Protein AF-E4X8C2-F1 (afdb_monomer_lite)

Secondary structure (DSSP, 8-state):
-----------PPEE---TTS---SEE-SSEEEEEEEEEEEETEEEEEEEEETTEEEEEEEE-EEETTTTEEE----TTSTTTT--GGG-B-TTS-B--GGG-GGGEEESSS----EEEEETTBSSPPPEEEETT-EEEEEEEE--SS--B-EEEET---TT-GGGS--BTTTB--B-TT-EEEEEEE--S-EEEEEEE-STTGGGGT-EEEEEEE-HHHHHTT--EEEEEEEEE-SS-HHHHHHTHHHHHHHT------TTTTT-S----STT-----S---EEEETTEEEEE-SS-TT-EEEPPPPEEEPPTT-SEEEEEEEE--SS--EEEEETT-PPEEEEEETTEEEEEEEESEEEE-TT-EEEEEEE--TT-SEEEEEEE---SSTT--SSSS-EEEEEE-

Foldseek 3Di:
DDDDDDPPPPQPADEAEDQPDQNPDEGPGLEYEYEWEKDKDWLAWFWDQDDDPNDGDIDIFGWAQDPVVRAIFGDPPPDDPCPPPTQQCPQDPVRDRDHNLRCCQRGNNFARDTDAIATEISNGFLHREAHYEANHKYKYKYAAQDDADFWWKAWFLAPCVVNQLLRGQDPPSDHGQGHRGIDIRIGHNHFFAKTKMATNGQQNLLSNGIYIYGHDYPVCVVVVAAEDEKEKAFHFRDDRVVQVVCPPVCVVVVDAPGQAQFQVLDPQCQFDPGHNQDPGGTAWMGMRSWTKGAGNVDRVDIRGDNADEAEDPLPDQKHKYKYFYSYDRFKKKKAWPVQFWWFWQDKSRGGDDTDTHRMDIDGHGIIIITIGGDDSVDQKTKMWMATRRDPPPDGSDPDTDMHMYGD

Organism: Oikopleura dioica (NCBI:txid34765)

Radius of gyration: 22.07 Å; chains: 1; bounding box: 57×58×84 Å

Structure (mmCIF, N/CA/C/O backbone):
data_AF-E4X8C2-F1
#
_entry.id   AF-E4X8C2-F1
#
loop_
_atom_site.group_PDB
_atom_site.id
_atom_site.type_symbol
_atom_site.label_atom_id
_atom_site.label_alt_id
_atom_site.label_comp_id
_atom_site.label_asym_id
_atom_site.label_entity_id
_atom_site.label_seq_id
_atom_site.pdbx_PDB_ins_code
_atom_site.Cartn_x
_atom_site.Cartn_y
_atom_site.Cartn_z
_atom_site.occupancy
_atom_site.B_iso_or_equiv
_atom_site.auth_seq_id
_atom_site.auth_comp_id
_atom_site.auth_asym_id
_atom_site.auth_atom_id
_atom_site.pdbx_PDB_model_num
ATOM 1 N N . MET A 1 1 ? -17.569 -6.809 -55.780 1.00 34.16 1 MET A N 1
ATOM 2 C CA . MET A 1 1 ? -16.214 -6.706 -55.203 1.00 34.16 1 MET A CA 1
ATOM 3 C C . MET A 1 1 ? -16.349 -5.832 -53.963 1.00 34.16 1 MET A C 1
ATOM 5 O O . MET A 1 1 ? -16.381 -4.618 -54.086 1.00 34.16 1 MET A O 1
ATOM 9 N N . ASN A 1 2 ? -16.631 -6.457 -52.814 1.00 29.17 2 ASN A N 1
ATOM 10 C CA . ASN A 1 2 ? -16.900 -5.766 -51.549 1.00 29.17 2 ASN A CA 1
ATOM 11 C C . ASN A 1 2 ? -15.572 -5.389 -50.893 1.00 29.17 2 ASN A C 1
ATOM 13 O O . ASN A 1 2 ? -14.794 -6.275 -50.551 1.00 29.17 2 ASN A O 1
ATOM 17 N N . PHE A 1 3 ? -15.331 -4.094 -50.710 1.00 31.81 3 PHE A N 1
ATOM 18 C CA . PHE A 1 3 ? -14.285 -3.602 -49.822 1.00 31.81 3 PHE A CA 1
ATOM 19 C C . PHE A 1 3 ? -14.860 -3.526 -48.404 1.00 31.81 3 PHE A C 1
ATOM 21 O O . PHE A 1 3 ? -15.704 -2.679 -48.117 1.00 31.81 3 PHE A O 1
ATOM 28 N N . LEU A 1 4 ? -14.426 -4.441 -47.533 1.00 33.88 4 LEU A N 1
ATOM 29 C CA . LEU A 1 4 ? -14.584 -4.303 -46.088 1.00 33.88 4 LEU A CA 1
ATOM 30 C C . LEU A 1 4 ? -13.685 -3.149 -45.624 1.00 33.88 4 LEU A C 1
ATOM 32 O O . LEU A 1 4 ? -12.461 -3.252 -45.685 1.00 33.88 4 LEU A O 1
ATOM 36 N N . PHE A 1 5 ? -14.292 -2.071 -45.138 1.00 31.52 5 PHE A N 1
ATOM 37 C CA . PHE A 1 5 ? -13.621 -1.113 -44.268 1.00 31.52 5 PHE A CA 1
ATOM 38 C C . PHE A 1 5 ? -13.460 -1.768 -42.891 1.00 31.52 5 PHE A C 1
ATOM 40 O O . PHE A 1 5 ? -14.427 -1.903 -42.144 1.00 31.52 5 PHE A O 1
ATOM 47 N N . PHE A 1 6 ? -12.244 -2.204 -42.562 1.00 31.62 6 PHE A N 1
ATOM 48 C CA . PHE A 1 6 ? -11.869 -2.484 -41.179 1.00 31.62 6 PHE A CA 1
ATOM 49 C C . PHE A 1 6 ? -11.722 -1.140 -40.459 1.00 31.62 6 PHE A C 1
ATOM 51 O O . PHE A 1 6 ? -10.747 -0.418 -40.659 1.00 31.62 6 PHE A O 1
ATOM 58 N N . ILE A 1 7 ? -12.715 -0.791 -39.644 1.00 32.97 7 ILE A N 1
ATOM 59 C CA . ILE A 1 7 ? -12.574 0.239 -38.617 1.00 32.97 7 ILE A CA 1
ATOM 60 C C . ILE A 1 7 ? -11.629 -0.350 -37.566 1.00 32.97 7 ILE A C 1
ATOM 62 O O . ILE A 1 7 ? -12.015 -1.232 -36.801 1.00 32.97 7 ILE A O 1
ATOM 66 N N . LEU A 1 8 ? -10.376 0.105 -37.558 1.00 32.22 8 LEU A N 1
ATOM 67 C CA . LEU A 1 8 ? -9.528 0.020 -36.375 1.00 32.22 8 LEU A CA 1
ATOM 68 C C . LEU A 1 8 ? -10.191 0.892 -35.303 1.00 32.22 8 LEU A C 1
ATOM 70 O O . LEU A 1 8 ? -10.046 2.112 -35.317 1.00 32.22 8 LEU A O 1
ATOM 74 N N . LEU A 1 9 ? -10.957 0.270 -34.405 1.00 35.81 9 LEU A N 1
ATOM 75 C CA . LEU A 1 9 ? -11.234 0.855 -33.099 1.00 35.81 9 LEU A CA 1
ATOM 76 C C . LEU A 1 9 ? -9.881 0.997 -32.397 1.00 35.81 9 LEU A C 1
ATOM 78 O O . LEU A 1 9 ? -9.315 0.021 -31.908 1.00 35.81 9 LEU A O 1
ATOM 82 N N . LEU A 1 10 ? -9.342 2.213 -32.401 1.00 42.56 10 LEU A N 1
ATOM 83 C CA . LEU A 1 10 ? -8.430 2.657 -31.358 1.00 42.56 10 LEU A CA 1
ATOM 84 C C . LEU A 1 10 ? -9.204 2.482 -30.045 1.00 42.56 10 LEU A C 1
ATOM 86 O O . LEU A 1 10 ? -10.199 3.168 -29.829 1.00 42.56 10 LEU A O 1
ATOM 90 N N . CYS A 1 11 ? -8.838 1.498 -29.223 1.00 51.19 11 CYS A N 1
ATOM 91 C CA . CYS A 1 11 ? -9.316 1.468 -27.844 1.00 51.19 11 CYS A CA 1
ATOM 92 C C . CYS A 1 11 ? -8.684 2.669 -27.137 1.00 51.19 11 CYS A C 1
ATOM 94 O O . CYS A 1 11 ? -7.539 2.579 -26.697 1.00 51.19 11 CYS A O 1
ATOM 96 N N . ASP A 1 12 ? -9.404 3.786 -27.070 1.00 69.00 12 ASP A N 1
ATOM 97 C CA . ASP A 1 12 ? -9.099 4.841 -26.110 1.00 69.00 12 ASP A CA 1
ATOM 98 C C . ASP A 1 12 ? -9.220 4.223 -24.709 1.00 69.00 12 ASP A C 1
ATOM 100 O O . ASP A 1 12 ? -10.258 3.658 -24.351 1.00 69.00 12 ASP A O 1
ATOM 104 N N . GLY A 1 13 ? -8.114 4.225 -23.962 1.00 73.25 13 GLY A N 1
ATOM 105 C CA . GLY A 1 13 ? -8.091 3.793 -22.569 1.00 73.25 13 GLY A CA 1
ATOM 106 C C . GLY A 1 13 ? -8.718 4.856 -21.671 1.00 73.25 13 GLY A C 1
ATOM 107 O O . GLY A 1 13 ? -8.688 6.048 -21.978 1.00 73.25 13 GLY A O 1
ATOM 108 N N . GLU A 1 14 ? -9.310 4.428 -20.562 1.00 85.19 14 GLU A N 1
ATOM 109 C CA . GLU A 1 14 ? -9.811 5.352 -19.549 1.00 85.19 14 GLU A CA 1
ATOM 110 C C . GLU A 1 14 ? -8.663 5.741 -18.620 1.00 85.19 14 GLU A C 1
ATOM 112 O O . GLU A 1 14 ? -8.097 4.872 -17.960 1.00 85.19 14 GLU A O 1
ATOM 117 N N . LEU A 1 15 ? -8.326 7.032 -18.549 1.00 81.88 15 LEU A N 1
ATOM 118 C CA . LEU A 1 15 ? -7.397 7.534 -17.539 1.00 81.88 15 LEU A CA 1
ATOM 119 C C . LEU A 1 15 ? -8.051 7.423 -16.159 1.00 81.88 15 LEU A C 1
ATOM 121 O O . LEU A 1 15 ? -9.105 8.007 -15.906 1.00 81.88 15 LEU A O 1
ATOM 125 N N . ILE A 1 16 ? -7.413 6.658 -15.286 1.00 80.56 16 ILE A N 1
ATOM 126 C CA . ILE A 1 16 ? -7.749 6.416 -13.894 1.00 80.56 16 ILE A CA 1
ATOM 127 C C . ILE A 1 16 ? -6.534 6.833 -13.076 1.00 80.56 16 ILE A C 1
ATOM 129 O O . ILE A 1 16 ? -5.458 6.268 -13.245 1.00 80.56 16 ILE A O 1
ATOM 133 N N . CYS A 1 17 ? -6.725 7.753 -12.132 1.00 77.00 17 CYS A N 1
ATOM 134 C CA . CYS A 1 17 ? -5.708 8.111 -11.149 1.00 77.00 17 CYS A CA 1
ATOM 135 C C . CYS A 1 17 ? -4.467 8.772 -11.774 1.00 77.00 17 CYS A C 1
ATOM 137 O O . CYS A 1 17 ? -3.411 8.157 -11.965 1.00 77.00 17 CYS A O 1
ATOM 139 N N . ASN A 1 18 ? -4.604 10.063 -12.062 1.00 80.69 18 ASN A N 1
ATOM 140 C CA . ASN A 1 18 ? -3.484 10.988 -12.188 1.00 80.69 18 ASN A CA 1
ATOM 141 C C . ASN A 1 18 ? -3.279 11.783 -10.881 1.00 80.69 18 ASN A C 1
ATOM 143 O O . ASN A 1 18 ? -4.069 11.695 -9.945 1.00 80.69 18 ASN A O 1
ATOM 147 N N . TYR A 1 19 ? -2.205 12.564 -10.814 1.00 76.06 19 TYR A N 1
ATOM 148 C CA . TYR A 1 19 ? -1.895 13.439 -9.690 1.00 76.06 19 TYR A CA 1
ATOM 149 C C . TYR A 1 19 ? -3.080 14.355 -9.338 1.00 76.06 19 TYR A C 1
ATOM 151 O O . TYR A 1 19 ? -3.533 15.133 -10.177 1.00 76.06 19 TYR A O 1
ATOM 159 N N . GLY A 1 20 ? -3.559 14.276 -8.091 1.00 65.81 20 GLY A N 1
ATOM 160 C CA . GLY A 1 20 ? -4.702 15.053 -7.598 1.00 65.81 20 GLY A CA 1
ATOM 161 C C . GLY A 1 20 ? -6.081 14.523 -8.015 1.00 65.81 20 GLY A C 1
ATOM 162 O O . GLY A 1 20 ? -7.085 15.147 -7.685 1.00 65.81 20 GLY A O 1
ATOM 163 N N . GLU A 1 21 ? -6.160 13.393 -8.725 1.00 74.69 21 GLU A N 1
ATOM 164 C CA . GLU A 1 21 ? -7.427 12.725 -9.027 1.00 74.69 21 GLU A CA 1
ATOM 165 C C . GLU A 1 21 ? -7.783 11.688 -7.961 1.00 74.69 21 GLU A C 1
ATOM 167 O O . GLU A 1 21 ? -6.915 11.044 -7.382 1.00 74.69 21 GLU A O 1
ATOM 172 N N . ASN A 1 22 ? -9.080 11.443 -7.762 1.00 73.50 22 ASN A N 1
ATOM 173 C CA . ASN A 1 22 ? -9.522 10.349 -6.904 1.00 73.50 22 ASN A CA 1
ATOM 174 C C . ASN A 1 22 ? -9.190 8.989 -7.544 1.00 73.50 22 ASN A C 1
ATOM 176 O O . ASN A 1 22 ? -9.832 8.554 -8.510 1.00 73.50 22 ASN A O 1
ATOM 180 N N . CYS A 1 23 ? -8.203 8.315 -6.962 1.00 76.12 23 CYS A N 1
ATOM 181 C CA . CYS A 1 23 ? -7.736 7.005 -7.384 1.00 76.12 23 CYS A CA 1
ATOM 182 C C . CYS A 1 23 ? -8.631 5.845 -6.915 1.00 76.12 23 CYS A C 1
ATOM 184 O O . CYS A 1 23 ? -8.564 4.755 -7.478 1.00 76.12 23 CYS A O 1
ATOM 186 N N . ASP A 1 24 ? -9.520 6.061 -5.939 1.00 80.00 24 ASP A N 1
ATOM 187 C CA . ASP A 1 24 ? -10.3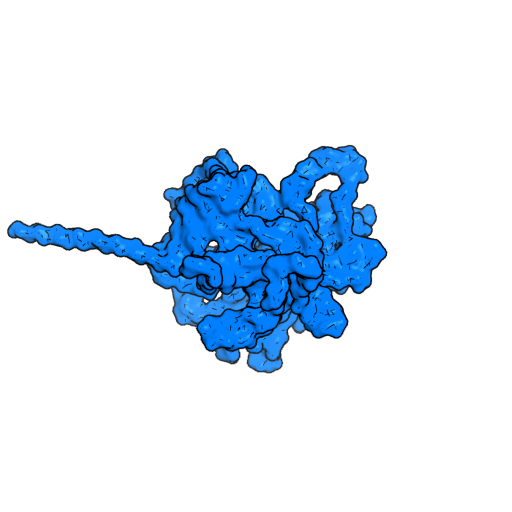74 5.022 -5.355 1.00 80.00 24 ASP A CA 1
ATOM 188 C C . ASP A 1 24 ? -11.680 4.798 -6.145 1.00 80.00 24 ASP A C 1
ATOM 190 O O . ASP A 1 24 ? -12.786 4.785 -5.594 1.00 80.00 24 ASP A O 1
ATOM 194 N N . ARG A 1 25 ? -11.561 4.602 -7.465 1.00 85.12 25 ARG A N 1
ATOM 195 C CA . ARG A 1 25 ? -12.686 4.274 -8.356 1.00 85.12 25 ARG A CA 1
ATOM 196 C C . ARG A 1 25 ? -12.426 3.027 -9.191 1.00 85.12 25 ARG A C 1
ATOM 198 O O . ARG A 1 25 ? -11.290 2.696 -9.518 1.00 85.12 25 ARG A O 1
ATOM 205 N N . LEU A 1 26 ? -13.506 2.321 -9.523 1.00 87.56 26 LEU A N 1
ATOM 206 C CA . LEU A 1 26 ? -13.452 1.152 -10.394 1.00 87.56 26 LEU A CA 1
ATOM 207 C C . LEU A 1 26 ? -13.222 1.595 -11.839 1.00 87.56 26 LEU A C 1
ATOM 209 O O . LEU A 1 26 ? -13.989 2.401 -12.358 1.00 87.56 26 LEU A O 1
ATOM 213 N N . CYS A 1 27 ? -12.219 1.018 -12.495 1.00 86.69 27 CYS A N 1
ATOM 214 C CA . CYS A 1 27 ? -12.117 1.099 -13.945 1.00 86.69 27 CYS A CA 1
ATOM 215 C C . CYS A 1 27 ? -13.082 0.106 -14.609 1.00 86.69 27 CYS A C 1
ATOM 217 O O . CYS A 1 27 ? -12.968 -1.109 -14.402 1.00 86.69 27 CYS A O 1
ATOM 219 N N . GLU A 1 28 ? -14.010 0.608 -15.422 1.00 83.06 28 GLU A N 1
ATOM 220 C CA . GLU A 1 28 ? -14.974 -0.224 -16.163 1.00 83.06 28 GLU A CA 1
ATOM 221 C C . GLU A 1 28 ? -14.516 -0.536 -17.596 1.00 83.06 28 GLU A C 1
ATOM 223 O O . GLU A 1 28 ? -15.085 -1.402 -18.270 1.00 83.06 28 GLU A O 1
ATOM 228 N N . SER A 1 29 ? -13.460 0.138 -18.046 1.00 87.31 29 SER A N 1
ATOM 229 C CA . SER A 1 29 ? -12.915 0.037 -19.394 1.00 87.31 29 SER A CA 1
ATOM 230 C C . SER A 1 29 ? -12.067 -1.223 -19.611 1.00 87.31 29 SER A C 1
ATOM 232 O O . SER A 1 29 ? -11.556 -1.854 -18.681 1.00 87.31 29 SER A O 1
ATOM 234 N N . ALA A 1 30 ? -11.908 -1.614 -20.881 1.00 90.12 30 ALA A N 1
ATOM 235 C CA . ALA A 1 30 ? -11.049 -2.740 -21.262 1.00 90.12 30 ALA A CA 1
ATOM 236 C C . ALA A 1 30 ? -9.557 -2.428 -21.044 1.00 90.12 30 ALA A C 1
ATOM 238 O O . ALA A 1 30 ? -8.773 -3.325 -20.728 1.00 90.12 30 ALA A O 1
ATOM 239 N N . VAL A 1 31 ? -9.183 -1.155 -21.201 1.00 94.12 31 VAL A N 1
ATOM 240 C CA . VAL A 1 31 ? -7.848 -0.621 -20.925 1.00 94.12 31 VAL A CA 1
ATOM 241 C C . VAL A 1 31 ? -7.990 0.543 -19.947 1.00 94.12 31 VAL A C 1
ATOM 243 O O . VAL A 1 31 ? -8.783 1.453 -20.185 1.00 94.12 31 VAL A O 1
ATOM 246 N N . CYS A 1 32 ? -7.230 0.479 -18.860 1.00 93.88 32 CYS A N 1
ATOM 247 C CA . CYS A 1 32 ? -7.225 1.436 -17.760 1.00 93.88 32 CYS A CA 1
ATOM 248 C C . CYS A 1 32 ? -5.838 2.066 -17.680 1.00 93.88 32 CYS A C 1
ATOM 250 O O . CYS A 1 32 ? -4.857 1.365 -17.417 1.00 93.88 32 CYS A O 1
ATOM 252 N N . ASP A 1 33 ? -5.752 3.363 -17.929 1.00 93.88 33 ASP A N 1
ATOM 253 C CA . ASP A 1 33 ? -4.501 4.105 -17.960 1.00 93.88 33 ASP A CA 1
ATOM 254 C C . ASP A 1 33 ? -4.245 4.758 -16.613 1.00 93.88 33 ASP A C 1
ATOM 256 O O . ASP A 1 33 ? -5.128 5.405 -16.076 1.00 93.88 33 ASP A O 1
ATOM 260 N N . TYR A 1 34 ? -3.034 4.635 -16.087 1.00 94.06 34 TYR A N 1
ATOM 261 C CA . TYR A 1 34 ? -2.624 5.258 -14.833 1.00 94.06 34 TYR A CA 1
ATOM 262 C C . TYR A 1 34 ? -1.359 6.075 -15.073 1.00 94.06 34 TYR A C 1
ATOM 264 O O . TYR A 1 34 ? -0.453 5.622 -15.784 1.00 94.06 34 TYR A O 1
ATOM 272 N N . PHE A 1 35 ? -1.274 7.260 -14.466 1.00 93.81 35 PHE A N 1
ATOM 273 C CA . PHE A 1 35 ? -0.071 8.090 -14.515 1.00 93.81 35 PHE A CA 1
ATOM 274 C C . PHE A 1 35 ? 0.444 8.353 -13.104 1.00 93.81 35 PHE A C 1
ATOM 276 O O . PHE A 1 35 ? -0.204 9.020 -12.297 1.00 93.81 35 PHE A O 1
ATOM 283 N N . TRP A 1 36 ? 1.606 7.787 -12.798 1.00 95.06 36 TRP A N 1
ATOM 284 C CA . TRP A 1 36 ? 2.151 7.701 -11.450 1.00 95.06 36 TRP A CA 1
ATOM 285 C C . TRP A 1 36 ? 3.470 8.453 -11.353 1.00 95.06 36 TRP A C 1
ATOM 287 O O . TRP A 1 36 ? 4.482 8.043 -11.919 1.00 95.06 36 TRP A O 1
ATOM 297 N N . ASN A 1 37 ? 3.463 9.537 -10.586 1.00 93.44 37 ASN A N 1
ATOM 298 C CA . ASN A 1 37 ? 4.651 10.294 -10.226 1.00 93.44 37 ASN A CA 1
ATOM 299 C C . ASN A 1 37 ? 5.207 9.748 -8.915 1.00 93.44 37 ASN A C 1
ATOM 301 O O . ASN A 1 37 ? 4.572 9.887 -7.872 1.00 93.44 37 ASN A O 1
ATOM 305 N N . VAL A 1 38 ? 6.386 9.134 -8.969 1.00 94.94 38 VAL A N 1
ATOM 306 C CA . VAL A 1 38 ? 7.071 8.624 -7.777 1.00 94.94 38 VAL A CA 1
ATOM 307 C C . VAL A 1 38 ? 7.996 9.697 -7.230 1.00 94.94 38 VAL A C 1
ATOM 309 O O . VAL A 1 38 ? 8.900 10.146 -7.933 1.00 94.94 38 VAL A O 1
ATOM 312 N N . GLU A 1 39 ? 7.785 10.104 -5.983 1.00 91.94 39 GLU A N 1
ATOM 313 C CA . GLU A 1 39 ? 8.489 11.236 -5.379 1.00 91.94 39 GLU A CA 1
ATOM 314 C C . GLU A 1 39 ? 8.672 11.088 -3.865 1.00 91.94 39 GLU A C 1
ATOM 316 O O . GLU A 1 39 ? 7.966 10.327 -3.198 1.00 91.94 39 GLU A O 1
ATOM 321 N N . TYR A 1 40 ? 9.620 11.848 -3.314 1.00 89.62 40 TYR A N 1
ATOM 322 C CA . TYR A 1 40 ? 9.826 11.928 -1.872 1.00 89.62 40 TYR A CA 1
ATOM 323 C C . TYR A 1 40 ? 8.866 12.918 -1.212 1.00 89.62 40 TYR A C 1
ATOM 325 O O . TYR A 1 40 ? 8.750 14.069 -1.631 1.00 89.62 40 TYR A O 1
ATOM 333 N N . ARG A 1 41 ? 8.276 12.491 -0.096 1.00 86.56 41 ARG A N 1
ATOM 334 C CA . ARG A 1 41 ? 7.544 13.325 0.864 1.00 86.56 41 ARG A CA 1
ATOM 335 C C . ARG A 1 41 ? 8.077 13.093 2.275 1.00 86.56 41 ARG A C 1
ATOM 337 O O . ARG A 1 41 ? 8.870 12.182 2.502 1.00 86.56 41 ARG A O 1
ATOM 344 N N . TYR A 1 42 ? 7.677 13.932 3.225 1.00 86.12 42 TYR A N 1
ATOM 345 C CA . TYR A 1 42 ? 8.019 13.748 4.638 1.00 86.12 42 TYR A CA 1
ATOM 346 C C . TYR A 1 42 ? 6.830 13.169 5.402 1.00 86.12 42 TYR A C 1
ATOM 348 O O . TYR A 1 42 ? 5.695 13.572 5.158 1.00 86.12 42 TYR A O 1
ATOM 356 N N . SER A 1 43 ? 7.092 12.268 6.352 1.00 84.44 43 SER A N 1
ATOM 357 C CA . SER A 1 43 ? 6.085 11.527 7.137 1.00 84.44 43 SER A CA 1
ATOM 358 C C . SER A 1 43 ? 5.102 12.388 7.948 1.00 84.44 43 SER A C 1
ATOM 360 O O . SER A 1 43 ? 4.154 11.846 8.519 1.00 84.44 43 SER A O 1
ATOM 362 N N . ASN A 1 44 ? 5.344 13.699 8.015 1.00 81.12 44 ASN A N 1
ATOM 363 C CA . ASN A 1 44 ? 4.533 14.725 8.660 1.00 81.12 44 ASN A CA 1
ATOM 364 C C . ASN A 1 44 ? 4.392 15.967 7.755 1.00 81.12 44 ASN A C 1
ATOM 366 O O . ASN A 1 44 ? 4.743 17.085 8.137 1.00 81.12 44 ASN A O 1
ATOM 370 N N . SER A 1 45 ? 3.929 15.775 6.525 1.00 78.50 45 SER A N 1
ATOM 371 C CA . SER A 1 45 ? 3.757 16.870 5.574 1.00 78.50 45 SER A CA 1
ATOM 372 C C . SER A 1 45 ? 2.331 16.982 5.059 1.00 78.50 45 SER A C 1
ATOM 374 O O . SER A 1 45 ? 1.645 15.988 4.852 1.00 78.50 45 SER A O 1
ATOM 376 N N . TRP A 1 46 ? 1.893 18.215 4.846 1.00 75.44 46 TRP A N 1
ATOM 377 C CA . TRP A 1 46 ? 0.666 18.533 4.131 1.00 75.44 46 TRP A CA 1
ATOM 378 C C . TRP A 1 46 ? 1.019 19.043 2.742 1.00 75.44 46 TRP A C 1
ATOM 380 O O . TRP A 1 46 ? 1.961 19.829 2.593 1.00 75.44 46 TRP A O 1
ATOM 390 N N . MET A 1 47 ? 0.292 18.573 1.733 1.00 71.88 47 MET A N 1
ATOM 391 C CA . MET A 1 47 ? 0.439 19.036 0.366 1.00 71.88 47 MET A CA 1
ATOM 392 C C . MET A 1 47 ? -0.723 19.941 -0.023 1.00 71.88 47 MET A C 1
ATOM 394 O O . MET A 1 47 ? -1.874 19.526 0.022 1.00 71.88 47 MET A O 1
ATOM 398 N N . THR A 1 48 ? -0.416 21.159 -0.455 1.00 64.94 48 THR A N 1
ATOM 399 C CA . THR A 1 48 ? -1.417 22.096 -0.972 1.00 64.94 48 THR A CA 1
ATOM 400 C C . THR A 1 48 ? -1.417 22.100 -2.489 1.00 64.94 48 THR A C 1
ATOM 402 O O . THR A 1 48 ? -0.357 22.087 -3.118 1.00 64.94 48 THR A O 1
ATOM 405 N N . ASN A 1 49 ? -2.607 22.178 -3.082 1.00 60.03 49 ASN A N 1
ATOM 406 C CA . ASN A 1 49 ? -2.766 22.494 -4.496 1.00 60.03 49 ASN A CA 1
ATOM 407 C C . ASN A 1 49 ? -2.771 24.020 -4.669 1.00 60.03 49 ASN A C 1
ATOM 409 O O . ASN A 1 49 ? -3.822 24.663 -4.637 1.00 60.03 49 ASN A O 1
ATOM 413 N N . ASP A 1 50 ? -1.586 24.620 -4.781 1.00 55.66 50 ASP A N 1
ATOM 414 C CA . ASP A 1 50 ? -1.471 26.048 -5.049 1.00 55.66 50 ASP A CA 1
ATOM 415 C C . ASP A 1 50 ? -1.411 26.297 -6.553 1.00 55.66 50 ASP A C 1
ATOM 417 O O . ASP A 1 50 ? -0.564 25.768 -7.264 1.00 55.66 50 ASP A O 1
ATOM 421 N N . PHE A 1 51 ? -2.268 27.177 -7.055 1.00 44.34 51 PHE A N 1
ATOM 422 C CA . PHE A 1 51 ? -2.173 27.634 -8.437 1.00 44.34 51 PHE A CA 1
ATOM 423 C C . PHE A 1 51 ? -1.265 28.862 -8.495 1.00 44.34 51 PHE A C 1
ATOM 425 O O . PHE A 1 51 ? -1.671 29.966 -8.128 1.00 44.34 51 PHE A O 1
ATOM 432 N N . GLN A 1 52 ? -0.034 28.692 -8.976 1.00 39.53 52 GLN A N 1
ATOM 433 C CA . GLN A 1 52 ? 0.805 29.816 -9.391 1.00 39.53 52 GLN A CA 1
ATOM 434 C C . GLN A 1 52 ? 1.070 29.728 -10.893 1.00 39.53 52 GLN A C 1
ATOM 436 O O . GLN A 1 52 ? 1.455 28.690 -11.412 1.00 39.53 52 GLN A O 1
ATOM 441 N N . PHE A 1 53 ? 0.869 30.845 -11.595 1.00 40.72 53 PHE A N 1
ATOM 442 C CA . PHE A 1 53 ? 1.159 30.999 -13.030 1.00 40.72 53 PHE A CA 1
ATOM 443 C C . PHE A 1 53 ? 0.339 30.131 -14.005 1.00 40.72 53 PHE A C 1
ATOM 445 O O . PHE A 1 53 ? 0.675 30.084 -15.183 1.00 40.72 53 PHE A O 1
ATOM 452 N N . GLY A 1 54 ? -0.776 29.543 -13.562 1.00 38.41 54 GLY A N 1
ATOM 453 C CA . GLY A 1 54 ? -1.722 28.830 -14.433 1.00 38.41 54 GLY A CA 1
ATOM 454 C C . GLY A 1 54 ? -1.551 27.311 -14.475 1.00 38.41 54 GLY A C 1
ATOM 455 O O . GLY A 1 54 ? -2.429 26.649 -15.019 1.00 38.41 54 GLY A O 1
ATOM 456 N N . ASP A 1 55 ? -0.508 26.776 -13.834 1.00 38.53 55 ASP A N 1
ATOM 457 C CA . ASP A 1 55 ? -0.298 25.340 -13.633 1.00 38.53 55 ASP A CA 1
ATOM 458 C C . ASP A 1 55 ? -0.459 24.979 -12.139 1.00 38.53 55 ASP A C 1
ATOM 460 O O . ASP A 1 55 ? -0.134 25.802 -11.272 1.00 38.53 55 ASP A O 1
ATOM 464 N N . PRO A 1 56 ? -0.967 23.776 -11.804 1.00 50.59 56 PRO A N 1
ATOM 465 C CA . PRO A 1 56 ? -1.004 23.304 -10.423 1.00 50.59 56 PRO A CA 1
ATOM 466 C C . PRO A 1 56 ? 0.428 23.129 -9.894 1.00 50.59 56 PRO A C 1
ATOM 468 O O . PRO A 1 56 ? 1.233 22.385 -10.455 1.00 50.59 56 PRO A O 1
ATOM 471 N N . PHE A 1 57 ? 0.753 23.834 -8.811 1.00 53.47 57 PHE A N 1
ATOM 472 C CA . PHE A 1 57 ? 2.038 23.777 -8.125 1.00 53.47 57 PHE A CA 1
ATOM 473 C C . PHE A 1 57 ? 1.838 23.253 -6.703 1.00 53.47 57 PHE A C 1
ATOM 475 O O . PHE A 1 57 ? 1.181 23.875 -5.870 1.00 53.47 57 PHE A O 1
ATOM 482 N N . PHE A 1 58 ? 2.445 22.108 -6.399 1.00 61.59 58 PHE A N 1
ATOM 483 C CA . PHE A 1 58 ? 2.288 21.478 -5.094 1.00 61.59 58 PHE A CA 1
ATOM 484 C C . PHE A 1 58 ? 3.357 21.959 -4.115 1.00 61.59 58 PHE A C 1
ATOM 486 O O . PHE A 1 58 ? 4.545 21.669 -4.287 1.00 61.59 58 PHE A O 1
ATOM 493 N N . ARG A 1 59 ? 2.946 22.660 -3.053 1.00 64.50 59 ARG A N 1
ATOM 494 C CA . ARG A 1 59 ? 3.826 22.971 -1.916 1.00 64.50 59 ARG A CA 1
ATOM 495 C C . ARG A 1 59 ? 3.648 21.929 -0.825 1.00 64.50 59 ARG A C 1
ATOM 497 O O . ARG A 1 59 ? 2.571 21.377 -0.647 1.00 64.50 59 ARG A O 1
ATOM 504 N N . SER A 1 60 ? 4.733 21.644 -0.110 1.00 69.50 60 SER A N 1
ATOM 505 C CA . SER A 1 60 ? 4.725 20.738 1.035 1.00 69.50 60 SER A CA 1
ATOM 506 C C . SER A 1 60 ? 5.077 21.514 2.294 1.00 69.50 60 SER A C 1
ATOM 508 O O . SER A 1 60 ? 6.133 22.149 2.344 1.00 69.50 60 SER A O 1
ATOM 510 N N . PHE A 1 61 ? 4.208 21.463 3.297 1.00 72.12 61 PHE A N 1
ATOM 511 C CA . PHE A 1 61 ? 4.406 22.127 4.581 1.00 72.12 61 PHE A CA 1
ATOM 512 C C . PHE A 1 61 ? 4.598 21.091 5.684 1.00 72.12 61 PHE A C 1
ATOM 514 O O . PHE A 1 61 ? 3.860 20.106 5.709 1.00 72.12 61 PHE A O 1
ATOM 521 N N . PRO A 1 62 ? 5.560 21.280 6.605 1.00 73.75 62 PRO A N 1
ATOM 522 C CA . PRO A 1 62 ? 5.634 20.443 7.790 1.00 73.75 62 PRO A CA 1
ATOM 523 C C . PRO A 1 62 ? 4.399 20.684 8.659 1.00 73.75 62 PRO A C 1
ATOM 525 O O . PRO A 1 62 ? 3.961 21.823 8.819 1.00 73.75 62 PRO A O 1
ATOM 528 N N . ILE A 1 63 ? 3.880 19.617 9.250 1.00 77.12 63 ILE A N 1
ATOM 529 C CA . ILE A 1 63 ? 2.747 19.665 10.174 1.00 77.12 63 ILE A CA 1
ATOM 530 C C . ILE A 1 63 ? 3.078 18.947 11.480 1.00 77.12 63 ILE A C 1
ATOM 532 O O . ILE A 1 63 ? 3.952 18.073 11.531 1.00 77.12 63 ILE A O 1
ATOM 536 N N . PHE A 1 64 ? 2.373 19.318 12.543 1.00 74.38 64 PHE A N 1
ATOM 537 C CA . PHE A 1 64 ? 2.457 18.659 13.841 1.00 74.38 64 PHE A CA 1
ATOM 538 C C . PHE A 1 64 ? 1.096 18.649 14.537 1.00 74.38 64 PHE A C 1
ATOM 540 O O . PHE A 1 64 ? 0.211 19.440 14.220 1.00 74.38 64 PHE A O 1
ATOM 547 N N . TRP A 1 65 ? 0.935 17.743 15.498 1.00 74.19 65 TRP A N 1
ATOM 548 C CA . TRP A 1 65 ? -0.239 17.702 16.362 1.00 74.19 65 TRP A CA 1
ATOM 549 C C . TRP A 1 65 ? -0.036 18.628 17.566 1.00 74.19 65 TRP A C 1
ATOM 551 O O . TRP A 1 65 ? 0.916 18.451 18.331 1.00 74.19 65 TRP A O 1
ATOM 561 N N . ASN A 1 66 ? -0.917 19.612 17.742 1.00 74.56 66 ASN A N 1
ATOM 562 C CA . ASN A 1 66 ? -0.931 20.471 18.919 1.00 74.56 66 ASN A CA 1
ATOM 563 C C . ASN A 1 66 ? -1.904 19.904 19.960 1.00 74.56 66 ASN A C 1
ATOM 565 O O . ASN A 1 66 ? -3.122 19.951 19.799 1.00 74.56 66 ASN A O 1
ATOM 569 N N . GLU A 1 67 ? -1.360 19.411 21.072 1.00 70.44 67 GLU A N 1
ATOM 570 C CA . GLU A 1 67 ? -2.146 18.820 22.164 1.00 70.44 67 GLU A CA 1
ATOM 571 C C . GLU A 1 67 ? -3.094 19.819 22.845 1.00 70.44 67 GLU A C 1
ATOM 573 O O . GLU A 1 67 ? -4.166 19.445 23.317 1.00 70.44 67 GLU A O 1
ATOM 578 N N . THR A 1 68 ? -2.725 21.103 22.893 1.00 76.88 68 THR A N 1
ATOM 579 C CA . THR A 1 68 ? -3.517 22.133 23.586 1.00 76.88 68 THR A CA 1
ATOM 580 C C . THR A 1 68 ? -4.769 22.489 22.795 1.00 76.88 68 THR A C 1
ATOM 582 O O . THR A 1 68 ? -5.842 22.653 23.374 1.00 76.88 68 THR A O 1
ATOM 585 N N . SER A 1 69 ? -4.638 22.610 21.472 1.00 71.38 69 SER A N 1
ATOM 586 C CA . SER A 1 69 ? -5.760 22.878 20.570 1.00 71.38 69 SER A CA 1
ATOM 587 C C . SER A 1 69 ? -6.455 21.597 20.093 1.00 71.38 69 SER A C 1
ATOM 589 O O . SER A 1 69 ? -7.580 21.678 19.600 1.00 71.38 69 SER A O 1
ATOM 591 N N . SER A 1 70 ? -5.829 20.427 20.290 1.00 71.44 70 SER A N 1
ATOM 592 C CA . SER A 1 70 ? -6.267 19.124 19.771 1.00 71.44 70 SER A CA 1
ATOM 593 C C . SER A 1 70 ? -6.500 19.155 18.255 1.00 71.44 70 SER A C 1
ATOM 595 O O . SER A 1 70 ? -7.532 18.684 17.771 1.00 71.44 70 SER A O 1
ATOM 597 N N . ARG A 1 71 ? -5.567 19.777 17.522 1.00 72.75 71 ARG A N 1
ATOM 598 C CA . ARG A 1 71 ? -5.626 19.981 16.067 1.00 72.75 71 ARG A CA 1
ATOM 599 C C . ARG A 1 71 ? -4.257 19.826 15.420 1.00 72.75 71 ARG A C 1
ATOM 601 O O . ARG A 1 71 ? -3.226 19.973 16.079 1.00 72.75 71 ARG A O 1
ATOM 608 N N . ILE A 1 72 ? -4.258 19.556 14.115 1.00 74.50 72 ILE A N 1
ATOM 609 C CA . ILE A 1 72 ? -3.047 19.669 13.297 1.00 74.50 72 ILE A CA 1
ATOM 610 C C . ILE A 1 72 ? -2.751 21.156 13.066 1.00 74.50 72 ILE A C 1
ATOM 612 O O . ILE A 1 72 ? -3.655 21.933 12.778 1.00 74.50 72 ILE A O 1
ATOM 616 N N . GLU A 1 73 ? -1.485 21.549 13.181 1.00 74.69 73 GLU A N 1
ATOM 617 C CA . GLU A 1 73 ? -1.024 22.916 12.937 1.00 74.69 73 GLU A CA 1
ATOM 618 C C . GLU A 1 73 ? 0.234 22.930 12.054 1.00 74.69 73 GLU A C 1
ATOM 620 O O . GLU A 1 73 ? 1.010 21.968 12.007 1.00 74.69 73 GLU A O 1
ATOM 625 N N . ILE A 1 74 ? 0.435 24.046 11.349 1.00 74.12 74 ILE A N 1
ATOM 626 C CA . ILE A 1 74 ? 1.656 24.343 10.593 1.00 74.12 74 ILE A CA 1
ATOM 627 C C . ILE A 1 74 ? 2.542 25.200 11.502 1.00 74.12 74 ILE A C 1
ATOM 629 O O . ILE A 1 74 ? 2.050 26.186 12.055 1.00 74.12 74 ILE A O 1
ATOM 633 N N . PRO A 1 75 ? 3.833 24.873 11.689 1.00 69.44 75 PRO A N 1
ATOM 634 C CA . PRO A 1 75 ? 4.714 25.700 12.502 1.00 69.44 75 PRO A CA 1
ATOM 635 C C . PRO A 1 75 ? 4.774 27.120 11.932 1.00 69.44 75 PRO A C 1
ATOM 637 O O . PRO A 1 75 ? 5.053 27.290 10.742 1.00 69.44 75 PRO A O 1
ATOM 640 N N . GLU A 1 76 ? 4.579 28.142 12.773 1.00 60.75 76 GLU A N 1
ATOM 641 C CA . GLU A 1 76 ? 4.891 29.526 12.402 1.00 60.75 76 GLU A CA 1
ATOM 642 C C . GLU A 1 76 ? 6.401 29.639 12.146 1.00 60.75 76 GLU A C 1
ATOM 644 O O . GLU A 1 76 ? 7.212 29.880 13.043 1.00 60.75 76 GLU A O 1
ATOM 649 N N . LEU A 1 77 ? 6.810 29.437 10.896 1.00 56.25 77 LEU A N 1
ATOM 650 C CA . LEU A 1 77 ? 8.169 29.716 10.464 1.00 56.25 77 LEU A CA 1
ATOM 651 C C . LEU A 1 77 ? 8.313 31.238 10.411 1.00 56.25 77 LEU A C 1
ATOM 653 O O . LEU A 1 77 ? 7.866 31.880 9.459 1.00 56.25 77 LEU A O 1
ATOM 657 N N . ALA A 1 78 ? 8.900 31.812 11.465 1.00 41.78 78 ALA A N 1
ATOM 658 C CA . ALA A 1 78 ? 9.144 33.244 11.599 1.00 41.78 78 ALA A CA 1
ATOM 659 C C . ALA A 1 78 ? 9.792 33.818 10.319 1.00 41.78 78 ALA A C 1
ATOM 661 O O . ALA A 1 78 ? 10.987 33.656 10.082 1.00 41.78 78 ALA A O 1
ATOM 662 N N . GLY A 1 79 ? 8.983 34.483 9.486 1.00 49.34 79 GLY A N 1
ATOM 663 C CA . GLY A 1 79 ? 9.424 35.196 8.283 1.00 49.34 79 GLY A CA 1
ATOM 664 C C . GLY A 1 79 ? 9.770 34.334 7.058 1.00 49.34 79 GLY A C 1
ATOM 665 O O . GLY A 1 79 ? 10.838 34.528 6.482 1.00 49.34 79 GLY A O 1
ATOM 666 N N . GLY A 1 80 ? 8.882 33.436 6.607 1.00 58.25 80 GLY A N 1
ATOM 667 C CA . GLY A 1 80 ? 9.117 32.618 5.403 1.00 58.25 80 GLY A CA 1
ATOM 668 C C . GLY A 1 80 ? 7.880 32.275 4.558 1.00 58.25 80 GLY A C 1
ATOM 669 O O . GLY A 1 80 ? 6.779 32.742 4.828 1.00 58.25 80 GLY A O 1
ATOM 670 N N . TYR A 1 81 ? 8.088 31.428 3.537 1.00 54.41 81 TYR A N 1
ATOM 671 C CA . TYR A 1 81 ? 7.134 30.939 2.512 1.00 54.41 81 TYR A CA 1
ATOM 672 C C . TYR A 1 81 ? 5.788 30.365 3.021 1.00 54.41 81 TYR A C 1
ATOM 674 O O . TYR A 1 81 ? 4.901 30.116 2.205 1.00 54.41 81 TYR A O 1
ATOM 682 N N . ALA A 1 82 ? 5.643 30.142 4.331 1.00 54.84 82 ALA A N 1
ATOM 683 C CA . ALA A 1 82 ? 4.429 29.656 4.999 1.00 54.84 82 ALA A CA 1
ATOM 684 C C . ALA A 1 82 ? 3.593 30.779 5.648 1.00 54.84 82 ALA A C 1
ATOM 686 O O . ALA A 1 82 ? 2.603 30.509 6.320 1.00 54.84 82 ALA A O 1
ATOM 687 N N . LYS A 1 83 ? 3.995 32.046 5.483 1.00 57.38 83 LYS A N 1
ATOM 688 C CA . LYS A 1 83 ? 3.229 33.194 5.972 1.00 57.38 83 LYS A CA 1
ATOM 689 C C . LYS A 1 83 ? 1.847 33.212 5.306 1.00 57.38 83 LYS A C 1
ATOM 691 O O . LYS A 1 83 ? 1.768 33.126 4.084 1.00 57.38 83 LYS A O 1
ATOM 696 N N . ASP A 1 84 ? 0.801 33.337 6.120 1.00 57.75 84 ASP A N 1
ATOM 697 C CA . ASP A 1 84 ? -0.612 33.357 5.711 1.00 57.75 84 ASP A CA 1
ATOM 698 C C . ASP A 1 84 ? -1.146 32.025 5.132 1.00 57.75 84 ASP A C 1
ATOM 700 O O . ASP A 1 84 ? -2.147 32.028 4.424 1.00 57.75 84 ASP A O 1
ATOM 704 N N . VAL A 1 85 ? -0.495 30.889 5.426 1.00 59.72 85 VAL A N 1
ATOM 705 C CA . VAL A 1 85 ? -0.988 29.542 5.084 1.00 59.72 85 VAL A CA 1
ATOM 706 C C . VAL A 1 85 ? -1.532 28.870 6.348 1.00 59.72 85 VAL A C 1
ATOM 708 O O . VAL A 1 85 ? -0.759 28.578 7.260 1.00 59.72 85 VAL A O 1
ATOM 711 N N . SER A 1 86 ? -2.843 28.616 6.408 1.00 63.81 86 SER A N 1
ATOM 712 C CA . SER A 1 86 ? -3.484 27.834 7.474 1.00 63.81 86 SER A CA 1
ATOM 713 C C . SER A 1 86 ? -3.891 26.449 6.973 1.00 63.81 86 SER A C 1
ATOM 715 O O . SER A 1 86 ? -4.282 26.289 5.821 1.00 63.81 86 SER A O 1
ATOM 717 N N . ILE A 1 87 ? -3.873 25.440 7.850 1.00 61.59 87 ILE A N 1
ATOM 718 C CA . ILE A 1 87 ? -4.421 24.116 7.510 1.00 61.59 87 ILE A CA 1
ATOM 719 C C . ILE A 1 87 ? -5.955 24.131 7.386 1.00 61.59 87 ILE A C 1
ATOM 721 O O . ILE A 1 87 ? -6.543 23.247 6.773 1.00 61.59 87 ILE A O 1
ATOM 725 N N . ASP A 1 88 ? -6.599 25.167 7.929 1.00 59.03 88 ASP A N 1
ATOM 726 C CA . ASP A 1 88 ? -8.021 25.447 7.721 1.00 59.03 88 ASP A CA 1
ATOM 727 C C . ASP A 1 88 ? -8.289 26.104 6.346 1.00 59.03 88 ASP A C 1
ATOM 729 O O . ASP A 1 88 ? -9.437 26.386 6.023 1.00 59.03 88 ASP A O 1
ATOM 733 N N . ASP A 1 89 ? -7.272 26.357 5.511 1.00 56.62 89 ASP A N 1
ATOM 734 C CA . ASP A 1 89 ? -7.454 26.902 4.154 1.00 56.62 89 ASP A CA 1
ATOM 735 C C . ASP A 1 89 ? -7.652 25.812 3.081 1.00 56.62 89 ASP A C 1
ATOM 737 O O . ASP A 1 89 ? -7.577 26.110 1.884 1.00 56.62 89 ASP A O 1
ATOM 741 N N . ILE A 1 90 ? -7.931 24.555 3.464 1.00 58.06 90 ILE A N 1
ATOM 742 C CA . ILE A 1 90 ? -8.294 23.494 2.510 1.00 58.06 90 ILE A CA 1
ATOM 743 C C . ILE A 1 90 ? -9.630 23.867 1.869 1.00 58.06 90 ILE A C 1
ATOM 745 O O . ILE A 1 90 ? -10.706 23.706 2.451 1.00 58.06 90 ILE A O 1
ATOM 749 N N . LYS A 1 91 ? -9.566 24.393 0.647 1.00 53.66 91 LYS A N 1
ATOM 750 C CA . LYS A 1 91 ? -10.749 24.707 -0.148 1.00 53.66 91 LYS A CA 1
ATOM 751 C C . LYS A 1 91 ? -11.202 23.452 -0.876 1.00 53.66 91 LYS A C 1
ATOM 753 O O . LYS A 1 91 ? -10.465 22.906 -1.689 1.00 53.66 91 LYS A O 1
ATOM 758 N N . GLY A 1 92 ? -12.432 23.020 -0.617 1.00 51.22 92 GLY A N 1
ATOM 759 C CA . GLY A 1 92 ? -13.120 22.073 -1.483 1.00 51.22 92 GLY A CA 1
ATOM 760 C C . GLY A 1 92 ? -13.272 22.634 -2.899 1.00 51.22 92 GLY A C 1
ATOM 761 O O . GLY A 1 92 ? -13.194 23.844 -3.115 1.00 51.22 92 GLY A O 1
ATOM 762 N N . GLU A 1 93 ? -13.537 21.759 -3.871 1.00 50.97 93 GLU A N 1
ATOM 763 C CA . GLU A 1 93 ? -13.802 22.151 -5.267 1.00 50.97 93 GLU A CA 1
ATOM 764 C C . GLU A 1 93 ? -14.955 23.167 -5.403 1.00 50.97 93 GLU A C 1
ATOM 766 O O . GLU A 1 93 ? -15.008 23.936 -6.359 1.00 50.97 93 GLU A O 1
ATOM 771 N N . ASP A 1 94 ? -15.860 23.206 -4.422 1.00 52.47 94 ASP A N 1
ATOM 772 C CA . ASP A 1 94 ? -16.986 24.137 -4.313 1.00 52.47 94 ASP A CA 1
ATOM 773 C C . ASP A 1 94 ? -16.641 25.462 -3.599 1.00 52.47 94 ASP A C 1
ATOM 775 O O . ASP A 1 94 ? -17.510 26.315 -3.407 1.00 52.47 94 ASP A O 1
ATOM 779 N N . GLY A 1 95 ? -15.381 25.650 -3.195 1.00 55.28 95 GLY A N 1
ATOM 780 C CA . GLY A 1 95 ? -14.910 26.806 -2.435 1.00 55.28 95 GLY A CA 1
ATOM 781 C C . GLY A 1 95 ? -15.259 26.772 -0.943 1.00 55.28 95 GLY A C 1
ATOM 782 O O . GLY A 1 95 ? -15.005 27.762 -0.252 1.00 55.28 95 GLY A O 1
ATOM 783 N N . SER A 1 96 ? -15.827 25.672 -0.433 1.00 55.12 96 SER A N 1
ATOM 784 C CA . SER A 1 96 ? -16.053 25.485 1.003 1.00 55.12 96 SER A CA 1
ATOM 785 C C . SER A 1 96 ? -14.736 25.232 1.741 1.00 55.12 96 SER A C 1
ATOM 787 O O . SER A 1 96 ? -13.826 24.604 1.210 1.00 55.12 96 SER A O 1
ATOM 789 N N . ILE A 1 97 ? -14.623 25.723 2.975 1.00 56.66 97 ILE A N 1
ATOM 790 C CA . ILE A 1 97 ? -13.506 25.373 3.857 1.00 56.66 97 ILE A CA 1
ATOM 791 C C . ILE A 1 97 ? -13.778 23.978 4.429 1.00 56.66 97 ILE A C 1
ATOM 793 O O . ILE A 1 97 ? -14.750 23.791 5.168 1.00 56.66 97 ILE A O 1
ATOM 797 N N . LYS A 1 98 ? -12.929 23.008 4.085 1.00 58.19 98 LYS A N 1
ATOM 798 C CA . LYS A 1 98 ? -12.892 21.681 4.706 1.00 58.19 98 LYS A CA 1
ATOM 799 C C . LYS A 1 98 ? -11.900 21.697 5.860 1.00 58.19 98 LYS A C 1
ATOM 801 O O . LYS A 1 98 ? -10.893 22.397 5.808 1.00 58.19 98 LYS A O 1
ATOM 806 N N . ARG A 1 99 ? -12.166 20.914 6.907 1.00 60.12 99 ARG A N 1
ATOM 807 C CA . ARG A 1 99 ? -11.166 20.720 7.958 1.00 60.12 99 ARG A CA 1
ATOM 808 C C . ARG A 1 99 ? -10.080 19.769 7.464 1.00 60.12 99 ARG A C 1
ATOM 810 O O . ARG A 1 99 ? -10.362 18.845 6.701 1.00 60.12 99 ARG A O 1
ATOM 817 N N . ALA A 1 100 ? -8.865 19.959 7.961 1.00 60.16 100 ALA A N 1
ATOM 818 C CA . ALA A 1 100 ? -7.728 19.065 7.749 1.00 60.16 100 ALA A CA 1
ATOM 819 C C . ALA A 1 100 ? -8.065 17.601 8.055 1.00 60.16 100 ALA A C 1
ATOM 821 O O . ALA A 1 100 ? -7.734 16.691 7.299 1.00 60.16 100 ALA A O 1
ATOM 822 N N . GLU A 1 101 ? -8.801 17.378 9.140 1.00 62.25 101 GLU A N 1
ATOM 823 C CA . GLU A 1 101 ? -9.199 16.050 9.594 1.00 62.25 101 GLU A CA 1
ATOM 824 C C . GLU A 1 101 ? -10.241 15.384 8.680 1.00 62.25 101 GLU A C 1
ATOM 826 O O . GLU A 1 101 ? -10.429 14.170 8.761 1.00 62.25 101 GLU A O 1
ATOM 831 N N . ASP A 1 102 ? -10.890 16.160 7.806 1.00 60.78 102 ASP A N 1
ATOM 832 C CA . ASP A 1 102 ? -11.859 15.679 6.819 1.00 60.78 102 ASP A CA 1
ATOM 833 C C . ASP A 1 102 ? -11.202 15.372 5.455 1.00 60.78 102 ASP A C 1
ATOM 835 O O . ASP A 1 102 ? -11.850 14.785 4.590 1.00 60.78 102 ASP A O 1
ATOM 839 N N . SER A 1 103 ? -9.930 15.752 5.252 1.00 62.03 103 SER A N 1
ATOM 840 C CA . SER A 1 103 ? -9.172 15.572 3.995 1.00 62.03 103 SER A CA 1
ATOM 841 C C . SER A 1 103 ? -7.816 14.902 4.255 1.00 62.03 103 SER A C 1
ATOM 843 O O . SER A 1 103 ? -6.758 15.394 3.867 1.00 62.03 103 SER A O 1
ATOM 845 N N . LEU A 1 104 ? -7.849 13.757 4.946 1.00 62.44 104 LEU A N 1
ATOM 846 C CA . LEU A 1 104 ? -6.654 13.012 5.364 1.00 62.44 104 LEU A CA 1
ATOM 847 C C . LEU A 1 104 ? -5.772 12.537 4.200 1.00 62.44 104 LEU A C 1
ATOM 849 O O . LEU A 1 104 ? -4.591 12.270 4.422 1.00 62.44 104 LEU A O 1
ATOM 853 N N . ASP A 1 105 ? -6.313 12.442 2.988 1.00 61.50 105 ASP A N 1
ATOM 854 C CA . ASP A 1 105 ? -5.571 12.014 1.796 1.00 61.50 105 ASP A CA 1
ATOM 855 C C . ASP A 1 105 ? -4.530 13.060 1.351 1.00 61.50 105 ASP A C 1
ATOM 857 O O . ASP A 1 105 ? -3.492 12.707 0.800 1.00 61.50 105 ASP A O 1
ATOM 861 N N . GLU A 1 106 ? -4.744 14.341 1.671 1.00 65.44 106 GLU A N 1
ATOM 862 C CA . GLU A 1 106 ? -3.794 15.433 1.392 1.00 65.44 106 GLU A CA 1
ATOM 863 C C . GLU A 1 106 ? -2.712 15.565 2.482 1.00 65.44 106 GLU A C 1
ATOM 865 O O . GLU A 1 106 ? -1.731 16.306 2.336 1.00 65.44 106 GLU A O 1
ATOM 870 N N . ILE A 1 107 ? -2.895 14.854 3.601 1.00 74.56 107 ILE A N 1
ATOM 871 C CA . ILE A 1 107 ? -2.068 14.943 4.800 1.00 74.56 107 ILE A CA 1
ATOM 872 C C . ILE A 1 107 ? -1.303 13.639 5.029 1.00 74.56 107 ILE A C 1
ATOM 874 O O . ILE A 1 107 ? -1.830 12.621 5.502 1.00 74.56 107 ILE A O 1
ATOM 878 N N . LEU A 1 108 ? 0.009 13.711 4.820 1.00 81.06 108 LEU A N 1
ATOM 879 C CA . LEU A 1 108 ? 0.927 12.659 5.209 1.00 81.06 108 LEU A CA 1
ATOM 880 C C . LEU A 1 108 ? 1.304 12.835 6.679 1.00 81.06 108 LEU A C 1
ATOM 882 O O . LEU A 1 108 ? 2.232 13.562 7.014 1.00 81.06 108 LEU A O 1
ATOM 886 N N . PHE A 1 109 ? 0.563 12.166 7.558 1.00 79.81 109 PHE A N 1
ATOM 887 C CA . PHE A 1 109 ? 0.839 12.096 8.991 1.00 79.81 109 PHE A CA 1
ATOM 888 C C . PHE A 1 109 ? 0.764 10.631 9.417 1.00 79.81 109 PHE A C 1
ATOM 890 O O . PHE A 1 109 ? -0.326 10.118 9.677 1.00 79.81 109 PHE A O 1
ATOM 897 N N . ILE A 1 110 ? 1.911 9.940 9.370 1.00 84.25 110 ILE A N 1
ATOM 898 C CA . ILE A 1 110 ? 1.953 8.468 9.414 1.00 84.25 110 ILE A CA 1
ATOM 899 C C . ILE A 1 110 ? 1.807 7.930 10.832 1.00 84.25 110 ILE A C 1
ATOM 901 O O . ILE A 1 110 ? 0.854 7.226 11.126 1.00 84.25 110 ILE A O 1
ATOM 905 N N . ASP A 1 111 ? 2.737 8.242 11.729 1.00 78.12 111 ASP A N 1
ATOM 906 C CA . ASP A 1 111 ? 2.729 7.755 13.116 1.00 78.12 111 ASP A CA 1
ATOM 907 C C . ASP A 1 111 ? 2.874 8.878 14.149 1.00 78.12 111 ASP A C 1
ATOM 909 O O . ASP A 1 111 ? 3.025 8.633 15.344 1.00 78.12 111 ASP A O 1
ATOM 913 N N . GLY A 1 112 ? 2.803 10.123 13.680 1.00 73.06 112 GLY A N 1
ATOM 914 C CA . GLY A 1 112 ? 2.956 11.327 14.485 1.00 73.06 112 GLY A CA 1
ATOM 915 C C . GLY A 1 112 ? 4.407 11.757 14.708 1.00 73.06 112 GLY A C 1
ATOM 916 O O . GLY A 1 112 ? 4.625 12.892 15.132 1.00 73.06 112 GLY A O 1
ATOM 917 N N . PHE A 1 113 ? 5.404 10.918 14.394 1.00 72.56 113 PHE A N 1
ATOM 918 C CA . PHE A 1 113 ? 6.809 11.302 14.503 1.00 72.56 113 PHE A CA 1
ATOM 919 C C . PHE A 1 113 ? 7.302 11.985 13.220 1.00 72.56 113 PHE A C 1
ATOM 921 O O . PHE A 1 113 ? 7.178 11.489 12.096 1.00 72.56 113 PHE A O 1
ATOM 928 N N . ALA A 1 114 ? 7.873 13.169 13.409 1.00 65.50 114 ALA A N 1
ATOM 929 C CA . ALA A 1 114 ? 8.293 14.073 12.354 1.00 65.50 114 ALA A CA 1
ATOM 930 C C . ALA A 1 114 ? 9.790 13.920 12.065 1.00 65.50 114 ALA A C 1
ATOM 932 O O . ALA A 1 114 ? 10.579 14.569 12.750 1.00 65.50 114 ALA A O 1
ATOM 933 N N . ASN A 1 115 ? 10.198 13.082 11.094 1.00 69.88 115 ASN A N 1
ATOM 934 C CA . ASN A 1 115 ? 11.539 13.214 10.482 1.00 69.88 115 ASN A CA 1
ATOM 935 C C . ASN A 1 115 ? 11.904 12.280 9.311 1.00 69.88 115 ASN A C 1
ATOM 937 O O . ASN A 1 115 ? 13.066 12.280 8.896 1.00 69.88 115 ASN A O 1
ATOM 941 N N . ARG A 1 116 ? 10.996 11.455 8.775 1.00 81.88 116 ARG A N 1
ATOM 942 C CA . ARG A 1 116 ? 11.382 10.438 7.781 1.00 81.88 116 ARG A CA 1
ATOM 943 C C . ARG A 1 116 ? 10.936 10.807 6.367 1.00 81.88 116 ARG A C 1
ATOM 945 O O . ARG A 1 116 ? 9.811 11.258 6.164 1.00 81.88 116 ARG A O 1
ATOM 952 N N . ARG A 1 117 ? 11.814 10.567 5.383 1.00 88.12 117 ARG A N 1
ATOM 953 C CA . ARG A 1 117 ? 11.457 10.579 3.956 1.00 88.12 117 ARG A CA 1
ATOM 954 C C . ARG A 1 117 ? 10.654 9.327 3.606 1.00 88.12 117 ARG A C 1
ATOM 956 O O . ARG A 1 117 ? 11.062 8.219 3.942 1.00 88.12 117 ARG A O 1
ATOM 963 N N . VAL A 1 118 ? 9.556 9.530 2.897 1.00 91.06 118 VAL A N 1
ATOM 964 C CA . VAL A 1 118 ? 8.625 8.510 2.419 1.00 91.06 118 VAL A CA 1
ATOM 965 C C . VAL A 1 118 ? 8.588 8.606 0.901 1.00 91.06 118 VAL A C 1
ATOM 967 O O . VAL A 1 118 ? 8.506 9.708 0.359 1.00 91.06 118 VAL A O 1
ATOM 970 N N . ILE A 1 119 ? 8.682 7.478 0.210 1.00 93.56 119 ILE A N 1
ATOM 971 C CA . ILE A 1 119 ? 8.452 7.411 -1.229 1.00 93.56 119 ILE A CA 1
ATOM 972 C C . ILE A 1 119 ? 6.949 7.258 -1.436 1.00 93.56 119 ILE A C 1
ATOM 974 O O . ILE A 1 119 ? 6.349 6.285 -0.988 1.00 93.56 119 ILE A O 1
ATOM 978 N N . THR A 1 120 ? 6.359 8.230 -2.119 1.00 92.81 120 THR A N 1
ATOM 979 C CA . THR A 1 120 ? 4.923 8.302 -2.405 1.00 92.81 120 THR A CA 1
ATOM 980 C C . THR A 1 120 ? 4.677 8.193 -3.899 1.00 92.81 120 THR A C 1
ATOM 982 O O . THR A 1 120 ? 5.582 8.426 -4.708 1.00 92.81 120 THR A O 1
ATOM 985 N N . VAL A 1 121 ? 3.446 7.849 -4.265 1.00 92.88 121 VAL A N 1
ATOM 986 C CA . VAL A 1 121 ? 2.984 7.872 -5.652 1.00 92.88 121 VAL A CA 1
ATOM 987 C C . VAL A 1 121 ? 1.851 8.875 -5.746 1.00 92.88 121 VAL A C 1
ATOM 989 O O . VAL A 1 121 ? 0.863 8.740 -5.035 1.00 92.88 121 VAL A O 1
ATOM 992 N N . ASN A 1 122 ? 2.010 9.892 -6.594 1.00 88.62 122 ASN A N 1
ATOM 993 C CA . ASN A 1 122 ? 1.073 11.014 -6.713 1.00 88.62 122 ASN A CA 1
ATOM 994 C C . ASN A 1 122 ? 0.799 11.735 -5.375 1.00 88.62 122 ASN A C 1
ATOM 996 O O . ASN A 1 122 ? -0.272 12.296 -5.180 1.00 88.62 122 ASN A O 1
ATOM 1000 N N . GLY A 1 123 ? 1.764 11.710 -4.449 1.00 84.31 123 GLY A N 1
ATOM 1001 C CA . GLY A 1 123 ? 1.617 12.283 -3.110 1.00 84.31 123 GLY A CA 1
ATOM 1002 C C . GLY A 1 123 ? 0.892 11.397 -2.093 1.00 84.31 123 GLY A C 1
ATOM 1003 O O . GLY A 1 123 ? 0.869 11.748 -0.916 1.00 84.31 123 GLY A O 1
ATOM 1004 N N . GLU A 1 124 ? 0.358 10.245 -2.508 1.00 86.50 124 GLU A N 1
ATOM 1005 C CA . GLU A 1 124 ? -0.417 9.346 -1.650 1.00 86.50 124 GLU A CA 1
ATOM 1006 C C . GLU A 1 124 ? 0.471 8.326 -0.917 1.00 86.50 124 GLU A C 1
ATOM 1008 O O . GLU A 1 124 ? 1.449 7.796 -1.464 1.00 86.50 124 GLU A O 1
ATOM 1013 N N . PHE A 1 125 ? 0.097 8.024 0.331 1.00 88.81 125 PHE A N 1
ATOM 1014 C CA . PHE A 1 125 ? 0.627 6.907 1.112 1.00 88.81 125 PHE A CA 1
ATOM 1015 C C . PHE A 1 125 ? -0.458 6.316 2.040 1.00 88.81 125 PHE A C 1
ATOM 1017 O O . PHE A 1 125 ? -1.015 7.055 2.856 1.00 88.81 125 PHE A O 1
ATOM 1024 N N . PRO A 1 126 ? -0.715 4.993 2.003 1.00 91.88 126 PRO A N 1
ATOM 1025 C CA . PRO A 1 126 ? -0.225 4.031 1.013 1.00 91.88 126 PRO A CA 1
ATOM 1026 C C . PRO A 1 126 ? -0.529 4.502 -0.411 1.00 91.88 126 PRO A C 1
ATOM 1028 O O . PRO A 1 126 ? -1.430 5.310 -0.606 1.00 91.88 126 PRO A O 1
ATOM 1031 N N . GLY A 1 127 ? 0.252 4.050 -1.388 1.00 93.19 127 GLY A N 1
ATOM 1032 C CA . GLY A 1 127 ? 0.089 4.516 -2.760 1.00 93.19 127 GLY A CA 1
ATOM 1033 C C . GLY A 1 127 ? -1.287 4.165 -3.349 1.00 93.19 127 GLY A C 1
ATOM 1034 O O . GLY A 1 127 ? -2.028 3.362 -2.764 1.00 93.19 127 GLY A O 1
ATOM 1035 N N . PRO A 1 128 ? -1.604 4.702 -4.540 1.00 92.94 128 PRO A N 1
ATOM 1036 C CA . PRO A 1 128 ? -2.917 4.597 -5.147 1.00 92.94 128 PRO A CA 1
ATOM 1037 C C . PRO A 1 128 ? -3.501 3.191 -5.159 1.00 92.94 128 PRO A C 1
ATOM 1039 O O . PRO A 1 128 ? -2.869 2.209 -5.573 1.00 92.94 128 PRO A O 1
ATOM 1042 N N . LYS A 1 129 ? -4.759 3.116 -4.726 1.00 92.44 129 LYS A N 1
ATOM 1043 C CA . LYS A 1 129 ? -5.547 1.887 -4.719 1.00 92.44 129 LYS A CA 1
ATOM 1044 C C . LYS A 1 129 ? -5.960 1.568 -6.152 1.00 92.44 129 LYS A C 1
ATOM 1046 O O . LYS A 1 129 ? -6.680 2.341 -6.771 1.00 92.44 129 LYS A O 1
ATOM 1051 N N . ILE A 1 130 ? -5.564 0.411 -6.675 1.00 94.69 130 ILE A N 1
ATOM 1052 C CA . ILE A 1 130 ? -6.087 -0.056 -7.962 1.00 94.69 130 ILE A CA 1
ATOM 1053 C C . ILE A 1 130 ? -7.323 -0.918 -7.712 1.00 94.69 130 ILE A C 1
ATOM 1055 O O . ILE A 1 130 ? -7.237 -1.946 -7.045 1.00 94.69 130 ILE A O 1
ATOM 1059 N N . LYS A 1 131 ? -8.465 -0.532 -8.287 1.00 94.19 131 LYS A N 1
ATOM 1060 C CA . LYS A 1 131 ? -9.671 -1.366 -8.388 1.00 94.19 131 LYS A CA 1
ATOM 1061 C C . LYS A 1 131 ? -9.993 -1.589 -9.858 1.00 94.19 131 LYS A C 1
ATOM 1063 O O . LYS A 1 131 ? -10.353 -0.654 -10.571 1.00 94.19 131 LYS A O 1
ATOM 1068 N N . ILE A 1 132 ? -9.870 -2.830 -10.312 1.00 94.25 132 ILE A N 1
ATOM 1069 C CA . ILE A 1 132 ? -10.035 -3.171 -11.723 1.00 94.25 132 ILE A CA 1
ATOM 1070 C C . ILE A 1 132 ? -10.887 -4.422 -11.904 1.00 94.25 132 ILE A C 1
ATOM 1072 O O . ILE A 1 132 ? -10.885 -5.325 -11.072 1.00 94.25 132 ILE A O 1
ATOM 1076 N N . LYS A 1 133 ? -11.626 -4.484 -13.009 1.00 94.75 133 LYS A N 1
ATOM 1077 C CA . LYS A 1 133 ? -12.362 -5.678 -13.418 1.00 94.75 133 LYS A CA 1
ATOM 1078 C C . LYS A 1 133 ? -11.415 -6.753 -13.961 1.00 94.75 133 LYS A C 1
ATOM 1080 O O . LYS A 1 133 ? -10.521 -6.468 -14.758 1.00 94.75 133 LYS A O 1
ATOM 1085 N N . LYS A 1 134 ? -11.654 -8.013 -13.593 1.00 95.31 134 LYS A N 1
ATOM 1086 C CA . LYS A 1 134 ? -10.951 -9.162 -14.180 1.00 95.31 134 LYS A CA 1
ATOM 1087 C C . LYS A 1 134 ? -11.064 -9.171 -15.708 1.00 95.31 134 LYS A C 1
ATOM 1089 O O . LYS A 1 134 ? -12.154 -9.019 -16.262 1.00 95.31 134 LYS A O 1
ATOM 1094 N N . GLY A 1 135 ? -9.938 -9.395 -16.378 1.00 94.06 135 GLY A N 1
ATOM 1095 C CA . GLY A 1 135 ? -9.815 -9.398 -17.836 1.00 94.06 135 GLY A CA 1
ATOM 1096 C C . GLY A 1 135 ? -9.527 -8.028 -18.458 1.00 94.06 135 GLY A C 1
ATOM 1097 O O . GLY A 1 135 ? -9.221 -7.972 -19.648 1.00 94.06 135 GLY A O 1
ATOM 1098 N N . SER A 1 136 ? -9.579 -6.939 -17.686 1.00 94.50 136 SER A N 1
ATOM 1099 C CA . SER A 1 136 ? -9.094 -5.632 -18.142 1.00 94.50 136 SER A CA 1
ATOM 1100 C C . SER A 1 136 ? -7.560 -5.562 -18.103 1.00 94.50 136 SER A C 1
ATOM 1102 O O . SER A 1 136 ? -6.884 -6.340 -17.423 1.00 94.50 136 SER A O 1
ATOM 1104 N N . THR A 1 137 ? -6.998 -4.617 -18.855 1.00 96.06 137 THR A N 1
ATOM 1105 C CA . THR A 1 137 ? -5.553 -4.352 -18.913 1.00 96.06 137 THR A CA 1
ATOM 1106 C C . THR A 1 137 ? -5.231 -3.016 -18.253 1.00 96.06 137 THR A C 1
ATOM 1108 O O . THR A 1 137 ? -5.832 -1.999 -18.584 1.00 96.06 137 THR A O 1
ATOM 1111 N N . MET A 1 138 ? -4.257 -3.011 -17.348 1.00 95.75 138 MET A N 1
ATOM 1112 C CA . MET A 1 138 ? -3.699 -1.813 -16.725 1.00 95.75 138 MET A CA 1
ATOM 1113 C C . MET A 1 138 ? -2.502 -1.337 -17.537 1.00 95.75 138 MET A C 1
ATOM 1115 O O . MET A 1 138 ? -1.565 -2.106 -17.759 1.00 95.75 138 MET A O 1
ATOM 1119 N N . ARG A 1 139 ? -2.506 -0.073 -17.951 1.00 96.62 139 ARG A N 1
ATOM 1120 C CA . ARG A 1 139 ? -1.351 0.598 -18.542 1.00 96.62 139 ARG A CA 1
ATOM 1121 C C . ARG A 1 139 ? -0.870 1.676 -17.581 1.00 96.62 139 ARG A C 1
ATOM 1123 O O . ARG A 1 139 ? -1.479 2.731 -17.472 1.00 96.62 139 ARG A O 1
ATOM 1130 N N . ILE A 1 140 ? 0.211 1.396 -16.868 1.00 97.19 140 ILE A N 1
ATOM 1131 C CA . ILE A 1 140 ? 0.670 2.217 -15.747 1.00 97.19 140 ILE A CA 1
ATOM 1132 C C . ILE A 1 140 ? 1.983 2.877 -16.142 1.00 97.19 140 ILE A C 1
ATOM 1134 O O . ILE A 1 140 ? 3.027 2.225 -16.181 1.00 97.19 140 ILE A O 1
ATOM 1138 N N . THR A 1 141 ? 1.925 4.166 -16.463 1.00 97.44 141 THR A N 1
ATOM 1139 C CA . THR A 1 141 ? 3.105 4.978 -16.763 1.00 97.44 141 THR A CA 1
ATOM 1140 C C . THR A 1 141 ? 3.672 5.527 -15.467 1.00 97.44 141 THR A C 1
ATOM 1142 O O . THR A 1 141 ? 3.065 6.371 -14.813 1.00 97.44 141 THR A O 1
ATOM 1145 N N . VAL A 1 142 ? 4.844 5.024 -15.099 1.00 97.56 142 VAL A N 1
ATOM 1146 C CA . VAL A 1 142 ? 5.560 5.385 -13.881 1.00 97.56 142 VAL A CA 1
ATOM 1147 C C . VAL A 1 142 ? 6.676 6.344 -14.243 1.00 97.56 142 VAL A C 1
ATOM 1149 O O . VAL A 1 142 ? 7.618 5.971 -14.943 1.00 97.56 142 VAL A O 1
ATOM 1152 N N . ARG A 1 143 ? 6.590 7.565 -13.727 1.00 96.56 143 ARG A N 1
ATOM 1153 C CA . ARG A 1 143 ? 7.645 8.568 -13.789 1.00 96.56 143 ARG A CA 1
ATOM 1154 C C . ARG A 1 143 ? 8.413 8.572 -12.478 1.00 96.56 143 ARG A C 1
ATOM 1156 O O . ARG A 1 143 ? 7.866 8.909 -11.429 1.00 96.56 143 ARG A O 1
ATOM 1163 N N . ASN A 1 144 ? 9.688 8.205 -12.536 1.00 96.75 144 ASN A N 1
ATOM 1164 C CA . ASN A 1 144 ? 10.552 8.240 -11.367 1.00 96.75 144 ASN A CA 1
ATOM 1165 C C . ASN A 1 144 ? 11.122 9.655 -11.187 1.00 96.75 144 ASN A C 1
ATOM 1167 O O . ASN A 1 144 ? 12.057 10.031 -11.888 1.00 96.75 144 ASN A O 1
ATOM 1171 N N . ASN A 1 145 ? 10.586 10.436 -10.247 1.00 95.19 145 ASN A N 1
ATOM 1172 C CA . ASN A 1 145 ? 11.116 11.760 -9.896 1.00 95.19 145 ASN A CA 1
ATOM 1173 C C . ASN A 1 145 ? 12.116 11.706 -8.720 1.00 95.19 145 ASN A C 1
ATOM 1175 O O . ASN A 1 145 ? 12.519 12.752 -8.206 1.00 95.19 145 ASN A O 1
ATOM 1179 N N . LEU A 1 146 ? 12.539 10.513 -8.285 1.00 91.75 146 LEU A N 1
ATOM 1180 C CA . LEU A 1 146 ? 13.616 10.357 -7.306 1.00 91.75 146 LEU A CA 1
ATOM 1181 C C . LEU A 1 146 ? 14.964 10.733 -7.938 1.00 91.75 146 LEU A C 1
ATOM 1183 O O . LEU A 1 146 ? 15.157 10.642 -9.152 1.00 91.75 146 LEU A O 1
ATOM 1187 N N . GLN A 1 147 ? 15.904 11.192 -7.112 1.00 87.00 147 GLN A N 1
ATOM 1188 C CA . GLN A 1 147 ? 17.159 11.768 -7.604 1.00 87.00 147 GLN A CA 1
ATOM 1189 C C . GLN A 1 147 ? 18.225 10.715 -7.914 1.00 87.00 147 GLN A C 1
ATOM 1191 O O . GLN A 1 147 ? 19.002 10.899 -8.850 1.00 87.00 147 GLN A O 1
ATOM 1196 N N . VAL A 1 148 ? 18.298 9.643 -7.120 1.00 85.62 148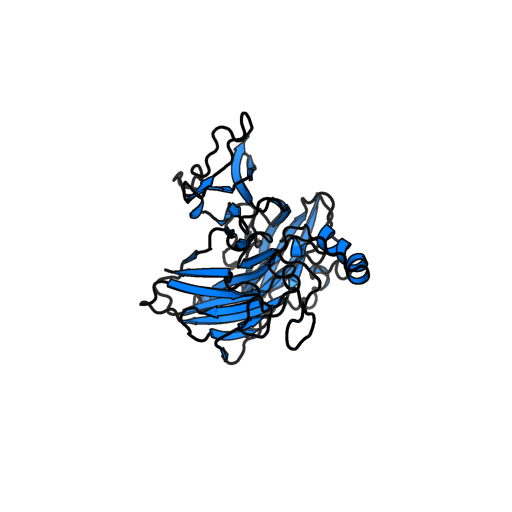 VAL A N 1
ATOM 1197 C CA . VAL A 1 148 ? 19.411 8.678 -7.175 1.00 85.62 148 VAL A CA 1
ATOM 1198 C C . VAL A 1 148 ? 18.907 7.246 -7.332 1.00 85.62 148 VAL A C 1
ATOM 1200 O O . VAL A 1 148 ? 19.547 6.415 -7.973 1.00 85.62 148 VAL A O 1
ATOM 1203 N N . GLU A 1 149 ? 17.756 6.949 -6.750 1.00 89.94 149 GLU A N 1
ATOM 1204 C CA . GLU A 1 149 ? 17.208 5.614 -6.625 1.00 89.94 149 GLU A CA 1
ATOM 1205 C C . GLU A 1 149 ? 16.590 5.156 -7.949 1.00 89.94 149 GLU A C 1
ATOM 1207 O O . GLU A 1 149 ? 15.631 5.745 -8.449 1.00 89.94 149 GLU A O 1
ATOM 1212 N N . GLY A 1 150 ? 17.120 4.069 -8.513 1.00 94.62 150 GLY A N 1
ATOM 1213 C CA . GLY A 1 150 ? 16.439 3.332 -9.572 1.00 94.62 150 GLY A CA 1
ATOM 1214 C C . GLY A 1 150 ? 15.339 2.459 -8.973 1.00 94.62 150 GLY A C 1
ATOM 1215 O O . GLY A 1 150 ? 15.617 1.680 -8.058 1.00 94.62 150 GLY A O 1
ATOM 1216 N N . ILE A 1 151 ? 14.116 2.554 -9.498 1.00 96.56 151 ILE A N 1
ATOM 1217 C CA . ILE A 1 151 ? 12.955 1.827 -8.960 1.00 96.56 151 ILE A CA 1
ATOM 1218 C C . ILE A 1 151 ? 12.358 0.835 -9.957 1.00 96.56 151 ILE A C 1
ATOM 1220 O O . ILE A 1 151 ? 12.419 1.040 -11.166 1.00 96.56 151 ILE A O 1
ATOM 1224 N N . THR A 1 152 ? 11.729 -0.224 -9.459 1.00 97.69 152 THR A N 1
ATOM 1225 C CA . THR A 1 152 ? 10.817 -1.080 -10.237 1.00 97.69 152 THR A CA 1
ATOM 1226 C C . THR A 1 152 ? 9.580 -1.385 -9.406 1.00 97.69 152 THR A C 1
ATOM 1228 O O . THR A 1 152 ? 9.679 -1.417 -8.181 1.00 97.69 152 THR A O 1
ATOM 1231 N N . LEU A 1 153 ? 8.430 -1.613 -10.043 1.00 98.12 153 LEU A N 1
ATOM 1232 C CA . LEU A 1 153 ? 7.176 -1.952 -9.366 1.00 98.12 153 LEU A CA 1
ATOM 1233 C C . LEU A 1 153 ? 6.745 -3.360 -9.755 1.00 98.12 153 LEU A C 1
ATOM 1235 O O . LEU A 1 153 ? 6.576 -3.631 -10.938 1.00 98.12 153 LEU A O 1
ATOM 1239 N N . HIS A 1 154 ? 6.552 -4.217 -8.759 1.00 98.19 154 HIS A N 1
ATOM 1240 C CA . HIS A 1 154 ? 6.052 -5.575 -8.907 1.00 98.19 154 HIS A CA 1
ATOM 1241 C C . HIS A 1 154 ? 4.583 -5.677 -8.515 1.00 98.19 154 HIS A C 1
ATOM 1243 O O . HIS A 1 154 ? 4.120 -4.975 -7.613 1.00 98.19 154 HIS A O 1
ATOM 1249 N N . TRP A 1 155 ? 3.870 -6.582 -9.180 1.00 97.88 155 TRP A N 1
ATOM 1250 C CA . TRP A 1 155 ? 2.429 -6.784 -9.052 1.00 97.88 155 TRP A CA 1
ATOM 1251 C C . TRP A 1 155 ? 2.164 -8.100 -8.324 1.00 97.88 155 TRP A C 1
ATOM 1253 O O . TRP A 1 155 ? 1.900 -9.143 -8.924 1.00 97.88 155 TRP A O 1
ATOM 1263 N N . HIS A 1 156 ? 2.291 -8.038 -7.007 1.00 97.75 156 HIS A N 1
ATOM 1264 C CA . HIS A 1 156 ? 2.274 -9.191 -6.128 1.00 97.75 156 HIS A CA 1
ATOM 1265 C C . HIS A 1 156 ? 0.975 -9.991 -6.262 1.00 97.75 156 HIS A C 1
ATOM 1267 O O . HIS A 1 156 ? -0.111 -9.466 -6.027 1.00 97.75 156 HIS A O 1
ATOM 1273 N N . GLY A 1 157 ? 1.102 -11.277 -6.596 1.00 96.81 157 GLY A N 1
ATOM 1274 C CA . GLY A 1 157 ? -0.020 -12.214 -6.720 1.00 96.81 157 GLY A CA 1
ATOM 1275 C C . GLY A 1 157 ? -0.635 -12.303 -8.122 1.00 96.81 157 GLY A C 1
ATOM 1276 O O . GLY A 1 157 ? -1.396 -13.236 -8.393 1.00 96.81 157 GLY A O 1
ATOM 1277 N N . LEU A 1 158 ? -0.277 -11.410 -9.052 1.00 96.81 158 LEU A N 1
ATOM 1278 C CA . LEU A 1 158 ? -0.681 -11.545 -10.453 1.00 96.81 158 LEU A CA 1
ATOM 1279 C C . LEU A 1 158 ? 0.193 -12.574 -11.178 1.00 96.81 158 LEU A C 1
ATOM 1281 O O . LEU A 1 158 ? 1.410 -12.598 -11.033 1.00 96.81 158 LEU A O 1
ATOM 1285 N N . HIS A 1 159 ? -0.422 -13.429 -11.999 1.00 94.88 159 HIS A N 1
ATOM 1286 C CA . HIS A 1 159 ? 0.287 -14.568 -12.601 1.00 94.88 159 HIS A CA 1
ATOM 1287 C C . HIS A 1 159 ? 1.293 -14.212 -13.708 1.00 94.88 159 HIS A C 1
ATOM 1289 O O . HIS A 1 159 ? 2.133 -15.044 -14.045 1.00 94.88 159 HIS A O 1
ATOM 1295 N N . MET A 1 160 ? 1.180 -13.031 -14.325 1.00 95.62 160 MET A N 1
ATOM 1296 C CA . MET A 1 160 ? 2.067 -12.569 -15.408 1.00 95.62 160 MET A CA 1
ATOM 1297 C C . MET A 1 160 ? 2.242 -13.551 -16.581 1.00 95.62 160 MET A C 1
ATOM 1299 O O . MET A 1 160 ? 3.288 -13.576 -17.238 1.00 95.62 160 MET A O 1
ATOM 1303 N N . LEU A 1 161 ? 1.208 -14.346 -16.880 1.00 93.94 161 LEU A N 1
ATOM 1304 C CA . LEU A 1 161 ? 1.228 -15.318 -17.976 1.00 93.94 161 LEU A CA 1
ATOM 1305 C C . LEU A 1 161 ? 1.525 -14.606 -19.298 1.00 93.94 161 LEU A C 1
ATOM 1307 O O . LEU A 1 161 ? 0.869 -13.619 -19.621 1.00 93.94 161 LEU A O 1
ATOM 1311 N N . ASP A 1 162 ? 2.527 -15.089 -20.037 1.00 94.44 162 ASP A N 1
ATOM 1312 C CA . ASP A 1 162 ? 3.018 -14.507 -21.297 1.00 94.44 162 ASP A CA 1
ATOM 1313 C C . ASP A 1 162 ? 3.321 -12.994 -21.232 1.00 94.44 162 ASP A C 1
ATOM 1315 O O . ASP A 1 162 ? 3.241 -12.297 -22.243 1.00 94.44 162 ASP A O 1
ATOM 1319 N N . ASN A 1 163 ? 3.638 -12.471 -20.041 1.00 95.75 163 ASN A N 1
ATOM 1320 C CA . ASN A 1 163 ? 3.835 -11.040 -19.803 1.00 95.75 163 ASN A CA 1
ATOM 1321 C C . ASN A 1 163 ? 4.949 -10.747 -18.779 1.00 95.75 163 ASN A C 1
ATOM 1323 O O . ASN A 1 163 ? 4.941 -9.719 -18.105 1.00 95.75 163 ASN A O 1
ATOM 1327 N N . PHE A 1 164 ? 5.916 -11.659 -18.644 1.00 94.56 164 PHE A N 1
ATOM 1328 C CA . PHE A 1 164 ? 6.923 -11.616 -17.577 1.00 94.56 164 PHE A CA 1
ATOM 1329 C C . PHE A 1 164 ? 7.810 -10.358 -17.599 1.00 94.56 164 PHE A C 1
ATOM 1331 O O . PHE A 1 164 ? 8.306 -9.951 -16.557 1.00 94.56 164 PHE A O 1
ATOM 1338 N N . TRP A 1 165 ? 8.010 -9.707 -18.751 1.00 95.25 165 TRP A N 1
ATOM 1339 C CA . TRP A 1 165 ? 8.789 -8.460 -18.846 1.00 95.25 165 TRP A CA 1
ATOM 1340 C C . TRP A 1 165 ? 8.104 -7.261 -18.166 1.00 95.25 165 TRP A C 1
ATOM 1342 O O . TRP A 1 165 ? 8.767 -6.263 -17.901 1.00 95.25 165 TRP A O 1
ATOM 1352 N N . ASN A 1 166 ? 6.806 -7.358 -17.854 1.00 97.38 166 ASN A N 1
ATOM 1353 C CA . ASN A 1 166 ? 6.056 -6.372 -17.069 1.00 97.38 166 ASN A CA 1
ATOM 1354 C C . ASN A 1 166 ? 5.963 -6.737 -15.574 1.00 97.38 166 ASN A C 1
ATOM 1356 O O . ASN A 1 166 ? 5.301 -6.027 -14.824 1.00 97.38 166 ASN A O 1
ATOM 1360 N N . ASP A 1 167 ? 6.608 -7.821 -15.129 1.00 97.69 167 ASP A N 1
ATOM 1361 C CA . ASP A 1 167 ? 6.526 -8.289 -13.739 1.00 97.69 167 ASP A CA 1
ATOM 1362 C C . ASP A 1 167 ? 7.197 -7.341 -12.734 1.00 97.69 167 ASP A C 1
ATOM 1364 O O . ASP A 1 167 ? 6.799 -7.295 -11.576 1.00 97.69 167 ASP A O 1
ATOM 1368 N N . GLY A 1 168 ? 8.196 -6.567 -13.166 1.00 96.94 168 GLY A N 1
ATOM 1369 C CA . GLY A 1 168 ? 8.840 -5.563 -12.318 1.00 96.94 168 GLY A CA 1
ATOM 1370 C C . GLY A 1 168 ? 9.891 -6.058 -11.328 1.00 96.94 168 GLY A C 1
ATOM 1371 O O . GLY A 1 168 ? 10.345 -5.271 -10.498 1.00 96.94 168 GLY A O 1
ATOM 1372 N N . ALA A 1 169 ? 10.338 -7.310 -11.409 1.00 96.12 169 ALA A N 1
ATOM 1373 C CA . ALA A 1 169 ? 11.480 -7.795 -10.641 1.00 96.12 169 ALA A CA 1
ATOM 1374 C C . ALA A 1 169 ? 12.802 -7.191 -11.166 1.00 96.12 169 ALA A C 1
ATOM 1376 O O . ALA A 1 169 ? 13.275 -7.519 -12.264 1.00 96.12 169 ALA A O 1
ATOM 1377 N N . ALA A 1 170 ? 13.423 -6.307 -10.375 1.00 95.44 170 ALA A N 1
ATOM 1378 C CA . ALA A 1 170 ? 14.664 -5.634 -10.755 1.00 95.44 170 ALA A CA 1
ATOM 1379 C C . ALA A 1 170 ? 15.790 -6.636 -11.057 1.00 95.44 170 ALA A C 1
ATOM 1381 O O . ALA A 1 170 ? 16.044 -7.559 -10.285 1.00 95.44 170 ALA A O 1
ATOM 1382 N N . PHE A 1 171 ? 16.482 -6.425 -12.179 1.00 95.38 171 PHE A N 1
ATOM 1383 C CA . PHE A 1 171 ? 17.568 -7.268 -12.697 1.00 95.38 171 PHE A CA 1
ATOM 1384 C C . PHE A 1 171 ? 17.164 -8.700 -13.086 1.00 95.38 171 PHE A C 1
ATOM 1386 O O . PHE A 1 171 ? 18.031 -9.493 -13.451 1.00 95.38 171 PHE A O 1
ATOM 1393 N N . VAL A 1 172 ? 15.865 -9.019 -13.062 1.00 96.31 172 VAL A N 1
ATOM 1394 C CA . VAL A 1 172 ? 15.310 -10.290 -13.547 1.00 96.31 172 VAL A CA 1
ATOM 1395 C C . VAL A 1 172 ? 14.440 -10.044 -14.775 1.00 96.31 172 VAL A C 1
ATOM 1397 O O . VAL A 1 172 ? 14.794 -10.480 -15.868 1.00 96.31 172 VAL A O 1
ATOM 1400 N N . SER A 1 173 ? 13.329 -9.321 -14.620 1.00 96.06 173 SER A N 1
ATOM 1401 C CA . SER A 1 173 ? 12.418 -9.007 -15.727 1.00 96.06 173 SER A CA 1
ATOM 1402 C C . SER A 1 173 ? 12.761 -7.689 -16.417 1.00 96.06 173 SER A C 1
ATOM 1404 O O . SER A 1 173 ? 12.468 -7.525 -17.599 1.00 96.06 173 SER A O 1
ATOM 1406 N N . GLN A 1 174 ? 13.379 -6.747 -15.694 1.00 95.56 174 GLN A N 1
ATOM 1407 C CA . GLN A 1 174 ? 13.741 -5.433 -16.222 1.00 95.56 174 GLN A CA 1
ATOM 1408 C C . GLN A 1 174 ? 14.908 -4.777 -15.477 1.00 95.56 174 GLN A C 1
ATOM 1410 O O . GLN A 1 174 ? 15.217 -5.107 -14.330 1.00 95.56 174 GLN A O 1
ATOM 1415 N N . CYS A 1 175 ? 15.512 -3.773 -16.112 1.00 95.81 175 CYS A N 1
ATOM 1416 C CA . CYS A 1 175 ? 16.372 -2.815 -15.423 1.00 95.81 175 CYS A CA 1
ATOM 1417 C C . CYS A 1 175 ? 15.531 -1.814 -14.601 1.00 95.81 175 CYS A C 1
ATOM 1419 O O . CYS A 1 175 ? 14.388 -1.527 -14.976 1.00 95.81 175 CYS A O 1
ATOM 1421 N N . PRO A 1 176 ? 16.086 -1.249 -13.512 1.00 97.25 176 PRO A N 1
ATOM 1422 C CA . PRO A 1 176 ? 15.435 -0.171 -12.775 1.00 97.25 176 PRO A CA 1
ATOM 1423 C C . PRO A 1 176 ? 15.131 1.059 -13.638 1.00 97.25 176 PRO A C 1
ATOM 1425 O O . PRO A 1 176 ? 15.921 1.441 -14.502 1.00 97.25 176 PRO A O 1
ATOM 1428 N N . ILE A 1 177 ? 13.993 1.694 -13.364 1.00 97.69 177 ILE A N 1
ATOM 1429 C CA . ILE A 1 177 ? 13.593 2.991 -13.909 1.00 97.69 177 ILE A CA 1
ATOM 1430 C C . ILE A 1 177 ? 14.457 4.038 -13.213 1.00 97.69 177 ILE A C 1
ATOM 1432 O O . ILE A 1 177 ? 14.321 4.251 -12.008 1.00 97.69 177 ILE A O 1
ATOM 1436 N N . ASN A 1 178 ? 15.373 4.665 -13.944 1.00 96.56 178 ASN A N 1
ATOM 1437 C CA . ASN A 1 178 ? 16.290 5.653 -13.379 1.00 96.56 178 ASN A CA 1
ATOM 1438 C C . ASN A 1 178 ? 15.567 6.964 -13.039 1.00 96.56 178 ASN A C 1
ATOM 1440 O O . ASN A 1 178 ? 14.535 7.287 -13.632 1.00 96.56 178 ASN A O 1
ATOM 1444 N N . GLY A 1 179 ? 16.145 7.739 -12.122 1.00 95.50 179 GLY A N 1
ATOM 1445 C CA . GLY A 1 179 ? 15.657 9.078 -11.797 1.00 95.50 179 GLY A CA 1
ATOM 1446 C C . GLY A 1 179 ? 15.529 9.968 -13.038 1.00 95.50 179 GLY A C 1
ATOM 1447 O O . GLY A 1 179 ? 16.408 9.986 -13.902 1.00 95.50 179 GLY A O 1
ATOM 1448 N N . GLY A 1 180 ? 14.409 10.678 -13.142 1.00 93.44 180 GLY A N 1
ATOM 1449 C CA . GLY A 1 180 ? 14.045 11.533 -14.272 1.00 93.44 180 GLY A CA 1
ATOM 1450 C C . GLY A 1 180 ? 13.539 10.793 -15.514 1.00 93.44 180 GLY A C 1
ATOM 1451 O O . GLY A 1 180 ? 13.311 11.438 -16.536 1.00 93.44 180 GLY A O 1
ATOM 1452 N N . THR A 1 181 ? 13.373 9.468 -15.458 1.00 95.81 181 THR A N 1
ATOM 1453 C CA . THR A 1 181 ? 12.888 8.659 -16.589 1.00 95.81 181 THR A CA 1
ATOM 1454 C C . THR A 1 181 ? 11.514 8.055 -16.322 1.00 95.81 181 THR A C 1
ATOM 1456 O O . THR A 1 181 ? 11.014 8.056 -15.193 1.00 95.81 181 THR A O 1
ATOM 1459 N N . GLU A 1 182 ? 10.894 7.553 -17.387 1.00 96.75 182 GLU A N 1
ATOM 1460 C CA . GLU A 1 182 ? 9.544 7.000 -17.372 1.00 96.75 182 GLU A CA 1
ATOM 1461 C C . GLU A 1 182 ? 9.546 5.578 -17.936 1.00 96.75 182 GLU A C 1
ATOM 1463 O O . GLU A 1 182 ? 10.323 5.252 -18.838 1.00 96.75 182 GLU A O 1
ATOM 1468 N N . PHE A 1 183 ? 8.660 4.734 -17.419 1.00 97.44 183 PHE A N 1
ATOM 1469 C CA . PHE A 1 183 ? 8.413 3.397 -17.945 1.00 97.44 183 PHE A CA 1
ATOM 1470 C C . PHE A 1 183 ? 6.931 3.059 -17.832 1.00 97.44 183 PHE A C 1
ATOM 1472 O O . PHE A 1 183 ? 6.307 3.318 -16.804 1.00 97.44 183 PHE A O 1
ATOM 1479 N N . THR A 1 184 ? 6.375 2.450 -18.876 1.00 97.94 184 THR A N 1
ATOM 1480 C CA . THR A 1 184 ? 4.968 2.051 -18.908 1.00 97.94 184 THR A CA 1
ATOM 1481 C C . THR A 1 184 ? 4.845 0.543 -18.765 1.00 97.94 184 THR A C 1
ATOM 1483 O O . THR A 1 184 ? 5.240 -0.202 -19.661 1.00 97.94 184 THR A O 1
ATOM 1486 N N . TYR A 1 185 ? 4.241 0.103 -17.664 1.00 98.25 185 TYR A N 1
ATOM 1487 C CA . TYR A 1 185 ? 3.842 -1.285 -17.469 1.00 98.25 185 TYR A CA 1
ATOM 1488 C C . TYR A 1 185 ? 2.522 -1.553 -18.187 1.00 98.25 185 TYR A C 1
ATOM 1490 O O . TYR A 1 185 ? 1.597 -0.750 -18.098 1.00 98.25 185 TYR A O 1
ATOM 1498 N N . VAL A 1 186 ? 2.412 -2.695 -18.862 1.00 97.19 186 VAL A N 1
ATOM 1499 C CA . VAL A 1 186 ? 1.155 -3.187 -19.444 1.00 97.19 186 VAL A CA 1
ATOM 1500 C C . VAL A 1 186 ? 0.828 -4.523 -18.793 1.00 97.19 186 VAL A C 1
ATOM 1502 O O . VAL A 1 186 ? 1.443 -5.537 -19.110 1.00 97.19 186 VAL A O 1
ATOM 1505 N N . VAL A 1 187 ? -0.113 -4.530 -17.854 1.00 97.19 187 VAL A N 1
ATOM 1506 C CA . VAL A 1 187 ? -0.402 -5.673 -16.978 1.00 97.19 187 VAL A CA 1
ATOM 1507 C C . VAL A 1 187 ? -1.838 -6.132 -17.171 1.00 97.19 187 VAL A C 1
ATOM 1509 O O . VAL A 1 187 ? -2.772 -5.343 -17.052 1.00 97.19 187 VAL A O 1
ATOM 1512 N N . ARG A 1 188 ? -2.034 -7.422 -17.446 1.00 96.19 188 ARG A N 1
ATOM 1513 C CA . ARG A 1 188 ? -3.370 -8.021 -17.539 1.00 96.19 188 ARG A CA 1
ATOM 1514 C C . ARG A 1 188 ? -3.854 -8.474 -16.165 1.00 96.19 188 ARG A C 1
ATOM 1516 O O . ARG A 1 188 ? -3.137 -9.177 -15.454 1.00 96.19 188 ARG A O 1
ATOM 1523 N N . ALA A 1 189 ? -5.076 -8.095 -15.806 1.00 95.44 189 ALA A N 1
ATOM 1524 C CA . ALA A 1 189 ? -5.729 -8.524 -14.573 1.00 95.44 189 ALA A CA 1
ATOM 1525 C C . ALA A 1 189 ? -6.386 -9.908 -14.765 1.00 95.44 189 ALA A C 1
ATOM 1527 O O . ALA A 1 189 ? -7.611 -10.025 -14.843 1.00 95.44 189 ALA A O 1
ATOM 1528 N N . ASP A 1 190 ? -5.563 -10.951 -14.904 1.00 93.38 190 ASP A N 1
ATOM 1529 C CA . ASP A 1 190 ? -6.014 -12.294 -15.310 1.00 93.38 190 ASP A CA 1
ATOM 1530 C C . ASP A 1 190 ? -6.653 -13.099 -14.162 1.00 93.38 190 ASP A C 1
ATOM 1532 O O . ASP A 1 190 ? -7.598 -13.866 -14.377 1.00 93.38 190 ASP A O 1
ATOM 1536 N N . ASN A 1 191 ? -6.167 -12.922 -12.932 1.00 95.19 191 ASN A N 1
ATOM 1537 C CA . ASN A 1 191 ? -6.698 -13.562 -11.731 1.00 95.19 191 ASN A CA 1
ATOM 1538 C C . ASN A 1 191 ? -7.341 -12.534 -10.793 1.00 95.19 191 ASN A C 1
ATOM 1540 O O . ASN A 1 191 ? -6.792 -11.463 -10.553 1.00 95.19 191 ASN A O 1
ATOM 1544 N N . SER A 1 192 ? -8.525 -12.873 -10.286 1.00 95.56 192 SER A N 1
ATOM 1545 C CA . SER A 1 192 ? -9.286 -12.053 -9.346 1.00 95.56 192 SER A CA 1
ATOM 1546 C C . SER A 1 192 ? -8.710 -12.103 -7.934 1.00 95.56 192 SER A C 1
ATOM 1548 O O . SER A 1 192 ? -7.770 -12.848 -7.650 1.00 95.56 192 SER A O 1
ATOM 1550 N N . GLY A 1 193 ? -9.268 -11.273 -7.058 1.00 95.31 193 GLY A N 1
ATOM 1551 C CA . GLY A 1 193 ? -8.990 -11.261 -5.634 1.00 95.31 193 GLY A CA 1
ATOM 1552 C C . GLY A 1 193 ? -8.167 -10.062 -5.173 1.00 95.31 193 GLY A C 1
ATOM 1553 O O . GLY A 1 193 ? -8.021 -9.058 -5.877 1.00 95.31 193 GLY A O 1
ATOM 1554 N N . THR A 1 194 ? -7.681 -10.164 -3.938 1.00 97.62 194 THR A N 1
ATOM 1555 C CA . THR A 1 194 ? -6.880 -9.128 -3.286 1.00 97.62 194 THR A CA 1
ATOM 1556 C C . THR A 1 194 ? -5.400 -9.382 -3.514 1.00 97.62 194 THR A C 1
ATOM 1558 O O . THR A 1 194 ? -4.843 -10.372 -3.046 1.00 97.62 194 THR A O 1
ATOM 1561 N N . HIS A 1 195 ? -4.782 -8.428 -4.186 1.00 97.81 195 HIS A N 1
ATOM 1562 C CA . HIS A 1 195 ? -3.375 -8.358 -4.539 1.00 97.81 195 HIS A CA 1
ATOM 1563 C C . HIS A 1 195 ? -2.816 -7.025 -4.033 1.00 97.81 195 HIS A C 1
ATOM 1565 O O . HIS A 1 195 ? -3.490 -6.237 -3.357 1.00 97.81 195 HIS A O 1
ATOM 1571 N N . TRP A 1 196 ? -1.569 -6.743 -4.367 1.00 97.94 196 TRP A N 1
ATOM 1572 C CA . TRP A 1 196 ? -0.952 -5.456 -4.084 1.00 97.94 196 TRP A CA 1
ATOM 1573 C C . TRP A 1 196 ? 0.204 -5.213 -5.040 1.00 97.94 196 TRP A C 1
ATOM 1575 O O . TRP A 1 196 ? 0.678 -6.123 -5.714 1.00 97.94 196 TRP A O 1
ATOM 1585 N N . TRP A 1 197 ? 0.634 -3.967 -5.142 1.00 97.94 197 TRP A N 1
ATOM 1586 C CA . TRP A 1 197 ? 1.822 -3.600 -5.891 1.00 97.94 197 TRP A CA 1
ATOM 1587 C C . TRP A 1 197 ? 2.849 -3.008 -4.934 1.00 97.94 197 TRP A C 1
ATOM 1589 O O . TRP A 1 197 ? 2.499 -2.388 -3.928 1.00 97.94 197 TRP A O 1
ATOM 1599 N N . HIS A 1 198 ? 4.130 -3.218 -5.215 1.00 97.94 198 HIS A N 1
ATOM 1600 C CA . HIS A 1 198 ? 5.200 -2.674 -4.386 1.00 97.94 198 HIS A CA 1
ATOM 1601 C C . HIS A 1 198 ? 6.513 -2.550 -5.142 1.00 97.94 198 HIS A C 1
ATOM 1603 O O . HIS A 1 198 ? 6.730 -3.194 -6.167 1.00 97.94 198 HIS A O 1
ATOM 1609 N N . ALA A 1 199 ? 7.431 -1.756 -4.601 1.00 96.81 199 ALA A N 1
ATOM 1610 C CA . ALA A 1 199 ? 8.781 -1.694 -5.123 1.00 96.81 199 ALA A CA 1
ATOM 1611 C C . ALA A 1 199 ? 9.469 -3.059 -5.042 1.00 96.81 199 ALA A C 1
ATOM 1613 O O . ALA A 1 199 ? 9.437 -3.708 -3.992 1.00 96.81 199 ALA A O 1
ATOM 1614 N N . HIS A 1 200 ? 10.143 -3.463 -6.115 1.00 95.69 200 HIS A N 1
ATOM 1615 C CA . HIS A 1 200 ? 10.958 -4.684 -6.147 1.00 95.69 200 HIS A CA 1
ATOM 1616 C C . HIS A 1 200 ? 12.431 -4.384 -6.469 1.00 95.69 200 HIS A C 1
ATOM 1618 O O . HIS A 1 200 ? 13.169 -5.202 -7.023 1.00 95.69 200 HIS A O 1
ATOM 1624 N N . SER A 1 201 ? 12.856 -3.184 -6.077 1.00 90.50 201 SER A N 1
ATOM 1625 C CA . SER A 1 201 ? 14.197 -2.631 -6.228 1.00 90.50 201 SER A CA 1
ATOM 1626 C C . SER A 1 201 ? 14.763 -2.250 -4.857 1.00 90.50 201 SER A C 1
ATOM 1628 O O . SER A 1 201 ? 14.267 -1.327 -4.201 1.00 90.50 201 SER A O 1
ATOM 1630 N N . GLY A 1 202 ? 15.809 -2.956 -4.422 1.00 86.19 202 GLY A N 1
ATOM 1631 C CA . GLY A 1 202 ? 16.440 -2.725 -3.121 1.00 86.19 202 GLY A CA 1
ATOM 1632 C C . GLY A 1 202 ? 15.439 -2.859 -1.973 1.00 86.19 202 GLY A C 1
ATOM 1633 O O . GLY A 1 202 ? 14.713 -3.847 -1.885 1.00 86.19 202 GLY A O 1
ATOM 1634 N N . THR A 1 203 ? 15.391 -1.850 -1.107 1.00 87.38 203 THR A N 1
ATOM 1635 C CA . THR A 1 203 ? 14.493 -1.798 0.052 1.00 87.38 203 THR A CA 1
ATOM 1636 C C . THR A 1 203 ? 13.451 -0.683 -0.038 1.00 87.38 203 THR A C 1
ATOM 1638 O O . THR A 1 203 ? 12.777 -0.409 0.944 1.00 87.38 203 THR A O 1
ATOM 1641 N N . ALA A 1 204 ? 13.216 -0.102 -1.221 1.00 91.94 204 ALA A N 1
ATOM 1642 C CA . ALA A 1 204 ? 12.295 1.031 -1.408 1.00 91.94 204 ALA A CA 1
ATOM 1643 C C . ALA A 1 204 ? 10.848 0.774 -0.925 1.00 91.94 204 ALA A C 1
ATOM 1645 O O . ALA A 1 204 ? 10.136 1.712 -0.573 1.00 91.94 204 ALA A O 1
ATOM 1646 N N . ARG A 1 205 ? 10.422 -0.495 -0.834 1.00 91.75 205 ARG A N 1
ATOM 1647 C CA . ARG A 1 205 ? 9.144 -0.895 -0.219 1.00 91.75 205 ARG A CA 1
ATOM 1648 C C . ARG A 1 205 ? 9.023 -0.413 1.234 1.00 91.75 205 ARG A C 1
ATOM 1650 O O . ARG A 1 205 ? 7.961 0.054 1.623 1.00 91.75 205 ARG A O 1
ATOM 1657 N N . LEU A 1 206 ? 10.109 -0.479 2.013 1.00 88.94 206 LEU A N 1
ATOM 1658 C CA . LEU A 1 206 ? 10.168 0.008 3.401 1.00 88.94 206 LEU A CA 1
ATOM 1659 C C . LEU A 1 206 ? 9.972 1.519 3.514 1.00 88.94 206 LEU A C 1
ATOM 1661 O O . LEU A 1 206 ? 9.506 1.995 4.542 1.00 88.94 206 LEU A O 1
ATOM 1665 N N . ASP A 1 207 ? 10.365 2.272 2.487 1.00 92.00 207 ASP A N 1
ATOM 1666 C CA . ASP A 1 207 ? 10.180 3.723 2.456 1.00 92.00 207 ASP A CA 1
ATOM 1667 C C . ASP A 1 207 ? 8.771 4.118 2.001 1.00 92.00 207 ASP A C 1
ATOM 1669 O O . ASP A 1 207 ? 8.484 5.304 1.913 1.00 92.00 207 ASP A O 1
ATOM 1673 N N . GLY A 1 208 ? 7.883 3.155 1.742 1.00 92.69 208 GLY A N 1
ATOM 1674 C CA . GLY A 1 208 ? 6.466 3.403 1.489 1.00 92.69 208 GLY A CA 1
ATOM 1675 C C . GLY A 1 208 ? 6.003 3.201 0.049 1.00 92.69 208 GLY A C 1
ATOM 1676 O O . GLY A 1 208 ? 4.829 3.418 -0.243 1.00 92.69 208 GLY A O 1
ATOM 1677 N N . LEU A 1 209 ? 6.882 2.729 -0.844 1.00 96.06 209 LEU A N 1
ATOM 1678 C CA . LEU A 1 209 ? 6.533 2.480 -2.244 1.00 96.06 209 LEU A CA 1
ATOM 1679 C C . LEU A 1 209 ? 5.758 1.156 -2.395 1.00 96.06 209 LEU A C 1
ATOM 1681 O O . LEU A 1 209 ? 6.307 0.138 -2.824 1.00 96.06 209 LEU A O 1
ATOM 1685 N N . PHE A 1 210 ? 4.487 1.175 -1.996 1.00 97.19 210 PHE A N 1
ATOM 1686 C CA . PHE A 1 210 ? 3.512 0.093 -2.144 1.00 97.19 210 PHE A CA 1
ATOM 1687 C C . PHE A 1 210 ? 2.075 0.627 -2.137 1.00 97.19 210 PHE A C 1
ATOM 1689 O O . PHE A 1 210 ? 1.810 1.705 -1.607 1.00 97.19 210 PHE A O 1
ATOM 1696 N N . GLY A 1 211 ? 1.134 -0.162 -2.651 1.00 96.56 211 GLY A N 1
ATOM 1697 C CA . GLY A 1 211 ? -0.295 0.136 -2.602 1.00 96.56 211 GLY A CA 1
ATOM 1698 C C . GLY A 1 211 ? -1.154 -1.096 -2.901 1.00 96.56 211 GLY A C 1
ATOM 1699 O O . GLY A 1 211 ? -0.649 -2.107 -3.397 1.00 96.56 211 GLY A O 1
ATOM 1700 N N . PRO A 1 212 ? -2.451 -1.072 -2.565 1.00 96.75 212 PRO A N 1
ATOM 1701 C CA . PRO A 1 212 ? -3.329 -2.216 -2.771 1.00 96.75 212 PRO A CA 1
ATOM 1702 C C . PRO A 1 212 ? -3.762 -2.346 -4.238 1.00 96.75 212 PRO A C 1
ATOM 1704 O O . PRO A 1 212 ? -3.954 -1.353 -4.943 1.00 96.75 212 PRO A O 1
ATOM 1707 N N . LEU A 1 213 ? -3.974 -3.586 -4.683 1.00 97.12 213 LEU A N 1
ATOM 1708 C CA . LEU A 1 213 ? -4.452 -3.917 -6.024 1.00 97.12 213 LEU A CA 1
ATOM 1709 C C . LEU A 1 213 ? -5.587 -4.931 -5.904 1.00 97.12 213 LEU A C 1
ATOM 1711 O O . LEU A 1 213 ? -5.405 -6.033 -5.413 1.00 97.12 213 LEU A O 1
ATOM 1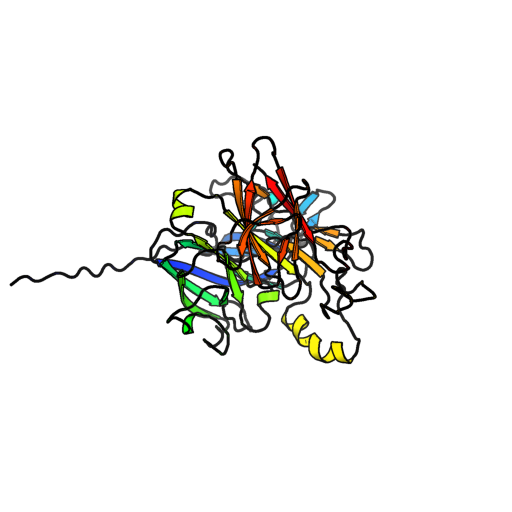715 N N . VAL A 1 214 ? -6.785 -4.577 -6.341 1.00 96.38 214 VAL A N 1
ATOM 1716 C CA . VAL A 1 214 ? -7.970 -5.424 -6.211 1.00 96.38 214 VAL A CA 1
ATOM 1717 C C . VAL A 1 214 ? -8.519 -5.714 -7.596 1.00 96.38 214 VAL A C 1
ATOM 1719 O O . VAL A 1 214 ? -8.951 -4.802 -8.304 1.00 96.38 214 VAL A O 1
ATOM 1722 N N . VAL A 1 215 ? -8.534 -6.996 -7.959 1.00 96.38 215 VAL A N 1
ATOM 1723 C CA . VAL A 1 215 ? -9.129 -7.475 -9.208 1.00 96.38 215 VAL A CA 1
ATOM 1724 C C . VAL A 1 215 ? -10.499 -8.069 -8.898 1.00 96.38 215 VAL A C 1
ATOM 1726 O O . VAL A 1 215 ? -10.613 -9.142 -8.310 1.00 96.38 215 VAL A O 1
ATOM 1729 N N . LEU A 1 216 ? -11.558 -7.363 -9.280 1.00 94.81 216 LEU A N 1
ATOM 1730 C CA . LEU A 1 216 ? -12.936 -7.749 -8.993 1.00 94.81 216 LEU A CA 1
ATOM 1731 C C . LEU A 1 216 ? -13.464 -8.747 -10.025 1.00 94.81 216 LEU A C 1
ATOM 1733 O O . LEU A 1 216 ? -13.345 -8.535 -11.238 1.00 94.81 216 LEU A O 1
ATOM 1737 N N . GLU A 1 217 ? -14.124 -9.798 -9.541 1.00 93.19 217 GLU A N 1
ATOM 1738 C CA . GLU A 1 217 ? -14.975 -10.628 -10.392 1.00 93.19 217 GLU A CA 1
ATOM 1739 C C . GLU A 1 217 ? -16.215 -9.837 -10.854 1.00 93.19 217 GLU A C 1
ATOM 1741 O O . GLU A 1 217 ? -16.729 -8.995 -10.107 1.00 93.19 217 GLU A O 1
ATOM 1746 N N . PRO A 1 218 ? -16.766 -10.125 -12.049 1.00 89.75 218 PRO A N 1
ATOM 1747 C CA . PRO A 1 218 ? -17.988 -9.479 -12.533 1.00 89.75 218 PRO A CA 1
ATOM 1748 C C . PRO A 1 218 ? -19.169 -9.577 -11.557 1.00 89.75 218 PRO A C 1
ATOM 1750 O O . PRO A 1 218 ? -19.977 -8.656 -11.471 1.00 89.75 218 PRO A O 1
ATOM 1753 N N . GLU A 1 219 ? -19.263 -10.673 -10.804 1.00 89.19 219 GLU A N 1
ATOM 1754 C CA . GLU A 1 219 ? -20.305 -10.865 -9.794 1.00 89.19 219 GLU A CA 1
ATOM 1755 C C . GLU A 1 219 ? -20.188 -9.868 -8.631 1.00 89.19 219 GLU A C 1
ATOM 1757 O O . GLU A 1 219 ? -21.200 -9.312 -8.205 1.00 89.19 219 GLU A O 1
ATOM 1762 N N . GLU A 1 220 ? -18.970 -9.566 -8.164 1.00 88.75 220 GLU A N 1
ATOM 1763 C CA . GLU A 1 220 ? -18.755 -8.579 -7.095 1.00 88.75 220 GLU A CA 1
ATOM 1764 C C . GLU A 1 220 ? -19.188 -7.173 -7.526 1.00 88.75 220 GLU A C 1
ATOM 1766 O O . GLU A 1 220 ? -19.783 -6.433 -6.737 1.00 88.75 220 GLU A O 1
ATOM 1771 N N . ILE A 1 221 ? -18.935 -6.831 -8.794 1.00 87.25 221 ILE A N 1
ATOM 1772 C CA . ILE A 1 221 ? -19.333 -5.556 -9.402 1.00 87.25 221 ILE A CA 1
ATOM 1773 C C . ILE A 1 221 ? -20.862 -5.477 -9.498 1.00 87.25 221 ILE A C 1
ATOM 1775 O O . ILE A 1 221 ? -21.468 -4.508 -9.038 1.00 87.25 221 ILE A O 1
ATOM 1779 N N . ASN A 1 222 ? -21.501 -6.519 -10.039 1.00 86.12 222 ASN A N 1
ATOM 1780 C CA . ASN A 1 222 ? -22.954 -6.570 -10.221 1.00 86.12 222 ASN A CA 1
ATOM 1781 C C . ASN A 1 222 ? -23.712 -6.505 -8.888 1.00 86.12 222 ASN A C 1
ATOM 1783 O O . ASN A 1 222 ? -24.722 -5.808 -8.781 1.00 86.12 222 ASN A O 1
ATOM 1787 N N . ASN A 1 223 ? -23.197 -7.188 -7.864 1.00 84.50 223 ASN A N 1
ATOM 1788 C CA . ASN A 1 223 ? -23.776 -7.203 -6.522 1.00 84.50 223 ASN A CA 1
ATOM 1789 C C . ASN A 1 223 ? -23.425 -5.952 -5.699 1.00 84.50 223 ASN A C 1
ATOM 1791 O O . ASN A 1 223 ? -23.888 -5.825 -4.566 1.00 84.50 223 ASN A O 1
ATOM 1795 N N . LYS A 1 224 ? -22.629 -5.024 -6.255 1.00 82.81 224 LYS A N 1
ATOM 1796 C CA . LYS A 1 224 ? -22.181 -3.787 -5.595 1.00 82.81 224 LYS A CA 1
ATOM 1797 C C . LYS A 1 224 ? -21.593 -4.055 -4.209 1.00 82.81 224 LYS A C 1
ATOM 1799 O O . LYS A 1 224 ? -21.911 -3.365 -3.236 1.00 82.81 224 LYS A O 1
ATOM 1804 N N . VAL A 1 225 ? -20.751 -5.085 -4.114 1.00 82.56 225 VAL A N 1
ATOM 1805 C CA . VAL A 1 225 ? -20.121 -5.470 -2.849 1.00 82.56 225 VAL A CA 1
ATOM 1806 C C . VAL A 1 225 ? -19.256 -4.311 -2.360 1.00 82.56 225 VAL A C 1
ATOM 1808 O O . VAL A 1 225 ? -18.311 -3.895 -3.026 1.00 82.56 225 VAL A O 1
ATOM 1811 N N . THR A 1 226 ? -19.570 -3.783 -1.177 1.00 85.06 226 THR A N 1
ATOM 1812 C CA . THR A 1 226 ? -18.729 -2.765 -0.539 1.00 85.06 226 THR A CA 1
ATOM 1813 C C . THR A 1 226 ? -17.449 -3.440 -0.064 1.00 85.06 226 THR A C 1
ATOM 1815 O O . THR A 1 226 ? -17.516 -4.333 0.780 1.00 85.06 226 THR A O 1
ATOM 1818 N N . SER A 1 227 ? -16.293 -3.045 -0.608 1.00 89.19 227 SER A N 1
ATOM 1819 C CA . SER A 1 227 ? -15.000 -3.614 -0.222 1.00 89.19 227 SER A CA 1
ATOM 1820 C C . SER A 1 227 ? -13.974 -2.555 0.161 1.00 89.19 227 SER A C 1
ATOM 1822 O O . SER A 1 227 ? -13.783 -1.590 -0.582 1.00 89.19 227 SER A O 1
ATOM 1824 N N . ILE A 1 228 ? -13.277 -2.787 1.271 1.00 90.31 228 ILE A N 1
ATOM 1825 C CA . ILE A 1 228 ? -12.265 -1.887 1.827 1.00 90.31 228 ILE A CA 1
ATOM 1826 C C . ILE A 1 228 ? -10.910 -2.607 1.845 1.00 90.31 228 ILE A C 1
ATOM 1828 O O . ILE A 1 228 ? -10.760 -3.565 2.611 1.00 90.31 228 ILE A O 1
ATOM 1832 N N . PRO A 1 229 ? -9.931 -2.187 1.021 1.00 92.50 229 PRO A N 1
ATOM 1833 C CA . PRO A 1 229 ? -8.550 -2.624 1.169 1.00 92.50 229 PRO A CA 1
ATOM 1834 C C . PRO A 1 229 ? -7.903 -1.962 2.387 1.00 92.50 229 PRO A C 1
ATOM 1836 O O . PRO A 1 229 ? -7.953 -0.744 2.523 1.00 92.50 229 PRO A O 1
ATOM 1839 N N . LEU A 1 230 ? -7.291 -2.772 3.251 1.00 91.69 230 LEU A N 1
ATOM 1840 C CA . LEU A 1 230 ? -6.500 -2.325 4.395 1.00 91.69 230 LEU A CA 1
ATOM 1841 C C . LEU A 1 230 ? -5.091 -2.890 4.288 1.00 91.69 230 LEU A C 1
ATOM 1843 O O . LEU A 1 230 ? -4.886 -4.097 4.441 1.00 91.69 230 LEU A O 1
ATOM 1847 N N . THR A 1 231 ? -4.121 -2.007 4.083 1.00 92.94 231 THR A N 1
ATOM 1848 C CA . THR A 1 231 ? -2.711 -2.364 4.242 1.00 92.94 231 THR A CA 1
ATOM 1849 C C . THR A 1 231 ? -2.326 -2.293 5.713 1.00 92.94 231 THR A C 1
ATOM 1851 O O . THR A 1 231 ? -2.889 -1.513 6.484 1.00 92.94 231 THR A O 1
ATOM 1854 N N . MET A 1 232 ? -1.388 -3.125 6.136 1.00 90.75 232 MET A N 1
ATOM 1855 C CA . MET A 1 232 ? -0.840 -3.075 7.484 1.00 90.75 232 MET A CA 1
ATOM 1856 C C . MET A 1 232 ? 0.600 -3.552 7.488 1.00 90.75 232 MET A C 1
ATOM 1858 O O . MET A 1 232 ? 0.977 -4.395 6.677 1.00 90.75 232 MET A O 1
ATOM 1862 N N . GLY A 1 233 ? 1.401 -3.033 8.406 1.00 87.00 233 GLY A N 1
ATOM 1863 C CA . GLY A 1 233 ? 2.788 -3.441 8.485 1.00 87.00 233 GLY A CA 1
ATOM 1864 C C . GLY A 1 233 ? 3.573 -2.733 9.568 1.00 87.00 233 GLY A C 1
ATOM 1865 O O . GLY A 1 233 ? 3.142 -1.744 10.165 1.00 87.00 233 GLY A O 1
ATOM 1866 N N . ASP A 1 234 ? 4.756 -3.275 9.807 1.00 81.75 234 ASP A N 1
ATOM 1867 C CA . ASP A 1 234 ? 5.781 -2.616 10.592 1.00 81.75 234 ASP A CA 1
ATOM 1868 C C . ASP A 1 234 ? 6.284 -1.322 9.921 1.00 81.75 234 ASP A C 1
ATOM 1870 O O . ASP A 1 234 ? 6.254 -1.166 8.699 1.00 81.75 234 ASP A O 1
ATOM 1874 N N . TRP A 1 235 ? 6.701 -0.362 10.746 1.00 83.38 235 TRP A N 1
ATOM 1875 C CA . TRP A 1 235 ? 7.216 0.932 10.314 1.00 83.38 235 TRP A CA 1
ATOM 1876 C C . TRP A 1 235 ? 8.449 1.308 11.133 1.00 83.38 235 TRP A C 1
ATOM 1878 O O . TRP A 1 235 ? 8.514 1.072 12.345 1.00 83.38 235 TRP A O 1
ATOM 1888 N N . SER A 1 236 ? 9.431 1.918 10.470 1.00 80.06 236 SER A N 1
ATOM 1889 C CA . SER A 1 236 ? 10.628 2.445 11.125 1.00 80.06 236 SER A CA 1
ATOM 1890 C C . SER A 1 236 ? 10.745 3.959 10.921 1.00 80.06 236 SER A C 1
ATOM 1892 O O . SER A 1 236 ? 10.120 4.537 10.037 1.00 80.06 236 SER A O 1
ATOM 1894 N N . GLN A 1 237 ? 11.587 4.625 11.697 1.00 78.75 237 GLN A N 1
ATOM 1895 C CA . GLN A 1 237 ? 11.983 6.017 11.491 1.00 78.75 237 GLN A CA 1
ATOM 1896 C C . GLN A 1 237 ? 13.286 6.150 10.686 1.00 78.75 237 GLN A C 1
ATOM 1898 O O . GLN A 1 237 ? 13.579 7.222 10.163 1.00 78.75 237 GLN A O 1
ATOM 1903 N N . SER A 1 238 ? 14.050 5.064 10.521 1.00 78.69 238 SER A N 1
ATOM 1904 C CA . SER A 1 238 ? 15.280 5.060 9.710 1.00 78.69 238 SER A CA 1
ATOM 1905 C C . SER A 1 238 ? 14.984 4.737 8.250 1.00 78.69 238 SER A C 1
ATOM 1907 O O . SER A 1 238 ? 14.292 3.755 7.997 1.00 78.69 238 SER A O 1
ATOM 1909 N N . ASP A 1 239 ? 15.542 5.495 7.300 1.00 82.81 239 ASP A N 1
ATOM 1910 C CA . ASP A 1 239 ? 15.386 5.223 5.863 1.00 82.81 239 ASP A CA 1
ATOM 1911 C C . ASP A 1 239 ? 15.831 3.801 5.484 1.00 82.81 239 ASP A C 1
ATOM 1913 O O . ASP A 1 239 ? 16.710 3.213 6.122 1.00 82.81 239 ASP A O 1
ATOM 1917 N N . SER A 1 240 ? 15.219 3.241 4.440 1.00 84.25 240 SER A N 1
ATOM 1918 C CA . SER A 1 240 ? 15.369 1.826 4.093 1.00 84.25 240 SER A CA 1
ATOM 1919 C C . SER A 1 240 ? 16.795 1.417 3.714 1.00 84.25 240 SER A C 1
ATOM 1921 O O . SER A 1 240 ? 17.175 0.262 3.930 1.00 84.25 240 SER A O 1
ATOM 1923 N N . ILE A 1 241 ? 17.598 2.338 3.171 1.00 80.88 241 ILE A N 1
ATOM 1924 C CA . ILE A 1 241 ? 18.990 2.084 2.788 1.00 80.88 241 ILE A CA 1
ATOM 1925 C C . ILE A 1 241 ? 19.852 2.018 4.042 1.00 80.88 241 ILE A C 1
ATOM 1927 O O . ILE A 1 241 ? 20.592 1.051 4.223 1.00 80.88 241 ILE A O 1
ATOM 1931 N N . SER A 1 242 ? 19.728 3.001 4.936 1.00 77.12 242 SER A N 1
ATOM 1932 C CA . SER A 1 242 ? 20.382 2.977 6.244 1.00 77.12 242 SER A CA 1
ATOM 1933 C C . SER A 1 242 ? 19.975 1.739 7.035 1.00 77.12 242 SER A C 1
ATOM 1935 O O . SER A 1 242 ? 20.821 1.104 7.664 1.00 77.12 242 SER A O 1
ATOM 1937 N N . TYR A 1 243 ? 18.698 1.366 6.984 1.00 73.12 243 TYR A N 1
ATOM 1938 C CA . TYR A 1 243 ? 18.171 0.176 7.641 1.00 73.12 243 TYR A CA 1
ATOM 1939 C C . TYR A 1 243 ? 18.847 -1.103 7.121 1.00 73.12 243 TYR A C 1
ATOM 1941 O O . TYR A 1 243 ? 19.401 -1.867 7.907 1.00 73.12 243 TYR A O 1
ATOM 1949 N N . ALA A 1 244 ? 18.920 -1.281 5.798 1.00 71.25 244 ALA A N 1
ATOM 1950 C CA . ALA A 1 244 ? 19.539 -2.447 5.164 1.00 71.25 244 ALA A CA 1
ATOM 1951 C C . ALA A 1 244 ? 21.074 -2.489 5.292 1.00 71.25 244 ALA A C 1
ATOM 1953 O O . ALA A 1 244 ? 21.656 -3.547 5.524 1.00 71.25 244 ALA A O 1
ATOM 1954 N N . ALA A 1 245 ? 21.755 -1.347 5.161 1.00 67.44 245 ALA A N 1
ATOM 1955 C CA . ALA A 1 245 ? 23.218 -1.259 5.233 1.00 67.44 245 ALA A CA 1
ATOM 1956 C C . ALA A 1 245 ? 23.767 -1.617 6.623 1.00 67.44 245 ALA A C 1
ATOM 1958 O O . ALA A 1 245 ? 24.917 -2.033 6.773 1.00 67.44 245 ALA A O 1
ATOM 1959 N N . ASN A 1 246 ? 22.933 -1.465 7.645 1.00 59.38 246 ASN A N 1
ATOM 1960 C CA . ASN A 1 246 ? 23.269 -1.760 9.023 1.00 59.38 246 ASN A CA 1
ATOM 1961 C C . ASN A 1 246 ? 23.218 -3.265 9.366 1.00 59.38 246 ASN A C 1
ATOM 1963 O O . ASN A 1 246 ? 23.761 -3.657 10.395 1.00 59.38 246 ASN A O 1
ATOM 1967 N N . GLU A 1 247 ? 22.665 -4.130 8.515 1.00 54.53 247 GLU A N 1
ATOM 1968 C CA . GLU A 1 247 ? 22.436 -5.552 8.824 1.00 54.53 247 GLU A CA 1
ATOM 1969 C C . GLU A 1 247 ? 23.705 -6.424 8.989 1.00 54.53 247 GLU A C 1
ATOM 1971 O O . GLU A 1 247 ? 23.882 -7.046 10.045 1.00 54.53 247 GLU A O 1
ATOM 1976 N N . PRO A 1 248 ? 24.665 -6.479 8.039 1.00 49.94 248 PRO A N 1
ATOM 1977 C CA . PRO A 1 248 ? 25.720 -7.503 8.084 1.00 49.94 248 PRO A CA 1
ATOM 1978 C C . PRO A 1 248 ? 26.759 -7.270 9.191 1.00 49.94 248 PRO A C 1
ATOM 1980 O O . PRO A 1 248 ? 27.357 -8.214 9.715 1.00 49.94 248 PRO A O 1
ATOM 1983 N N . PHE A 1 249 ? 27.000 -6.004 9.541 1.00 45.06 249 PHE A N 1
ATOM 1984 C CA . PHE A 1 249 ? 27.979 -5.614 10.557 1.00 45.06 249 PHE A CA 1
ATOM 1985 C C . PHE A 1 249 ? 27.419 -5.715 11.979 1.00 45.06 249 PHE A C 1
ATOM 1987 O O . PHE A 1 249 ? 28.157 -6.047 12.906 1.00 45.06 249 PHE A O 1
ATOM 1994 N N . ARG A 1 250 ? 26.121 -5.467 12.171 1.00 50.91 250 ARG A N 1
ATOM 1995 C CA . ARG A 1 250 ? 25.515 -5.387 13.504 1.00 50.91 250 ARG A CA 1
ATOM 1996 C C . ARG A 1 250 ? 25.141 -6.739 14.097 1.00 50.91 250 ARG A C 1
ATOM 1998 O O . ARG A 1 250 ? 25.394 -6.942 15.284 1.00 50.91 250 ARG A O 1
ATOM 2005 N N . VAL A 1 251 ? 24.662 -7.684 13.277 1.00 48.88 251 VAL A N 1
ATOM 2006 C CA . VAL A 1 251 ? 24.425 -9.084 13.693 1.00 48.88 251 VAL A CA 1
ATOM 2007 C C . VAL A 1 251 ? 25.715 -9.729 14.218 1.00 48.88 251 VAL A C 1
ATOM 2009 O O . VAL A 1 251 ? 25.690 -10.475 15.193 1.00 48.88 251 VAL A O 1
ATOM 2012 N N . LYS A 1 252 ? 26.872 -9.397 13.625 1.00 40.97 252 LYS A N 1
ATOM 2013 C CA . LYS A 1 252 ? 28.186 -9.896 14.069 1.00 40.97 252 LYS A CA 1
ATOM 2014 C C . LYS A 1 252 ? 28.762 -9.186 15.300 1.00 40.97 252 LYS A C 1
ATOM 2016 O O . LYS A 1 252 ? 29.560 -9.796 16.004 1.00 40.97 252 LYS A O 1
ATOM 2021 N N . MET A 1 253 ? 28.405 -7.924 15.546 1.00 41.03 253 MET A N 1
ATOM 2022 C CA . MET A 1 253 ? 29.049 -7.076 16.566 1.00 41.03 253 MET A CA 1
ATOM 2023 C C . MET A 1 253 ? 28.177 -6.794 17.794 1.00 41.03 253 MET A C 1
ATOM 2025 O O . MET A 1 253 ? 28.622 -6.088 18.695 1.00 41.03 253 MET A O 1
ATOM 2029 N N . ASN A 1 254 ? 26.945 -7.315 17.850 1.00 45.00 254 ASN A N 1
ATOM 2030 C CA . ASN A 1 254 ? 26.001 -7.059 18.947 1.00 45.00 254 ASN A CA 1
ATOM 2031 C C . ASN A 1 254 ? 25.775 -5.544 19.203 1.00 45.00 254 ASN A C 1
ATOM 2033 O O . ASN A 1 254 ? 25.465 -5.125 20.317 1.00 45.00 254 ASN A O 1
ATOM 2037 N N . MET A 1 255 ? 25.977 -4.716 18.170 1.00 39.00 255 MET A N 1
ATOM 2038 C CA . MET A 1 255 ? 25.831 -3.258 18.186 1.00 39.00 255 MET A CA 1
ATOM 2039 C C . MET A 1 255 ? 24.546 -2.898 17.448 1.00 39.00 255 MET A C 1
ATOM 2041 O O . MET A 1 255 ? 24.461 -3.100 16.243 1.00 39.00 255 MET A O 1
ATOM 2045 N N . TYR A 1 256 ? 23.556 -2.348 18.149 1.00 51.34 256 TYR A N 1
ATOM 2046 C CA . TYR A 1 256 ? 22.227 -2.066 17.597 1.00 51.34 256 TYR A CA 1
ATOM 2047 C C . TYR A 1 256 ? 21.868 -0.568 17.700 1.00 51.34 256 TYR A C 1
ATOM 2049 O O . TYR A 1 256 ? 21.246 -0.165 18.676 1.00 51.34 256 TYR A O 1
ATOM 2057 N N . PRO A 1 257 ? 22.240 0.293 16.739 1.00 39.78 257 PRO A N 1
ATOM 2058 C CA . PRO A 1 257 ? 21.624 1.616 16.628 1.00 39.78 257 PRO A CA 1
ATOM 2059 C C . PRO A 1 257 ? 20.150 1.573 16.180 1.00 39.78 257 PRO A C 1
ATOM 2061 O O . PRO A 1 257 ? 19.833 1.334 15.014 1.00 39.78 257 PRO A O 1
ATOM 2064 N N . GLY A 1 258 ? 19.240 1.838 17.104 1.00 43.53 258 GLY A N 1
ATOM 2065 C CA . GLY A 1 258 ? 17.833 2.102 16.826 1.00 43.53 258 GLY A CA 1
ATOM 2066 C C . GLY A 1 258 ? 17.108 2.381 18.135 1.00 43.53 258 GLY A C 1
ATOM 2067 O O . GLY A 1 258 ? 17.297 1.643 19.099 1.00 43.53 258 GLY A O 1
ATOM 2068 N N . ASN A 1 259 ? 16.297 3.436 18.164 1.00 45.62 259 ASN A N 1
ATOM 2069 C CA . ASN A 1 259 ? 15.514 3.818 19.343 1.00 45.62 259 ASN A CA 1
ATOM 2070 C C . ASN A 1 259 ? 14.084 3.245 19.290 1.00 45.62 259 ASN A C 1
ATOM 2072 O O . ASN A 1 259 ? 13.192 3.743 19.968 1.00 45.62 259 ASN A O 1
ATOM 2076 N N . GLY A 1 260 ? 13.851 2.216 18.467 1.00 47.53 260 GLY A N 1
ATOM 2077 C CA . GLY A 1 260 ? 12.519 1.651 18.258 1.00 47.53 260 GLY A CA 1
ATOM 2078 C C . GLY A 1 260 ? 11.985 0.977 19.524 1.00 47.53 260 GLY A C 1
ATOM 2079 O O . GLY A 1 260 ? 12.574 -0.018 19.971 1.00 47.53 260 GLY A O 1
ATOM 2080 N N . PRO A 1 261 ? 10.886 1.472 20.124 1.00 48.28 261 PRO A N 1
ATOM 2081 C CA . PRO A 1 261 ? 10.367 0.954 21.387 1.00 48.28 261 PRO A CA 1
ATOM 2082 C C . PRO A 1 261 ? 9.786 -0.462 21.263 1.00 48.28 261 PRO A C 1
ATOM 2084 O O . PRO A 1 261 ? 9.737 -1.167 22.268 1.00 48.28 261 PRO A O 1
ATOM 2087 N N . ILE A 1 262 ? 9.356 -0.899 20.069 1.00 52.94 262 ILE A N 1
ATOM 2088 C CA . ILE A 1 262 ? 8.570 -2.134 19.911 1.00 52.94 262 ILE A CA 1
ATOM 2089 C C . ILE A 1 262 ? 9.449 -3.382 20.039 1.00 52.94 262 ILE A C 1
ATOM 2091 O O . ILE A 1 262 ? 9.163 -4.261 20.848 1.00 52.94 262 ILE A O 1
ATOM 2095 N N . THR A 1 263 ? 10.525 -3.486 19.256 1.00 53.66 263 THR A N 1
ATOM 2096 C CA . THR A 1 263 ? 11.375 -4.695 19.242 1.00 53.66 263 THR A CA 1
ATOM 2097 C C . THR A 1 263 ? 12.717 -4.496 19.942 1.00 53.66 263 THR A C 1
ATOM 2099 O O . THR A 1 263 ? 13.278 -5.458 20.471 1.00 53.66 263 THR A O 1
ATOM 2102 N N . CYS A 1 264 ? 13.229 -3.261 20.023 1.00 53.50 264 CYS A N 1
ATOM 2103 C CA . CYS A 1 264 ? 14.553 -2.985 20.591 1.00 53.50 264 CYS A CA 1
ATOM 2104 C C . CYS A 1 264 ? 14.564 -2.700 22.098 1.00 53.50 264 CYS A C 1
ATOM 2106 O O . CYS A 1 264 ? 15.632 -2.740 22.708 1.00 53.50 264 CYS A O 1
ATOM 2108 N N . ALA A 1 265 ? 13.397 -2.532 22.729 1.00 48.69 265 ALA A N 1
ATOM 2109 C CA . ALA A 1 265 ? 13.267 -2.503 24.189 1.00 48.69 265 ALA A CA 1
ATOM 2110 C C . ALA A 1 265 ? 13.184 -3.906 24.840 1.00 48.69 265 ALA A C 1
ATOM 2112 O O . ALA A 1 265 ? 13.347 -4.036 26.056 1.00 48.69 265 ALA A O 1
ATOM 2113 N N . LEU A 1 266 ? 12.956 -4.975 24.063 1.00 48.06 266 LEU A N 1
ATOM 2114 C CA . LEU A 1 266 ? 12.766 -6.331 24.590 1.00 48.06 266 LEU A CA 1
ATOM 2115 C C . LEU A 1 266 ? 14.117 -7.038 24.822 1.00 48.06 266 LEU A C 1
ATOM 2117 O O . LEU A 1 266 ? 14.843 -7.366 23.884 1.00 48.06 266 LEU A O 1
ATOM 2121 N N . ARG A 1 267 ? 14.456 -7.311 26.095 1.00 42.88 267 ARG A N 1
ATOM 2122 C CA . ARG A 1 267 ? 15.712 -7.988 26.506 1.00 42.88 267 ARG A CA 1
ATOM 2123 C C . ARG A 1 267 ? 15.857 -9.428 25.987 1.00 42.88 267 ARG A C 1
ATOM 2125 O O . ARG A 1 267 ? 16.973 -9.939 25.951 1.00 42.88 267 ARG A O 1
ATOM 2132 N N . HIS A 1 268 ? 14.761 -10.072 25.585 1.00 45.62 268 HIS A N 1
ATOM 2133 C CA . HIS A 1 268 ? 14.747 -11.411 24.997 1.00 45.62 268 HIS A CA 1
ATOM 2134 C C . HIS A 1 268 ? 13.941 -11.368 23.698 1.00 45.62 268 HIS A C 1
ATOM 2136 O O . HIS A 1 268 ? 12.720 -11.294 23.730 1.00 45.62 268 HIS A O 1
ATOM 2142 N N . ARG A 1 269 ? 14.628 -11.402 22.551 1.00 48.84 269 ARG A N 1
ATOM 2143 C CA . ARG A 1 269 ? 14.022 -11.335 21.208 1.00 48.84 269 ARG A CA 1
ATOM 2144 C C . ARG A 1 269 ? 13.480 -12.690 20.736 1.00 48.84 269 ARG A C 1
ATOM 2146 O O . ARG A 1 269 ? 13.581 -13.021 19.565 1.00 48.84 269 ARG A O 1
ATOM 2153 N N . SER A 1 270 ? 12.993 -13.515 21.658 1.00 37.41 270 SER A N 1
ATOM 2154 C CA . SER A 1 270 ? 12.445 -14.837 21.359 1.00 37.41 270 SER A CA 1
ATOM 2155 C C . SER A 1 270 ? 10.955 -14.708 21.050 1.00 37.41 270 SER A C 1
ATOM 2157 O O . SER A 1 270 ? 10.133 -14.528 21.938 1.00 37.41 270 SER A O 1
ATOM 2159 N N . PHE A 1 271 ? 10.613 -14.822 19.781 1.00 48.56 271 PHE A N 1
ATOM 2160 C CA . PHE A 1 271 ? 9.294 -14.709 19.191 1.00 48.56 271 PHE A CA 1
ATOM 2161 C C . PHE A 1 271 ? 8.847 -16.088 18.667 1.00 48.56 271 PHE A C 1
ATOM 2163 O O . PHE A 1 271 ? 9.562 -16.751 17.932 1.00 48.56 271 PHE A O 1
ATOM 2170 N N . PHE A 1 272 ? 7.658 -16.553 19.055 1.00 36.84 272 PHE A N 1
ATOM 2171 C CA . PHE A 1 272 ? 7.124 -17.873 18.676 1.00 36.84 272 PHE A CA 1
ATOM 2172 C C . PHE A 1 272 ? 7.995 -19.067 19.137 1.00 36.84 272 PHE A C 1
ATOM 2174 O O . PHE A 1 272 ? 8.958 -19.481 18.496 1.00 36.84 272 PHE A O 1
ATOM 2181 N N . SER A 1 273 ? 7.643 -19.682 20.272 1.00 34.75 273 SER A N 1
ATOM 2182 C CA . SER A 1 273 ? 8.294 -20.905 20.797 1.00 34.75 273 SER A CA 1
ATOM 2183 C C . SER A 1 273 ? 9.809 -20.819 21.080 1.00 34.75 273 SER A C 1
ATOM 2185 O O . SER A 1 273 ? 10.465 -21.849 21.208 1.00 34.75 273 SER A O 1
ATOM 2187 N N . GLY A 1 274 ? 10.368 -19.612 21.232 1.00 37.72 274 GLY A N 1
ATOM 2188 C CA . GLY A 1 274 ? 11.792 -19.405 21.533 1.00 37.72 274 GLY A CA 1
ATOM 2189 C C . GLY A 1 274 ? 12.654 -18.942 20.350 1.00 37.72 274 GLY A C 1
ATOM 2190 O O . GLY A 1 274 ? 13.819 -18.609 20.566 1.00 37.72 274 GLY A O 1
ATOM 2191 N N . LEU A 1 275 ? 12.107 -18.888 19.128 1.00 41.22 275 LEU A N 1
ATOM 2192 C CA . LEU A 1 275 ? 12.826 -18.497 17.907 1.00 41.22 275 LEU A CA 1
ATOM 2193 C C . LEU A 1 275 ? 13.074 -16.981 17.867 1.00 41.22 275 LEU A C 1
ATOM 2195 O O . LEU A 1 275 ? 12.196 -16.217 18.211 1.00 41.22 275 LEU A O 1
ATOM 2199 N N . ILE A 1 276 ? 14.228 -16.487 17.421 1.00 50.41 276 ILE A N 1
ATOM 2200 C CA . ILE A 1 276 ? 14.357 -15.047 17.133 1.00 50.41 276 ILE A CA 1
ATOM 2201 C C . ILE A 1 276 ? 13.754 -14.781 15.750 1.00 50.41 276 ILE A C 1
ATOM 2203 O O . ILE A 1 276 ? 14.365 -15.132 14.749 1.00 50.41 276 ILE A O 1
ATOM 2207 N N . VAL A 1 277 ? 12.545 -14.210 15.699 1.00 50.19 277 VAL A N 1
ATOM 2208 C CA . VAL A 1 277 ? 11.834 -13.861 14.446 1.00 50.19 277 VAL A CA 1
ATOM 2209 C C . VAL A 1 277 ? 12.350 -12.562 13.813 1.00 50.19 277 VAL A C 1
ATOM 2211 O O . VAL A 1 277 ? 12.181 -12.404 12.614 1.00 50.19 277 VAL A O 1
ATOM 2214 N N . THR A 1 278 ? 13.012 -11.664 14.561 1.00 57.59 278 THR A N 1
ATOM 2215 C CA . THR A 1 278 ? 13.619 -10.448 13.980 1.00 57.59 278 THR A CA 1
ATOM 2216 C C . THR A 1 278 ? 14.868 -9.943 14.691 1.00 57.59 278 THR A C 1
ATOM 2218 O O . THR A 1 278 ? 14.963 -9.932 15.925 1.00 57.59 278 THR A O 1
ATOM 2221 N N . GLY A 1 279 ? 15.834 -9.499 13.880 1.00 56.09 279 GLY A N 1
ATOM 2222 C CA . GLY A 1 279 ? 17.027 -8.763 14.305 1.00 56.09 279 GLY A CA 1
ATOM 2223 C C . GLY A 1 279 ? 16.847 -7.241 14.335 1.00 56.09 279 GLY A C 1
ATOM 2224 O O . GLY A 1 279 ? 17.692 -6.542 14.907 1.00 56.09 279 GLY A O 1
ATOM 2225 N N . PHE A 1 280 ? 15.750 -6.728 13.783 1.00 65.62 280 PHE A N 1
ATOM 2226 C CA . PHE A 1 280 ? 15.579 -5.317 13.488 1.00 65.62 280 PHE A CA 1
ATOM 2227 C C . PHE A 1 280 ? 14.800 -4.542 14.563 1.00 65.62 280 PHE A C 1
ATOM 2229 O O . PHE A 1 280 ? 13.955 -5.082 15.282 1.00 65.62 280 PHE A O 1
ATOM 2236 N N . CYS A 1 281 ? 15.087 -3.238 14.667 1.00 65.38 281 CYS A N 1
ATOM 2237 C CA . CYS A 1 281 ? 14.320 -2.303 15.492 1.00 65.38 281 CYS A CA 1
ATOM 2238 C C . CYS A 1 281 ? 13.112 -1.781 14.716 1.00 65.38 281 CYS A C 1
ATOM 2240 O O . CYS A 1 281 ? 13.274 -1.253 13.616 1.00 65.38 281 CYS A O 1
ATOM 2242 N N . LEU A 1 282 ? 11.929 -1.891 15.312 1.00 70.50 282 LEU A N 1
ATOM 2243 C CA . LEU A 1 282 ? 10.686 -1.342 14.786 1.00 70.50 282 LEU A CA 1
ATOM 2244 C C . LEU A 1 282 ? 10.185 -0.238 15.701 1.00 70.50 282 LEU A C 1
ATOM 2246 O O . LEU A 1 282 ? 10.220 -0.367 16.931 1.00 70.50 282 LEU A O 1
ATOM 2250 N N . ASP A 1 283 ? 9.756 0.848 15.073 1.00 72.50 283 ASP A N 1
ATOM 2251 C CA . ASP A 1 283 ? 9.392 2.079 15.758 1.00 72.50 283 ASP A CA 1
ATOM 2252 C C . ASP A 1 283 ? 7.881 2.148 15.988 1.00 72.50 283 ASP A C 1
ATOM 2254 O O . ASP A 1 283 ? 7.434 2.460 17.092 1.00 72.50 283 ASP A O 1
ATOM 2258 N N . SER A 1 284 ? 7.113 1.769 14.963 1.00 77.06 284 SER A N 1
ATOM 2259 C CA . SER A 1 284 ? 5.656 1.873 14.939 1.00 77.06 284 SER A CA 1
ATOM 2260 C C . SER A 1 284 ? 5.033 0.709 14.163 1.00 77.06 284 SER A C 1
ATOM 2262 O O . SER A 1 284 ? 5.702 -0.019 13.428 1.00 77.06 284 SER A O 1
ATOM 2264 N N . PHE A 1 285 ? 3.720 0.549 14.305 1.00 80.62 285 PHE A N 1
ATOM 2265 C CA . PHE A 1 285 ? 2.901 -0.284 13.428 1.00 80.62 285 PHE A CA 1
ATOM 2266 C C . PHE A 1 285 ? 1.860 0.602 12.754 1.00 80.62 285 PHE A C 1
ATOM 2268 O O . PHE A 1 285 ? 1.200 1.397 13.431 1.00 80.62 285 PHE A O 1
ATOM 2275 N N . VAL A 1 286 ? 1.727 0.474 11.437 1.00 85.00 286 VAL A N 1
ATOM 2276 C CA . VAL A 1 286 ? 0.847 1.317 10.627 1.00 85.00 286 VAL A CA 1
ATOM 2277 C C . VAL A 1 286 ? -0.244 0.475 9.980 1.00 85.00 286 VAL A C 1
ATOM 2279 O O . VAL A 1 286 ? 0.007 -0.618 9.478 1.00 85.00 286 VAL A O 1
ATOM 2282 N N . VAL A 1 287 ? -1.469 0.992 9.993 1.00 87.12 287 VAL A N 1
ATOM 2283 C CA . VAL A 1 287 ? -2.638 0.443 9.305 1.00 87.12 287 VAL A CA 1
ATOM 2284 C C . VAL A 1 287 ? -3.127 1.508 8.345 1.00 87.12 287 VAL A C 1
ATOM 2286 O O . VAL A 1 287 ? -3.451 2.616 8.760 1.00 87.12 287 VAL A O 1
ATOM 2289 N N . ASN A 1 288 ? -3.116 1.179 7.059 1.00 88.12 288 ASN A N 1
ATOM 2290 C CA . ASN A 1 288 ? -3.427 2.074 5.955 1.00 88.12 288 ASN A CA 1
ATOM 2291 C C . ASN A 1 288 ? -2.727 3.442 6.079 1.00 88.12 288 ASN A C 1
ATOM 2293 O O . ASN A 1 288 ? -3.325 4.504 5.944 1.00 88.12 288 ASN A O 1
ATOM 2297 N N . GLY A 1 289 ? -1.432 3.393 6.406 1.00 85.56 289 GLY A N 1
ATOM 2298 C CA . GLY A 1 289 ? -0.583 4.570 6.582 1.00 85.56 289 GLY A CA 1
ATOM 2299 C C . GLY A 1 289 ? -0.776 5.331 7.892 1.00 85.56 289 GLY A C 1
ATOM 2300 O O . GLY A 1 289 ? -0.171 6.384 8.043 1.00 85.56 289 GLY A O 1
ATOM 2301 N N . ARG A 1 290 ? -1.572 4.821 8.842 1.00 84.06 290 ARG A N 1
ATOM 2302 C CA . ARG A 1 290 ? -1.833 5.453 10.145 1.00 84.06 290 ARG A CA 1
ATOM 2303 C C . ARG A 1 290 ? -1.345 4.572 11.294 1.00 84.06 290 ARG A C 1
ATOM 2305 O O . ARG A 1 290 ? -1.705 3.402 11.395 1.00 84.06 290 ARG A O 1
ATOM 2312 N N . GLY A 1 291 ? -0.519 5.120 12.172 1.00 80.00 291 GLY A N 1
ATOM 2313 C CA . GLY A 1 291 ? 0.086 4.443 13.312 1.00 80.00 291 GLY A CA 1
ATOM 2314 C C . GLY A 1 291 ? 0.266 5.345 14.530 1.00 80.00 291 GLY A C 1
ATOM 2315 O O . GLY A 1 291 ? -0.255 6.464 14.600 1.00 80.00 291 GLY A O 1
ATOM 2316 N N . GLN A 1 292 ? 1.002 4.821 15.506 1.00 76.12 292 GLN A N 1
ATOM 2317 C CA . GLN A 1 292 ? 1.345 5.504 16.750 1.00 76.12 292 GLN A CA 1
ATOM 2318 C C . GLN A 1 292 ? 2.823 5.266 17.044 1.00 76.12 292 GLN A C 1
ATOM 2320 O O . GLN A 1 292 ? 3.250 4.111 17.090 1.00 76.12 292 GLN A O 1
ATOM 2325 N N . PHE A 1 293 ? 3.574 6.340 17.260 1.00 74.56 293 PHE A N 1
ATOM 2326 C CA . PHE A 1 293 ? 4.967 6.282 17.685 1.00 74.56 293 PHE A CA 1
ATOM 2327 C C . PHE A 1 293 ? 5.064 6.433 19.203 1.00 74.56 293 PHE A C 1
ATOM 2329 O O . PHE A 1 293 ? 4.377 7.265 19.794 1.00 74.56 293 PHE A O 1
ATOM 2336 N N . ARG A 1 294 ? 5.953 5.678 19.853 1.00 67.50 294 ARG A N 1
ATOM 2337 C CA . ARG A 1 294 ? 6.228 5.819 21.293 1.00 67.50 294 ARG A CA 1
ATOM 2338 C C . ARG A 1 294 ? 7.691 6.121 21.550 1.00 67.50 294 ARG A C 1
ATOM 2340 O O . ARG A 1 294 ? 8.573 5.659 20.836 1.00 67.50 294 ARG A O 1
ATOM 2347 N N . PHE A 1 295 ? 7.955 6.867 22.614 1.00 65.06 295 PHE A N 1
ATOM 2348 C CA . PHE A 1 295 ? 9.327 7.124 23.030 1.00 65.06 295 PHE A CA 1
ATOM 2349 C C . PHE A 1 295 ? 9.869 5.927 23.811 1.00 65.06 295 PHE A C 1
ATOM 2351 O O . PHE A 1 295 ? 9.198 5.390 24.693 1.00 65.06 295 PHE A O 1
ATOM 2358 N N . GLN A 1 296 ? 11.094 5.510 23.497 1.00 61.00 296 GLN A N 1
ATOM 2359 C CA . GLN A 1 296 ? 11.740 4.378 24.159 1.00 61.00 296 GLN A CA 1
ATOM 2360 C C . GLN A 1 296 ? 12.010 4.661 25.641 1.00 61.00 296 GLN A C 1
ATOM 2362 O O . GLN A 1 296 ? 11.899 3.765 26.477 1.00 61.00 296 GLN A O 1
ATOM 2367 N N . GLU A 1 297 ? 12.358 5.905 25.969 1.00 65.25 297 GLU A N 1
ATOM 2368 C CA . GLU A 1 297 ? 12.680 6.340 27.327 1.00 65.25 297 GLU A CA 1
ATOM 2369 C C . GLU A 1 297 ? 11.433 6.477 28.214 1.00 65.25 297 GLU A C 1
ATOM 2371 O O . GLU A 1 297 ? 11.543 6.406 29.438 1.00 65.25 297 GLU A O 1
ATOM 2376 N N . ASP A 1 298 ? 10.257 6.672 27.608 1.00 65.06 298 ASP A N 1
ATOM 2377 C CA . ASP A 1 298 ? 8.973 6.837 28.290 1.00 65.06 298 ASP A CA 1
ATOM 2378 C C . ASP A 1 298 ? 7.812 6.401 27.381 1.00 65.06 298 ASP A C 1
ATOM 2380 O O . ASP A 1 298 ? 7.245 7.195 26.629 1.00 65.06 298 ASP A O 1
ATOM 2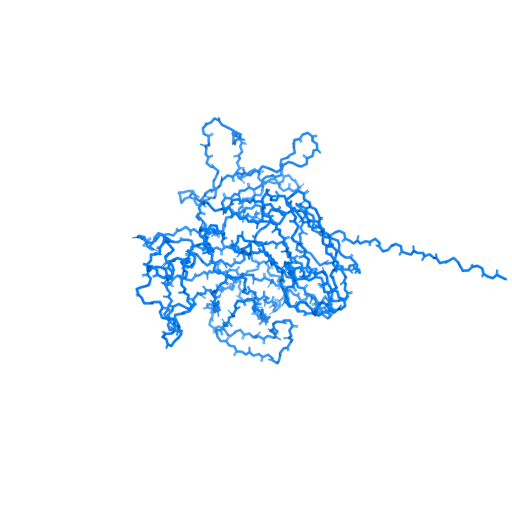384 N N . THR A 1 299 ? 7.421 5.129 27.484 1.00 63.19 299 THR A N 1
ATOM 2385 C CA . THR A 1 299 ? 6.350 4.538 26.663 1.00 63.19 299 THR A CA 1
ATOM 2386 C C . THR A 1 299 ? 4.950 5.058 27.006 1.00 63.19 299 THR A C 1
ATOM 2388 O O . THR A 1 299 ? 3.997 4.791 26.265 1.00 63.19 299 THR A O 1
ATOM 2391 N N . SER A 1 300 ? 4.800 5.820 28.101 1.00 62.72 300 SER A N 1
ATOM 2392 C CA . SER A 1 300 ? 3.551 6.524 28.414 1.00 62.72 300 SER A CA 1
ATOM 2393 C C . SER A 1 300 ? 3.311 7.708 27.475 1.00 62.72 300 SER A C 1
ATOM 2395 O O . SER A 1 300 ? 2.161 8.088 27.249 1.00 62.72 300 SER A O 1
ATOM 2397 N N . LYS A 1 301 ? 4.381 8.243 26.873 1.00 63.91 301 LYS A N 1
ATOM 2398 C CA . LYS A 1 301 ? 4.313 9.265 25.833 1.00 63.91 301 LYS A CA 1
ATOM 2399 C C . LYS A 1 301 ? 4.213 8.611 24.468 1.00 63.91 301 LYS A C 1
ATOM 2401 O O . LYS A 1 301 ? 5.033 7.773 24.090 1.00 63.91 301 LYS A O 1
ATOM 2406 N N . ALA A 1 302 ? 3.219 9.048 23.716 1.00 66.38 302 ALA A N 1
ATOM 2407 C CA . ALA A 1 302 ? 2.968 8.582 22.372 1.00 66.38 302 ALA A CA 1
ATOM 2408 C C . ALA A 1 302 ? 2.606 9.762 21.478 1.00 66.38 302 ALA A C 1
ATOM 2410 O O . ALA A 1 302 ? 1.941 10.699 21.917 1.00 66.38 302 ALA A O 1
ATOM 2411 N N . LEU A 1 303 ? 3.069 9.694 20.239 1.00 69.31 303 LEU A N 1
ATOM 2412 C CA . LEU A 1 303 ? 2.598 10.513 19.141 1.00 69.31 303 LEU A CA 1
ATOM 2413 C C . LEU A 1 303 ? 1.649 9.654 18.316 1.00 69.31 303 LEU A C 1
ATOM 2415 O O . LEU A 1 303 ? 1.809 8.436 18.215 1.00 69.31 303 LEU A O 1
ATOM 2419 N N . PHE A 1 304 ? 0.631 10.289 17.761 1.00 70.19 304 PHE A N 1
ATOM 2420 C CA . PHE A 1 304 ? -0.450 9.590 17.093 1.00 70.19 304 PHE A CA 1
ATOM 2421 C C . PHE A 1 304 ? -0.705 10.231 15.744 1.00 70.19 304 PHE A C 1
ATOM 2423 O O . PHE A 1 304 ? -0.683 11.452 15.617 1.00 70.19 304 PHE A O 1
ATOM 2430 N N . SER A 1 305 ? -1.000 9.399 14.754 1.00 70.88 305 SER A N 1
ATOM 2431 C CA . SER A 1 305 ? -1.709 9.854 13.565 1.00 70.88 305 SER A CA 1
ATOM 2432 C C . SER A 1 305 ? -3.214 9.898 13.809 1.00 70.88 305 SER A C 1
ATOM 2434 O O . SER A 1 305 ? -3.740 9.272 14.738 1.00 70.88 305 SER A O 1
ATOM 2436 N N . ILE A 1 306 ? -3.922 10.625 12.947 1.00 67.88 306 ILE A N 1
ATOM 2437 C CA . ILE A 1 306 ? -5.381 10.592 12.935 1.00 67.88 306 ILE A CA 1
ATOM 2438 C C . ILE A 1 306 ? -5.820 9.227 12.402 1.00 67.88 306 ILE A C 1
ATOM 2440 O O . ILE A 1 306 ? -5.439 8.820 11.306 1.00 67.88 306 ILE A O 1
ATOM 2444 N N . GLY A 1 307 ? -6.624 8.520 13.196 1.00 66.81 307 GLY A N 1
ATOM 2445 C CA . GLY A 1 307 ? -7.201 7.244 12.792 1.00 66.81 307 GLY A CA 1
ATOM 2446 C C . GLY A 1 307 ? -8.156 7.417 11.613 1.00 66.81 307 GLY A C 1
ATOM 2447 O O . GLY A 1 307 ? -8.987 8.325 11.601 1.00 66.81 307 GLY A O 1
ATOM 2448 N N . GLU A 1 308 ? -8.057 6.522 10.639 1.00 70.06 308 GLU A N 1
ATOM 2449 C CA . GLU A 1 308 ? -8.915 6.550 9.461 1.00 70.06 308 GLU A CA 1
ATOM 2450 C C . GLU A 1 308 ? -10.336 6.076 9.793 1.00 70.06 308 GLU A C 1
ATOM 2452 O O . GLU A 1 308 ? -10.541 5.190 10.633 1.00 70.06 308 GLU A O 1
ATOM 2457 N N . ARG A 1 309 ? -11.322 6.681 9.123 1.00 71.62 309 ARG A N 1
ATOM 2458 C CA . ARG A 1 309 ? -12.737 6.320 9.217 1.00 71.62 309 ARG A CA 1
ATOM 2459 C C . ARG A 1 309 ? -13.245 5.948 7.838 1.00 71.62 309 ARG A C 1
ATOM 2461 O O . ARG A 1 309 ? -13.126 6.731 6.904 1.00 71.62 309 ARG A O 1
ATOM 2468 N N . TYR A 1 310 ? -13.870 4.785 7.741 1.00 77.00 310 TYR A N 1
ATOM 2469 C CA . TYR A 1 310 ? -14.493 4.330 6.504 1.00 77.00 310 TYR A CA 1
ATOM 2470 C C . TYR A 1 310 ? -16.002 4.383 6.653 1.00 77.00 310 TYR A C 1
ATOM 2472 O O . TYR A 1 310 ? -16.534 3.803 7.601 1.00 77.00 310 TYR A O 1
ATOM 2480 N N . LEU A 1 311 ? -16.658 5.063 5.712 1.00 74.75 311 LEU A N 1
ATOM 2481 C CA . LEU A 1 311 ? -18.110 5.184 5.654 1.00 74.75 311 LEU A CA 1
ATOM 2482 C C . LEU A 1 311 ? -18.706 3.951 4.974 1.00 74.75 311 LEU A C 1
ATOM 2484 O O . LEU A 1 311 ? -18.395 3.648 3.819 1.00 74.75 311 LEU A O 1
ATOM 2488 N N . ILE A 1 312 ? -19.580 3.248 5.687 1.00 76.44 312 ILE A N 1
ATOM 2489 C CA . ILE A 1 312 ? -20.309 2.095 5.156 1.00 76.44 312 ILE A CA 1
ATOM 2490 C C . ILE A 1 312 ? -21.712 2.539 4.724 1.00 76.44 312 ILE A C 1
ATOM 2492 O O . ILE A 1 312 ? -22.427 3.152 5.519 1.00 76.44 312 ILE A O 1
ATOM 2496 N N . PRO A 1 313 ? -22.170 2.218 3.497 1.00 77.31 313 PRO A N 1
ATOM 2497 C CA . PRO A 1 313 ? -23.528 2.549 3.082 1.00 77.31 313 PRO A CA 1
ATOM 2498 C C . PRO A 1 313 ? -24.569 1.962 4.044 1.00 77.31 313 PRO A C 1
ATOM 2500 O O . PRO A 1 313 ? -24.532 0.775 4.353 1.00 77.31 313 PRO A O 1
ATOM 2503 N N . LYS A 1 314 ? -25.552 2.766 4.474 1.00 74.19 314 LYS A N 1
ATOM 2504 C CA . LYS A 1 314 ? -26.586 2.349 5.451 1.00 74.19 314 LYS A CA 1
ATOM 2505 C C . LYS A 1 314 ? -27.402 1.122 5.032 1.00 74.19 314 LYS A C 1
ATOM 2507 O O . LYS A 1 314 ? -28.009 0.463 5.872 1.00 74.19 314 LYS A O 1
ATOM 2512 N N . GLN A 1 315 ? -27.476 0.856 3.732 1.00 77.00 315 GLN A N 1
ATOM 2513 C CA . GLN A 1 315 ? -28.163 -0.300 3.162 1.00 77.00 315 GLN A CA 1
ATOM 2514 C C . GLN A 1 315 ? -27.317 -1.583 3.133 1.00 77.00 315 GLN A C 1
ATOM 2516 O O . GLN A 1 315 ? -27.853 -2.626 2.774 1.00 77.00 315 GLN A O 1
ATOM 2521 N N . ALA A 1 316 ? -26.021 -1.519 3.450 1.00 76.50 316 ALA A N 1
ATOM 2522 C CA . ALA A 1 316 ? -25.148 -2.684 3.444 1.00 76.50 316 ALA A CA 1
ATOM 2523 C C . ALA A 1 316 ? -25.316 -3.488 4.743 1.00 76.50 316 ALA A C 1
ATOM 2525 O O . ALA A 1 316 ? -25.036 -2.986 5.828 1.00 76.50 316 ALA A O 1
ATOM 2526 N N . ASP A 1 317 ? -25.728 -4.751 4.626 1.00 80.06 317 ASP A N 1
ATOM 2527 C CA . ASP A 1 317 ? -25.806 -5.684 5.765 1.00 80.06 317 ASP A CA 1
ATOM 2528 C C . ASP A 1 317 ? -24.441 -6.346 6.071 1.00 80.06 317 ASP A C 1
ATOM 2530 O O . ASP A 1 317 ? -24.218 -6.952 7.125 1.00 80.06 317 ASP A O 1
ATOM 2534 N N . SER A 1 318 ? -23.495 -6.229 5.138 1.00 84.38 318 SER A N 1
ATOM 2535 C CA . SER A 1 318 ? -22.115 -6.686 5.272 1.00 84.38 318 SER A CA 1
ATOM 2536 C C . SER A 1 318 ? -21.195 -5.941 4.312 1.00 84.38 318 SER A C 1
ATOM 2538 O O . SER A 1 318 ? -21.638 -5.443 3.275 1.00 84.38 318 SER A O 1
ATOM 2540 N N . PHE A 1 319 ? -19.902 -5.934 4.613 1.00 87.19 319 PHE A N 1
ATOM 2541 C CA . PHE A 1 319 ? -18.863 -5.441 3.715 1.00 87.19 319 PHE A CA 1
ATOM 2542 C C . PHE A 1 319 ? -17.660 -6.387 3.718 1.00 87.19 319 PHE A C 1
ATOM 2544 O O . PHE A 1 319 ? -17.423 -7.123 4.680 1.00 87.19 319 PHE A O 1
ATOM 2551 N N . LYS A 1 320 ? -16.893 -6.364 2.628 1.00 90.88 320 LYS A N 1
ATOM 2552 C CA . LYS A 1 320 ? -15.672 -7.152 2.474 1.00 90.88 320 LYS A CA 1
ATOM 2553 C C . LYS A 1 320 ? -14.464 -6.335 2.924 1.00 90.88 320 LYS A C 1
ATOM 2555 O O . LYS A 1 320 ? -14.234 -5.224 2.455 1.00 90.88 320 LYS A O 1
ATOM 2560 N N . LEU A 1 321 ? -13.674 -6.902 3.818 1.00 92.25 321 LEU A N 1
ATOM 2561 C CA . LEU A 1 321 ? -12.411 -6.352 4.284 1.00 92.25 321 LEU A CA 1
ATOM 2562 C C . LEU A 1 321 ? -11.271 -7.109 3.614 1.00 92.25 321 LEU A C 1
ATOM 2564 O O . LEU A 1 321 ? -11.179 -8.321 3.771 1.00 92.25 321 LEU A O 1
ATOM 2568 N N . ARG A 1 322 ? -10.441 -6.400 2.852 1.00 95.00 322 ARG A N 1
ATOM 2569 C CA . ARG A 1 322 ? -9.350 -6.961 2.049 1.00 95.00 322 ARG A CA 1
ATOM 2570 C C . ARG A 1 322 ? -8.028 -6.613 2.728 1.00 95.00 322 ARG A C 1
ATOM 2572 O O . ARG A 1 322 ? -7.495 -5.524 2.532 1.00 95.00 322 ARG A O 1
ATOM 2579 N N . MET A 1 323 ? -7.573 -7.481 3.624 1.00 94.88 323 MET A N 1
ATOM 2580 C CA . MET A 1 323 ? -6.393 -7.251 4.458 1.00 94.88 323 MET A CA 1
ATOM 2581 C C . MET A 1 323 ? -5.120 -7.648 3.719 1.00 94.88 323 MET A C 1
ATOM 2583 O O . MET A 1 323 ? -5.075 -8.710 3.105 1.00 94.88 323 MET A O 1
ATOM 2587 N N . ILE A 1 324 ? -4.095 -6.803 3.799 1.00 96.81 324 ILE A N 1
ATOM 2588 C CA . ILE A 1 324 ? -2.815 -6.986 3.111 1.00 96.81 324 ILE A CA 1
ATOM 2589 C C . ILE A 1 324 ? -1.702 -6.670 4.106 1.00 96.81 324 ILE A C 1
ATOM 2591 O O . ILE A 1 324 ? -1.627 -5.542 4.598 1.00 96.81 324 ILE A O 1
ATOM 2595 N N . ASN A 1 325 ? -0.826 -7.631 4.397 1.00 95.31 325 ASN A N 1
ATOM 2596 C CA . ASN A 1 325 ? 0.375 -7.339 5.175 1.00 95.31 325 ASN A CA 1
ATOM 2597 C C . ASN A 1 325 ? 1.492 -6.850 4.241 1.00 95.31 325 ASN A C 1
ATOM 2599 O O . ASN A 1 325 ? 2.155 -7.637 3.568 1.00 95.31 325 ASN A O 1
ATOM 2603 N N . THR A 1 326 ? 1.701 -5.537 4.214 1.00 94.31 326 THR A N 1
ATOM 2604 C CA . THR A 1 326 ? 2.724 -4.861 3.406 1.00 94.31 326 THR A CA 1
ATOM 2605 C C . THR A 1 326 ? 4.026 -4.620 4.178 1.00 94.31 326 THR A C 1
ATOM 2607 O O . THR A 1 326 ? 4.977 -4.084 3.600 1.00 94.31 326 THR A O 1
ATOM 2610 N N . GLY A 1 327 ? 4.078 -5.014 5.459 1.00 88.31 327 GLY A N 1
ATOM 2611 C CA . GLY A 1 327 ? 5.207 -4.815 6.374 1.00 88.31 327 GLY A CA 1
ATOM 2612 C C . GLY A 1 327 ? 6.494 -5.476 5.901 1.00 88.31 327 GLY A C 1
ATOM 2613 O O . GLY A 1 327 ? 6.475 -6.367 5.056 1.00 88.31 327 GLY A O 1
ATOM 2614 N N . PHE A 1 328 ? 7.642 -5.036 6.402 1.00 82.44 328 PHE A N 1
ATOM 2615 C CA . PHE A 1 328 ? 8.925 -5.516 5.908 1.00 82.44 328 PHE A CA 1
ATOM 2616 C C . PHE A 1 328 ? 9.221 -6.953 6.300 1.00 82.44 328 PHE A C 1
ATOM 2618 O O . PHE A 1 328 ? 9.650 -7.734 5.448 1.00 82.44 328 PHE A O 1
ATOM 2625 N N . GLU A 1 329 ? 8.979 -7.276 7.567 1.00 76.69 329 GLU A N 1
ATOM 2626 C CA . GLU A 1 329 ? 9.468 -8.499 8.200 1.00 76.69 329 GLU A CA 1
ATOM 2627 C C . GLU A 1 329 ? 8.422 -9.132 9.125 1.00 76.69 329 GLU A C 1
ATOM 2629 O O . GLU A 1 329 ? 8.400 -10.353 9.290 1.00 76.69 329 GLU A O 1
ATOM 2634 N N . MET A 1 330 ? 7.538 -8.335 9.734 1.00 75.44 330 MET A N 1
ATOM 2635 C CA . MET A 1 330 ? 6.669 -8.822 10.798 1.00 75.44 330 MET A CA 1
ATOM 2636 C C . MET A 1 330 ? 5.373 -9.457 10.326 1.00 75.44 330 MET A C 1
ATOM 2638 O O . MET A 1 330 ? 4.654 -8.958 9.458 1.00 75.44 330 MET A O 1
ATOM 2642 N N . LEU A 1 331 ? 5.015 -10.528 11.035 1.00 80.06 331 LEU A N 1
ATOM 2643 C CA . LEU A 1 331 ? 3.654 -11.038 11.054 1.00 80.06 331 LEU A CA 1
ATOM 2644 C C . LEU A 1 331 ? 2.726 -9.984 11.661 1.00 80.06 331 LEU A C 1
ATOM 2646 O O . LEU A 1 331 ? 3.063 -9.336 12.652 1.00 80.06 331 LEU A O 1
ATOM 2650 N N . SER A 1 332 ? 1.526 -9.876 11.111 1.00 83.38 332 SER A N 1
ATOM 2651 C CA . SER A 1 332 ? 0.464 -9.036 11.659 1.00 83.38 332 SER A CA 1
ATOM 2652 C C . SER A 1 332 ? -0.631 -9.913 12.236 1.00 83.38 332 SER A C 1
ATOM 2654 O O . SER A 1 332 ? -0.937 -10.970 11.684 1.00 83.38 332 SER A O 1
ATOM 2656 N N . ALA A 1 333 ? -1.239 -9.487 13.339 1.00 83.56 333 ALA A N 1
ATOM 2657 C CA . ALA A 1 333 ? -2.383 -10.180 13.901 1.00 83.56 333 ALA A CA 1
ATOM 2658 C C . ALA A 1 333 ? -3.522 -9.216 14.248 1.00 83.56 333 ALA A C 1
ATOM 2660 O O . ALA A 1 333 ? -3.298 -8.105 14.728 1.00 83.56 333 ALA A O 1
ATOM 2661 N N . VAL A 1 334 ? -4.753 -9.642 13.958 1.00 85.75 334 VAL A N 1
ATOM 2662 C CA . VAL A 1 334 ? -5.947 -8.783 13.962 1.00 85.75 334 VAL A CA 1
ATOM 2663 C C . VAL A 1 334 ? -7.075 -9.426 14.773 1.00 85.75 334 VAL A C 1
ATOM 2665 O O . VAL A 1 334 ? -7.282 -10.637 14.685 1.00 85.75 334 VAL A O 1
ATOM 2668 N N . THR A 1 335 ? -7.790 -8.638 15.595 1.00 82.75 335 THR A N 1
ATOM 2669 C CA . THR A 1 335 ? -8.990 -9.027 16.384 1.00 82.75 335 THR A CA 1
ATOM 2670 C C . THR A 1 335 ? -10.047 -7.953 16.250 1.00 82.75 335 THR A C 1
ATOM 2672 O O . THR A 1 335 ? -9.763 -6.772 16.034 1.00 82.75 335 THR A O 1
ATOM 2675 N N . ARG A 1 336 ? -11.295 -8.372 16.446 1.00 80.50 336 ARG A N 1
ATOM 2676 C CA . ARG A 1 336 ? -12.412 -7.465 16.670 1.00 80.50 336 ARG A CA 1
ATOM 2677 C C . ARG A 1 336 ? -12.558 -7.179 18.159 1.00 80.50 336 ARG A C 1
ATOM 2679 O O . ARG A 1 336 ? -12.566 -8.107 18.968 1.00 80.50 336 ARG A O 1
ATOM 2686 N N . LEU A 1 337 ? -12.747 -5.909 18.518 1.00 67.81 337 LEU A N 1
ATOM 2687 C CA . LEU A 1 337 ? -12.993 -5.534 19.917 1.00 67.81 337 LEU A CA 1
ATOM 2688 C C . LEU A 1 337 ? -14.357 -5.996 20.436 1.00 67.81 337 LEU A C 1
ATOM 2690 O O . LEU A 1 337 ? -14.532 -6.141 21.640 1.00 67.81 337 LEU A O 1
ATOM 2694 N N . ASP A 1 338 ? -15.310 -6.256 19.540 1.00 75.88 338 ASP A N 1
ATOM 2695 C CA . ASP A 1 338 ? -16.632 -6.780 19.894 1.00 75.88 338 ASP A CA 1
ATOM 2696 C C . ASP A 1 338 ? -16.641 -8.300 20.149 1.00 75.88 338 ASP A C 1
ATOM 2698 O O . ASP A 1 338 ? -17.703 -8.880 20.374 1.00 75.88 338 ASP A O 1
ATOM 2702 N N . GLY A 1 339 ? -15.475 -8.958 20.101 1.00 76.44 339 GLY A N 1
ATOM 2703 C CA . GLY A 1 339 ? -15.313 -10.389 20.368 1.00 76.44 339 GLY A CA 1
ATOM 2704 C C . GLY A 1 339 ? -15.911 -11.311 19.302 1.00 76.44 339 GLY A C 1
ATOM 2705 O O . GLY A 1 339 ? -15.842 -12.534 19.444 1.00 76.44 339 GLY A O 1
ATOM 2706 N N . LYS A 1 340 ? -16.495 -10.767 18.226 1.00 82.62 340 LYS A N 1
ATOM 2707 C CA . LYS A 1 340 ? -17.045 -11.576 17.135 1.00 82.62 340 LYS A CA 1
ATOM 2708 C C . LYS A 1 340 ? -15.915 -12.194 16.313 1.00 82.62 340 LYS A C 1
ATOM 2710 O O . LYS A 1 340 ? -14.817 -11.651 16.206 1.00 82.62 340 LYS A O 1
ATOM 2715 N N . LYS A 1 341 ? -16.208 -13.337 15.695 1.00 87.50 341 LYS A N 1
ATOM 2716 C CA . LYS A 1 341 ? -15.283 -14.003 14.774 1.00 87.50 341 LYS A CA 1
ATOM 2717 C C . LYS A 1 341 ? -15.208 -13.248 13.444 1.00 87.50 341 LYS A C 1
ATOM 2719 O O . LYS A 1 341 ? -16.200 -12.674 12.987 1.00 87.50 341 LYS A O 1
ATOM 2724 N N . PHE A 1 342 ? -14.039 -13.269 12.822 1.00 87.19 342 PHE A N 1
ATOM 2725 C CA . PHE A 1 342 ? -13.881 -13.014 11.396 1.00 87.19 342 PHE A CA 1
ATOM 2726 C C . PHE A 1 342 ? -14.402 -14.204 10.609 1.00 87.19 342 PHE A C 1
ATOM 2728 O O . PHE A 1 342 ? -14.279 -15.336 11.074 1.00 87.19 342 PHE A O 1
ATOM 2735 N N . ASN A 1 343 ? -14.953 -13.939 9.430 1.00 91.88 343 ASN A N 1
ATOM 2736 C CA . ASN A 1 343 ? -15.309 -14.963 8.463 1.00 91.88 343 ASN A CA 1
ATOM 2737 C C . ASN A 1 343 ? -14.416 -14.796 7.232 1.00 91.88 343 ASN A C 1
ATOM 2739 O O . ASN A 1 343 ? -14.677 -13.933 6.395 1.00 91.88 343 ASN A O 1
ATOM 2743 N N . VAL A 1 344 ? -13.330 -15.561 7.185 1.00 94.12 344 VAL A N 1
ATOM 2744 C CA . VAL A 1 344 ? -12.341 -15.526 6.105 1.00 94.12 344 VAL A CA 1
ATOM 2745 C C . VAL A 1 344 ? -12.919 -16.236 4.891 1.00 94.12 344 VAL A C 1
ATOM 2747 O O . VAL A 1 344 ? -13.368 -17.371 5.014 1.00 94.12 344 VAL A O 1
ATOM 2750 N N . THR A 1 345 ? -12.909 -15.572 3.739 1.00 94.81 345 THR A N 1
ATOM 2751 C CA . THR A 1 345 ? -13.495 -16.069 2.486 1.00 94.81 345 THR A CA 1
ATOM 2752 C C . THR A 1 345 ? -12.478 -16.246 1.364 1.00 94.81 345 THR A C 1
ATOM 2754 O O . THR A 1 345 ? -12.788 -16.933 0.402 1.00 94.81 345 THR A O 1
ATOM 2757 N N . ALA A 1 346 ? -11.286 -15.648 1.460 1.00 95.69 346 ALA A N 1
ATOM 2758 C CA . ALA A 1 346 ? -10.212 -15.844 0.484 1.00 95.69 346 ALA A CA 1
ATOM 2759 C C . ALA A 1 346 ? -8.825 -15.639 1.115 1.00 95.69 346 ALA A C 1
ATOM 2761 O O . ALA A 1 346 ? -8.710 -14.930 2.118 1.00 95.69 346 ALA A O 1
ATOM 2762 N N . THR A 1 347 ? -7.798 -16.233 0.501 1.00 95.75 347 THR A N 1
ATOM 2763 C CA . THR A 1 347 ? -6.369 -16.024 0.799 1.00 95.75 347 THR A CA 1
ATOM 2764 C C . THR A 1 347 ? -5.597 -15.864 -0.511 1.00 95.75 347 THR A C 1
ATOM 2766 O O . THR A 1 347 ? -5.840 -16.627 -1.446 1.00 95.75 347 THR A O 1
ATOM 2769 N N . ASP A 1 348 ? -4.704 -14.879 -0.611 1.00 95.31 348 ASP A N 1
ATOM 2770 C CA . ASP A 1 348 ? -3.830 -14.633 -1.779 1.00 95.31 348 ASP A CA 1
ATOM 2771 C C . ASP A 1 348 ? -4.568 -14.648 -3.132 1.00 95.31 348 ASP A C 1
ATOM 2773 O O . ASP A 1 348 ? -4.153 -15.260 -4.120 1.00 95.31 348 ASP A O 1
ATOM 2777 N N . GLY A 1 349 ? -5.740 -14.012 -3.152 1.00 90.94 349 GLY A N 1
ATOM 2778 C CA . GLY A 1 349 ? -6.612 -13.933 -4.322 1.00 90.94 349 GLY A CA 1
ATOM 2779 C C . GLY A 1 349 ? -7.323 -15.236 -4.712 1.00 90.94 349 GLY A C 1
ATOM 2780 O O . GLY A 1 349 ? -7.861 -15.334 -5.813 1.00 90.94 349 GLY A O 1
ATOM 2781 N N . ARG A 1 350 ? -7.355 -16.241 -3.831 1.00 92.81 350 ARG A N 1
ATOM 2782 C CA . ARG A 1 350 ? -8.107 -17.488 -4.028 1.00 92.81 350 ARG A CA 1
ATOM 2783 C C . ARG A 1 350 ? -9.218 -17.637 -3.005 1.00 92.81 350 ARG A C 1
ATOM 2785 O O . ARG A 1 350 ? -8.963 -17.591 -1.803 1.00 92.81 350 ARG A O 1
ATOM 2792 N N . ASP A 1 351 ? -10.425 -17.888 -3.496 1.00 93.38 351 ASP A N 1
ATOM 2793 C CA . ASP A 1 351 ? -11.580 -18.170 -2.651 1.00 93.38 351 ASP A CA 1
ATOM 2794 C C . ASP A 1 351 ? -11.389 -19.458 -1.841 1.00 93.38 351 ASP A C 1
ATOM 2796 O O . ASP A 1 351 ? -10.772 -20.433 -2.283 1.00 93.38 351 ASP A O 1
ATOM 2800 N N . LEU A 1 352 ? -11.949 -19.446 -0.638 1.00 93.81 352 LEU A N 1
ATOM 2801 C CA . LEU A 1 352 ? -11.921 -20.534 0.325 1.00 93.81 352 LEU A CA 1
ATOM 2802 C C . LEU A 1 352 ? -13.344 -20.844 0.786 1.00 93.81 352 LEU A C 1
ATOM 2804 O O . LEU A 1 352 ? -14.210 -19.968 0.827 1.00 93.81 352 LEU A O 1
ATOM 2808 N N . GLU A 1 353 ? -13.558 -22.078 1.239 1.00 93.19 353 GLU A N 1
ATOM 2809 C CA . GLU A 1 353 ? -14.715 -22.372 2.083 1.00 93.19 353 GLU A CA 1
ATOM 2810 C C . GLU A 1 353 ? -14.647 -21.490 3.342 1.00 93.19 353 GLU A C 1
ATOM 2812 O O . GLU A 1 353 ? -13.597 -21.473 3.995 1.00 93.19 353 GLU A O 1
ATOM 2817 N N . PRO A 1 354 ? -15.714 -20.745 3.696 1.00 92.88 354 PRO A N 1
ATOM 2818 C CA . PRO A 1 354 ? -15.630 -19.743 4.748 1.00 92.88 354 PRO A CA 1
ATOM 2819 C C . PRO A 1 354 ? -15.156 -20.304 6.094 1.00 92.88 354 PRO A C 1
ATOM 2821 O O . PRO A 1 354 ? -15.725 -21.260 6.628 1.00 92.88 354 PRO A O 1
ATOM 2824 N N . MET A 1 355 ? -14.134 -19.673 6.673 1.00 92.19 355 MET A N 1
ATOM 2825 C CA . MET A 1 355 ? -13.535 -20.091 7.942 1.00 92.19 355 MET A CA 1
ATOM 2826 C C . MET A 1 355 ? -13.702 -19.029 9.025 1.00 92.19 355 MET A C 1
ATOM 2828 O O . MET A 1 355 ? -13.323 -17.869 8.859 1.00 92.19 355 MET A O 1
ATOM 2832 N N . ALA A 1 356 ? -14.224 -19.446 10.181 1.00 91.69 356 ALA A N 1
ATOM 2833 C CA . ALA A 1 356 ? -14.475 -18.553 11.304 1.00 91.69 356 ALA A CA 1
ATOM 2834 C C . ALA A 1 356 ? -13.344 -18.583 12.348 1.00 91.69 356 ALA A C 1
ATOM 2836 O O . ALA A 1 356 ? -13.076 -19.629 12.942 1.00 91.69 356 ALA A O 1
ATOM 2837 N N . GLY A 1 357 ? -12.751 -17.427 12.660 1.00 87.31 357 GLY A N 1
ATOM 2838 C CA . GLY A 1 357 ? -11.656 -17.302 13.634 1.00 87.31 357 GLY A CA 1
ATOM 2839 C C . GLY A 1 357 ? -11.751 -16.041 14.495 1.00 87.31 357 GLY A C 1
ATOM 2840 O O . GLY A 1 357 ? -12.334 -15.048 14.078 1.00 87.31 357 GLY A O 1
ATOM 2841 N N . HIS A 1 358 ? -11.206 -16.064 15.714 1.00 86.62 358 HIS A N 1
ATOM 2842 C CA . HIS A 1 358 ? -11.164 -14.868 16.580 1.00 86.62 358 HIS A CA 1
ATOM 2843 C C . HIS A 1 358 ? -9.965 -13.967 16.279 1.00 86.62 358 HIS A C 1
ATOM 2845 O O . HIS A 1 358 ? -10.052 -12.751 16.422 1.00 86.62 358 HIS A O 1
ATOM 2851 N N . VAL A 1 359 ? -8.853 -14.585 15.883 1.00 86.62 359 VAL A N 1
ATOM 2852 C CA . VAL A 1 359 ? -7.599 -13.927 15.538 1.00 86.62 359 VAL A CA 1
ATOM 2853 C C . VAL A 1 359 ? -7.265 -14.328 14.114 1.00 86.62 359 VAL A C 1
ATOM 2855 O O . VAL A 1 359 ? -7.259 -15.521 13.810 1.00 86.62 359 VAL A O 1
ATOM 2858 N N . LEU A 1 360 ? -6.986 -13.342 13.269 1.00 88.56 360 LEU A N 1
ATOM 2859 C CA . LEU A 1 360 ? -6.364 -13.566 11.971 1.00 88.56 360 LEU A CA 1
ATOM 2860 C C . LEU A 1 360 ? -4.875 -13.241 12.090 1.00 88.56 360 LEU A C 1
ATOM 2862 O O . LEU A 1 360 ? -4.540 -12.209 12.666 1.00 88.56 360 LEU A O 1
ATOM 2866 N N . VAL A 1 361 ? -4.008 -14.114 11.578 1.00 88.38 361 VAL A N 1
ATOM 2867 C CA . VAL A 1 361 ? -2.554 -13.901 11.512 1.00 88.38 361 VAL A CA 1
ATOM 2868 C C . VAL A 1 361 ? -2.155 -13.907 10.044 1.00 88.38 361 VAL A C 1
ATOM 2870 O O .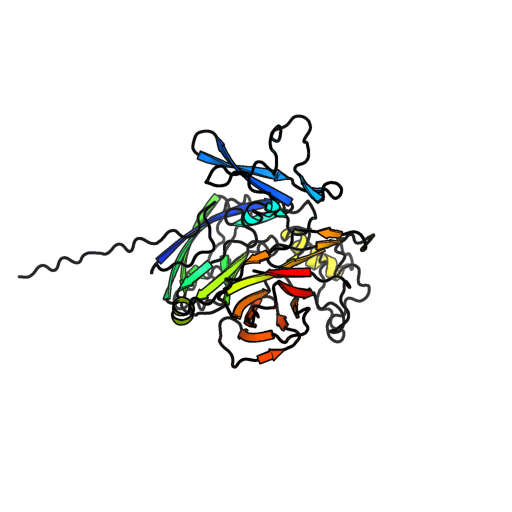 VAL A 1 361 ? -2.557 -14.818 9.329 1.00 88.38 361 VAL A O 1
ATOM 2873 N N . LEU A 1 362 ? -1.398 -12.898 9.616 1.00 90.56 362 LEU A N 1
ATOM 2874 C CA . LEU A 1 362 ? -0.971 -12.718 8.232 1.00 90.56 362 LEU A CA 1
ATOM 2875 C C . LEU A 1 362 ? 0.552 -12.587 8.169 1.00 90.56 362 LEU A C 1
ATOM 2877 O O . LEU A 1 362 ? 1.135 -11.724 8.839 1.00 90.56 362 LEU A O 1
ATOM 2881 N N . GLY A 1 363 ? 1.182 -13.419 7.345 1.00 90.88 363 GLY A N 1
ATOM 2882 C CA . GLY A 1 363 ? 2.576 -13.295 6.934 1.00 90.88 363 GLY A CA 1
ATOM 2883 C C . GLY A 1 363 ? 2.825 -12.079 6.052 1.00 90.88 363 GLY A C 1
ATOM 2884 O O . GLY A 1 363 ? 1.892 -11.521 5.485 1.00 90.88 363 GLY A O 1
ATOM 2885 N N . VAL A 1 364 ? 4.083 -11.646 5.942 1.00 91.50 364 VAL A N 1
ATOM 2886 C CA . VAL A 1 364 ? 4.451 -10.563 5.020 1.00 91.50 364 VAL A CA 1
ATOM 2887 C C . VAL A 1 364 ? 4.115 -10.975 3.590 1.00 91.50 364 VAL A C 1
ATOM 2889 O O . VAL A 1 364 ? 4.574 -12.008 3.111 1.00 91.50 364 VAL A O 1
ATOM 2892 N N . GLY A 1 365 ? 3.333 -10.138 2.918 1.00 94.94 365 GLY A N 1
ATOM 2893 C CA . GLY A 1 365 ? 2.849 -10.335 1.559 1.00 94.94 365 GLY A CA 1
ATOM 2894 C C . GLY A 1 365 ? 1.568 -11.145 1.425 1.00 94.94 365 GLY A C 1
ATOM 2895 O O . GLY A 1 365 ? 0.942 -11.058 0.372 1.00 94.94 365 GLY A O 1
ATOM 2896 N N . GLU A 1 366 ? 1.132 -11.838 2.478 1.00 96.56 366 GLU A N 1
ATOM 2897 C CA . GLU A 1 366 ? -0.144 -12.552 2.458 1.00 96.56 366 GLU A CA 1
ATOM 2898 C C . GLU A 1 366 ? -1.326 -11.576 2.449 1.00 96.56 366 GLU A C 1
ATOM 2900 O O . GLU A 1 366 ? -1.311 -10.516 3.099 1.00 96.56 366 GLU A O 1
ATOM 2905 N N . THR A 1 367 ? -2.386 -11.972 1.746 1.00 97.31 367 THR A N 1
ATOM 2906 C CA . THR A 1 367 ? -3.657 -11.248 1.709 1.00 97.31 367 THR A CA 1
ATOM 2907 C C . THR A 1 367 ? -4.809 -12.130 2.162 1.00 97.31 367 THR A C 1
ATOM 2909 O O . THR A 1 367 ? -4.839 -13.330 1.902 1.00 97.31 367 THR A O 1
ATOM 2912 N N . TYR A 1 368 ? -5.788 -11.528 2.835 1.00 96.25 368 TYR A N 1
ATOM 2913 C CA . TYR A 1 368 ? -6.997 -12.219 3.274 1.00 96.25 368 TYR A CA 1
ATOM 2914 C C . TYR A 1 368 ? -8.236 -11.371 3.014 1.00 96.25 368 TYR A C 1
ATOM 2916 O O . TYR A 1 368 ? -8.294 -10.201 3.402 1.00 96.25 368 TYR A O 1
ATOM 2924 N N . ASP A 1 369 ? -9.266 -11.996 2.447 1.00 95.50 369 ASP A N 1
ATOM 2925 C CA . ASP A 1 369 ? -10.593 -11.392 2.356 1.00 95.50 369 ASP A CA 1
ATOM 2926 C C . ASP A 1 369 ? -11.462 -11.889 3.500 1.00 95.50 369 ASP A C 1
ATOM 2928 O O . ASP A 1 369 ? -11.576 -13.091 3.752 1.00 95.50 369 ASP A O 1
ATOM 2932 N N . ILE A 1 370 ? -12.120 -10.951 4.170 1.00 92.88 370 ILE A N 1
ATOM 2933 C CA . ILE A 1 370 ? -13.016 -11.225 5.281 1.00 92.88 370 ILE A CA 1
ATOM 2934 C C . ILE A 1 370 ? -14.375 -10.628 4.972 1.00 92.88 370 ILE A C 1
ATOM 2936 O O . ILE A 1 370 ? -14.490 -9.428 4.724 1.00 92.88 370 ILE A O 1
ATOM 2940 N N . ASN A 1 371 ? -15.426 -11.435 5.070 1.00 90.19 371 ASN A N 1
ATOM 2941 C CA . ASN A 1 371 ? -16.776 -10.899 5.097 1.00 90.19 371 ASN A CA 1
ATOM 2942 C C . ASN A 1 371 ? -17.127 -10.452 6.520 1.00 90.19 371 ASN A C 1
ATOM 2944 O O . ASN A 1 371 ? -17.132 -11.258 7.458 1.00 90.19 371 ASN A O 1
ATOM 2948 N N . VAL A 1 372 ? -17.429 -9.168 6.687 1.00 85.56 372 VAL A N 1
ATOM 2949 C CA . VAL A 1 372 ? -17.780 -8.587 7.978 1.00 85.56 372 VAL A CA 1
ATOM 2950 C C . VAL A 1 372 ? -19.263 -8.230 7.980 1.00 85.56 372 VAL A C 1
ATOM 2952 O O . VAL A 1 372 ? -19.663 -7.275 7.313 1.00 85.56 372 VAL A O 1
ATOM 2955 N N . PRO A 1 373 ? -20.100 -8.967 8.737 1.00 79.94 373 PRO A N 1
ATOM 2956 C CA . PRO A 1 373 ? -21.485 -8.572 8.931 1.00 79.94 373 PRO A CA 1
ATOM 2957 C C . PRO A 1 373 ? -21.522 -7.286 9.755 1.00 79.94 373 PRO A C 1
ATOM 2959 O O . PRO A 1 373 ? -20.856 -7.185 10.796 1.00 79.94 373 PRO A O 1
ATOM 2962 N N . PHE A 1 374 ? -22.318 -6.326 9.303 1.00 73.38 374 PHE A N 1
ATOM 2963 C CA . PHE A 1 374 ? -22.482 -5.035 9.951 1.00 73.38 374 PHE A CA 1
ATOM 2964 C C . PHE A 1 374 ? -23.967 -4.844 10.252 1.00 73.38 374 PHE A C 1
ATOM 2966 O O . PHE A 1 374 ? -24.794 -4.740 9.353 1.00 73.38 374 PHE A O 1
ATOM 2973 N N . SER A 1 375 ? -24.331 -4.903 11.536 1.00 68.94 375 SER A N 1
ATOM 2974 C CA . SER A 1 375 ? -25.729 -4.729 11.942 1.00 68.94 375 SER A CA 1
ATOM 2975 C C . SER A 1 375 ? -26.111 -3.251 11.892 1.00 68.94 375 SER A C 1
ATOM 2977 O O . SER A 1 375 ? -25.313 -2.394 12.274 1.00 68.94 375 SER A O 1
ATOM 2979 N N . LYS A 1 376 ? -27.365 -2.952 11.536 1.00 66.00 376 LYS A N 1
ATOM 2980 C CA . LYS A 1 376 ? -27.942 -1.596 11.616 1.00 66.00 376 LYS A CA 1
ATOM 2981 C C . LYS A 1 376 ? -27.882 -1.003 13.028 1.00 66.00 376 LYS A C 1
ATOM 2983 O O . LYS A 1 376 ? -27.807 0.213 13.172 1.00 66.00 376 LYS A O 1
ATOM 2988 N N . ASP A 1 377 ? -27.837 -1.856 14.051 1.00 69.94 377 ASP A N 1
ATOM 2989 C CA . ASP A 1 377 ? -27.732 -1.443 15.454 1.00 69.94 377 ASP A CA 1
ATOM 2990 C C . ASP A 1 377 ? -26.283 -1.135 15.884 1.00 69.94 377 ASP A C 1
ATOM 2992 O O . ASP A 1 377 ? -26.060 -0.466 16.893 1.00 69.94 377 ASP A O 1
ATOM 2996 N N . GLN A 1 378 ? -25.278 -1.615 15.138 1.00 67.62 378 GLN A N 1
ATOM 2997 C CA . GLN A 1 378 ? -23.868 -1.316 15.395 1.00 67.62 378 GLN A CA 1
ATOM 2998 C C . GLN A 1 378 ? -23.458 -0.083 14.594 1.00 67.62 378 GLN A C 1
ATOM 3000 O O . GLN A 1 378 ? -23.111 -0.188 13.426 1.00 67.62 378 GLN A O 1
ATOM 3005 N N . GLN A 1 379 ? -23.460 1.091 15.231 1.00 67.88 379 GLN A N 1
ATOM 3006 C CA . GLN A 1 379 ? -23.046 2.334 14.566 1.00 67.88 379 GLN A CA 1
ATOM 3007 C C . GLN A 1 379 ? -21.542 2.390 14.251 1.00 67.88 379 GLN A C 1
ATOM 3009 O O . GLN A 1 379 ? -21.110 3.174 13.406 1.00 67.88 379 GLN A O 1
ATOM 3014 N N . THR A 1 380 ? -20.735 1.582 14.943 1.00 74.69 380 THR A N 1
ATOM 3015 C CA . THR A 1 380 ? -19.275 1.576 14.816 1.00 74.69 380 THR A CA 1
ATOM 3016 C C . THR A 1 380 ? -18.709 0.183 15.096 1.00 74.69 380 THR A C 1
ATOM 3018 O O . THR A 1 380 ? -19.156 -0.509 16.014 1.00 74.69 380 THR A O 1
ATOM 3021 N N . LEU A 1 381 ? -17.700 -0.217 14.326 1.00 76.06 381 LEU A N 1
ATOM 3022 C CA . LEU A 1 381 ? -16.877 -1.405 14.520 1.00 76.06 381 LEU A CA 1
ATOM 3023 C C . LEU A 1 381 ? -15.426 -0.977 14.754 1.00 76.06 381 LEU A C 1
ATOM 3025 O O . LEU A 1 381 ? -14.870 -0.180 14.004 1.00 76.06 381 LEU A O 1
ATOM 3029 N N . PHE A 1 382 ? -14.805 -1.561 15.775 1.00 79.88 382 PHE A N 1
ATOM 3030 C CA . PHE A 1 382 ? -13.407 -1.317 16.105 1.00 79.88 382 PHE A CA 1
ATOM 3031 C C . PHE A 1 382 ? -12.565 -2.552 15.803 1.00 79.88 382 PHE A C 1
ATOM 3033 O O . PHE A 1 382 ? -12.847 -3.654 16.296 1.00 79.88 382 PHE A O 1
ATOM 3040 N N . LEU A 1 383 ? -11.511 -2.342 15.022 1.00 80.12 383 LEU A N 1
ATOM 3041 C CA . LEU A 1 383 ? -10.488 -3.338 14.748 1.00 80.12 383 LEU A CA 1
ATOM 3042 C C . LEU A 1 383 ? -9.232 -3.018 15.541 1.00 80.12 383 LEU A C 1
ATOM 3044 O O . LEU A 1 383 ? -8.842 -1.859 15.691 1.00 80.12 383 LEU A O 1
ATOM 3048 N N . ARG A 1 384 ? -8.604 -4.074 16.041 1.00 78.31 384 ARG A N 1
ATOM 3049 C CA . ARG A 1 384 ? -7.361 -4.016 16.790 1.00 78.31 384 ARG A CA 1
ATOM 3050 C C . ARG A 1 384 ? -6.303 -4.797 16.030 1.00 78.31 384 ARG A C 1
ATOM 3052 O O . ARG A 1 384 ? -6.567 -5.925 15.623 1.00 78.31 384 ARG A O 1
ATOM 3059 N N . PHE A 1 385 ? -5.124 -4.207 15.891 1.00 79.12 385 PHE A N 1
ATOM 3060 C CA . PHE A 1 385 ? -3.993 -4.781 15.174 1.00 79.12 385 PHE A CA 1
ATOM 3061 C C . PHE A 1 385 ? -2.777 -4.813 16.095 1.00 79.12 385 PHE A C 1
ATOM 3063 O O . PHE A 1 385 ? -2.492 -3.836 16.790 1.00 79.12 385 PHE A O 1
ATOM 3070 N N . TRP A 1 386 ? -2.068 -5.935 16.132 1.00 71.06 386 TRP A N 1
ATOM 3071 C CA . TRP A 1 386 ? -0.858 -6.083 16.931 1.00 71.06 386 TRP A CA 1
ATOM 3072 C C . TRP A 1 386 ? 0.232 -6.829 16.182 1.00 71.06 386 TRP A C 1
ATOM 3074 O O . TRP A 1 386 ? -0.019 -7.666 15.314 1.00 71.06 386 TRP A O 1
ATOM 3084 N N . LEU A 1 387 ? 1.454 -6.552 16.625 1.00 68.75 387 LEU A N 1
ATOM 3085 C CA . LEU A 1 387 ? 2.637 -7.323 16.304 1.00 68.75 387 LEU A CA 1
ATOM 3086 C C . LEU A 1 387 ? 2.787 -8.456 17.339 1.00 68.75 387 LEU A C 1
ATOM 3088 O O . LEU A 1 387 ? 2.870 -8.180 18.543 1.00 68.75 387 LEU A O 1
ATOM 3092 N N . PRO A 1 388 ? 2.783 -9.735 16.924 1.00 63.53 388 PRO A N 1
ATOM 3093 C CA . PRO A 1 388 ? 2.979 -10.874 17.809 1.00 63.53 388 PRO A CA 1
ATOM 3094 C C . PRO A 1 388 ? 4.472 -11.024 18.143 1.00 63.53 388 PRO A C 1
ATOM 3096 O O . PRO A 1 388 ? 5.234 -11.693 17.456 1.00 63.53 388 PRO A O 1
ATOM 3099 N N . VAL A 1 389 ? 4.877 -10.369 19.222 1.00 53.03 389 VAL A N 1
ATOM 3100 C CA . VAL A 1 389 ? 6.272 -10.176 19.674 1.00 53.03 389 VAL A CA 1
ATOM 3101 C C . VAL A 1 389 ? 6.550 -10.770 21.064 1.00 53.03 389 VAL A C 1
ATOM 3103 O O . VAL A 1 389 ? 7.618 -10.614 21.634 1.00 53.03 389 VAL A O 1
ATOM 3106 N N . ASP A 1 390 ? 5.606 -11.488 21.638 1.00 42.66 390 ASP A N 1
ATOM 3107 C CA . ASP A 1 390 ? 5.850 -12.462 22.699 1.00 42.66 390 ASP A CA 1
ATOM 3108 C C . ASP A 1 390 ? 4.727 -13.505 22.557 1.00 42.66 390 ASP A C 1
ATOM 3110 O O . ASP A 1 390 ? 3.775 -13.262 21.808 1.00 42.66 390 ASP A O 1
ATOM 3114 N N . HIS A 1 391 ? 4.857 -14.694 23.158 1.00 37.53 391 HIS A N 1
ATOM 3115 C CA . HIS A 1 391 ? 3.867 -15.791 23.098 1.00 37.53 391 HIS A CA 1
ATOM 3116 C C . HIS A 1 391 ? 2.434 -15.296 22.833 1.00 37.53 391 HIS A C 1
ATOM 3118 O O . HIS A 1 391 ? 1.999 -14.425 23.578 1.00 37.53 391 HIS A O 1
ATOM 3124 N N . ILE A 1 392 ? 1.714 -15.828 21.825 1.00 37.22 392 ILE A N 1
ATOM 3125 C CA . ILE A 1 392 ? 0.352 -15.391 21.427 1.00 37.22 392 ILE A CA 1
ATOM 3126 C C . ILE A 1 392 ? -0.479 -15.038 22.679 1.00 37.22 392 ILE A C 1
ATOM 3128 O O . ILE A 1 392 ? -0.970 -15.933 23.365 1.00 37.22 392 ILE A O 1
ATOM 3132 N N . GLY A 1 393 ? -0.566 -13.743 23.019 1.00 33.69 393 GLY A N 1
ATOM 3133 C CA . GLY A 1 393 ? -1.164 -13.269 24.277 1.00 33.69 393 GLY A CA 1
ATOM 3134 C C . GLY A 1 393 ? -0.339 -12.285 25.125 1.00 33.69 393 GLY A C 1
ATOM 3135 O O . GLY A 1 393 ? -0.936 -11.596 25.948 1.00 33.69 393 GLY A O 1
ATOM 3136 N N . LYS A 1 394 ? 0.979 -12.152 24.930 1.00 37.22 394 LYS A N 1
ATOM 3137 C CA . LYS A 1 394 ? 1.775 -11.030 25.459 1.00 37.22 394 LYS A CA 1
ATOM 3138 C C . LYS A 1 394 ? 2.216 -10.149 24.293 1.00 37.22 394 LYS A C 1
ATOM 3140 O O . LYS A 1 394 ? 2.887 -10.598 23.373 1.00 37.22 394 LYS A O 1
ATOM 3145 N N . THR A 1 395 ? 1.755 -8.910 24.280 1.00 44.94 395 THR A N 1
ATOM 3146 C CA . THR A 1 395 ? 2.097 -7.922 23.255 1.00 44.94 395 THR A CA 1
ATOM 3147 C C . THR A 1 395 ? 3.378 -7.182 23.675 1.00 44.94 395 THR A C 1
ATOM 3149 O O . THR A 1 395 ? 3.620 -7.031 24.871 1.00 44.94 395 THR A O 1
ATOM 3152 N N . ALA A 1 396 ? 4.208 -6.701 22.732 1.00 41.16 396 ALA A N 1
ATOM 3153 C CA . ALA A 1 396 ? 5.367 -5.820 23.051 1.00 41.16 396 ALA A CA 1
ATOM 3154 C C . ALA A 1 396 ? 4.888 -4.572 23.770 1.00 41.16 396 ALA A C 1
ATOM 3156 O O . ALA A 1 396 ? 5.615 -3.954 24.539 1.00 41.16 396 ALA A O 1
ATOM 3157 N N . ASP A 1 397 ? 3.650 -4.209 23.467 1.00 45.19 397 ASP A N 1
ATOM 3158 C CA . ASP A 1 397 ? 2.997 -3.016 23.909 1.00 45.19 397 ASP A CA 1
ATOM 3159 C C . ASP A 1 397 ? 1.551 -3.388 24.256 1.00 45.19 397 ASP A C 1
ATOM 3161 O O . ASP A 1 397 ? 0.833 -3.969 23.439 1.00 45.19 397 ASP A O 1
ATOM 3165 N N . ASN A 1 398 ? 1.093 -3.089 25.473 1.00 45.38 398 ASN A N 1
ATOM 3166 C CA . ASN A 1 398 ? -0.313 -3.275 25.869 1.00 45.38 398 ASN A CA 1
ATOM 3167 C C . ASN A 1 398 ? -1.269 -2.347 25.081 1.00 45.38 398 ASN A C 1
ATOM 3169 O O . ASN A 1 398 ? -2.480 -2.358 25.321 1.00 45.38 398 ASN A O 1
ATOM 3173 N N . THR A 1 399 ? -0.743 -1.560 24.136 1.00 47.62 399 THR A N 1
ATOM 3174 C CA . THR A 1 399 ? -1.460 -0.577 23.327 1.00 47.62 399 THR A CA 1
ATOM 3175 C C . THR A 1 399 ? -1.340 -0.879 21.819 1.00 47.62 399 THR A C 1
ATOM 3177 O O . THR A 1 399 ? -0.378 -0.478 21.176 1.00 47.62 399 THR A O 1
ATOM 3180 N N . PRO A 1 400 ? -2.307 -1.607 21.235 1.00 53.09 400 PRO A N 1
ATOM 3181 C CA . PRO A 1 400 ? -2.326 -1.987 19.818 1.00 53.09 400 PRO A CA 1
ATOM 3182 C C . PRO A 1 400 ? -2.773 -0.839 18.901 1.00 53.09 400 PRO A C 1
ATOM 3184 O O . PRO A 1 400 ? -3.543 0.023 19.333 1.00 53.09 400 PRO A O 1
ATOM 3187 N N . ALA A 1 401 ? -2.380 -0.883 17.623 1.00 52.19 401 ALA A N 1
ATOM 3188 C CA . ALA A 1 401 ? -2.928 0.009 16.600 1.00 52.19 401 ALA A CA 1
ATOM 3189 C C . ALA A 1 401 ? -4.428 -0.275 16.397 1.00 52.19 401 ALA A C 1
ATOM 3191 O O . ALA A 1 401 ? -4.888 -1.415 16.546 1.00 52.19 401 ALA A O 1
ATOM 3192 N N . GLN A 1 402 ? -5.209 0.764 16.096 1.00 52.97 402 GLN A N 1
ATOM 3193 C CA . GLN A 1 402 ? -6.668 0.677 16.002 1.00 52.97 402 GLN A CA 1
ATOM 3194 C C . GLN A 1 402 ? -7.175 1.342 14.726 1.00 52.97 402 GLN A C 1
ATOM 3196 O O . GLN A 1 402 ? -6.714 2.421 14.370 1.00 52.97 402 GLN A O 1
ATOM 3201 N N . ALA A 1 403 ? -8.162 0.714 14.088 1.00 51.09 403 ALA A N 1
ATOM 3202 C CA . ALA A 1 403 ? -8.943 1.318 13.010 1.00 51.09 403 ALA A CA 1
ATOM 3203 C C . ALA A 1 403 ? -10.429 1.329 13.388 1.00 51.09 403 ALA A C 1
ATOM 3205 O O . ALA A 1 403 ? -10.915 0.408 14.061 1.00 51.09 403 ALA A O 1
ATOM 3206 N N . VAL A 1 404 ? -11.146 2.369 12.955 1.00 52.78 404 VAL A N 1
ATOM 3207 C CA . VAL A 1 404 ? -12.559 2.591 13.284 1.00 52.78 404 VAL A CA 1
ATOM 3208 C C . VAL A 1 404 ? -13.387 2.598 12.001 1.00 52.78 404 VAL A C 1
ATOM 3210 O O . VAL A 1 404 ? -13.129 3.364 11.081 1.00 52.78 404 VAL A O 1
ATOM 3213 N N . LEU A 1 405 ? -14.406 1.746 11.943 1.00 51.03 405 LEU A N 1
ATOM 3214 C CA . LEU A 1 405 ? -15.317 1.610 10.804 1.00 51.03 405 LEU A CA 1
ATOM 3215 C C . LEU A 1 405 ? -16.712 2.056 11.255 1.00 51.03 405 LEU A C 1
ATOM 3217 O O . LEU A 1 405 ? -17.185 1.579 12.284 1.00 51.03 405 LEU A O 1
ATOM 3221 N N . GLY A 1 406 ? -17.363 2.976 10.542 1.00 41.97 406 GLY A N 1
ATOM 3222 C CA . GLY A 1 406 ? -18.630 3.584 10.972 1.00 41.97 406 GLY A CA 1
ATOM 3223 C C . GLY A 1 406 ? -19.562 3.924 9.808 1.00 41.97 406 GLY A C 1
ATOM 3224 O O . GLY A 1 406 ? -19.179 3.809 8.647 1.00 41.97 406 GLY A O 1
ATOM 3225 N N . TYR A 1 407 ? -20.805 4.299 10.118 1.00 35.00 407 TYR A N 1
ATOM 3226 C CA . TYR A 1 407 ? -21.762 4.797 9.115 1.00 35.00 407 TYR A CA 1
ATOM 3227 C C . TYR A 1 407 ? -21.501 6.240 8.699 1.00 35.00 407 TYR A C 1
ATOM 3229 O O . TYR A 1 407 ? -21.059 7.031 9.565 1.00 35.00 407 TYR A O 1
#

InterPro domains:
  IPR001117 Multicopper oxidase, second cupredoxin domain [PF00394] (282-405)
  IPR008972 Cupredoxin [G3DSA:2.60.40.420] (95-218)
  IPR008972 Cupredoxin [G3DSA:2.60.40.420] (223-407)
  IPR008972 Cupredoxin [SSF49503] (104-221)
  IPR008972 Cupredoxin [SSF49503] (221-376)
  IPR011707 Multicopper oxidase-like, N-terminal [PF07732] (111-219)
  IPR045087 Multicopper oxidase [PTHR11709] (116-407)

Sequence (407 aa):
MNFLFFILLLCDGELICNYGENCDRLCESAVCDYFWNVEYRYSNSWMTNDFQFGDPFFRSFPIFWNETSSRIEIPELAGGYAKDVSIDDIKGEDGSIKRAEDSLDEILFIDGFANRRVITVNGEFPGPKIKIKKGSTMRITVRNNLQVEGITLHWHGLHMLDNFWNDGAAFVSQCPINGGTEFTYVVRADNSGTHWWHAHSGTARLDGLFGPLVVLEPEEINNKVTSIPLTMGDWSQSDSISYAANEPFRVKMNMYPGNGPITCALRHRSFFSGLIVTGFCLDSFVVNGRGQFRFQEDTSKALFSIGERYLIPKQADSFKLRMINTGFEMLSAVTRLDGKKFNVTATDGRDLEPMAGHVLVLGVGETYDINVPFSKDQQTLFLRFWLPVDHIGKTADNTPAQAVLGY

pLDDT: mean 75.97, std 18.99, range [29.17, 98.25]

=== Feature glossary ===
Feature key, reading from the visual/contextual features back to the raw sequence:

Rendered structure images. Structure images are PyMOL renders from six orthogonal camera directions. Cartoon representation draws helices as coils and strands as arrows; sticks shows the backbone as bonds; surface shows the solvent-excluded envelope. Rainbow coloring maps sequence position to hue (blue→red, N→C); chain coloring assigns a distinct color per polypeptide.

Contact-map, Ramachandran, and PAE plots. Three diagnostic plots accompany the record. The Cα contact map visualizes the tertiary structure as a 2D adjacency matrix (8 Å cutoff, sequence-local contacts suppressed). The Ramachandran plot shows the distribution of backbone (φ, ψ) torsions, with points in the α and β basins reflecting secondary structure content. The PAE plot shows AlphaFold's inter-residue confidence as a color matrix.

InterPro / GO / CATH / organism. The annotation block draws on four external resources. InterPro: which protein families and domains the sequence belongs to. GO: standardized terms for what the protein does, what process it participates in, and where in the cell it acts. CATH: which structural fold it has in the CATH hierarchy. Organism: the species of origin.

Nearest PDB structures. Structural nearest neighbors (via Foldseek easy-search vs the PDB). Reported per hit: target PDB id, E-value, and alignment TM-score. A TM-score above ~0.5 is the conventional threshold for 'same fold'.

Predicted aligned error. Predicted aligned error is AlphaFold's pairwise confidence. Unlike pLDDT (per-residue), PAE is per-residue-pair and captures whether two parts of the structure are correctly placed relative to each other. Units are ångströms of expected positional error.

Solvent-accessible surface area. SASA measures how much of the protein is reachable by solvent. It is computed by rolling a water-sized probe over the atomic surface and summing the exposed area (Å²). Per-residue SASA distinguishes core (buried, low SASA) from surface (exposed, high SASA) residues; total SASA is a whole-molecule size measure.

B-factor. Crystallographic B-factors measure how much each atom's electron density is smeared out, in Å². They rise in mobile loops and surface residues and fall in the buried interior. In AlphaFold models this column is repurposed to hold pLDDT instead.

pLDDT. For AlphaFold models, the B-factor field carries pLDDT — the model's own estimate of local accuracy on a 0–100 scale. Regions with pLDDT<50 should be treated as essentially unmodeled; they often correspond to intrinsically disordered segments.

Backbone torsions (φ/ψ). φ (phi) and ψ (psi) are the two rotatable backbone dihedrals per residue: φ is the C(i-1)–N–Cα–C torsion, ψ is the N–Cα–C–N(i+1) torsion, both in degrees on (−180°, 180°]. α-helical residues cluster near (−60°, −45°); β-strand residues near (−120°, +130°). A Ramachandran plot is simply a scatter of (φ, ψ) for every residue.

Radius of gyration, Cα contacts, bounding box. Radius of gyration (Rg) is the root-mean-square distance of Cα atoms from their centroid — a single number for overall size and compactness. A globular domain of N residues has Rg ≈ 2.2·N^0.38 Å; an extended or disordered chain has a much larger Rg. The Cα contact count is the number of residue pairs whose Cα atoms are within 8 Å and are more than four positions apart in sequence — a standard proxy for tertiary packing density. The bounding box is the smallest axis-aligned box enclosing all Cα atoms.

Secondary structure (3-state, P-SEA). Three-state secondary structure (P-SEA) collapses the eight DSSP classes into helix (a), strand (b), and coil (c). P-SEA assigns these from Cα geometry alone — distances and angles — without requiring backbone oxygens, so it works on any Cα trace.

Secondary structure (8-state, DSSP). Secondary structure is the local, repeating backbone conformation. DSSP classifies it into eight states by reading the hydrogen-bond network: three helix types (H, G, I), two β types (E, B), two non-regular types (T, S), and unstructured coil (-).

Foldseek 3Di. The Foldseek 3Di string encodes local tertiary geometry as a 20-letter alphabet — one character per residue — derived from the relative positions of nearby Cα atoms. Unlike the amino-acid sequence, 3Di is a direct function of the 3D structure, so two proteins with the same fold have similar 3Di strings even at low sequence identity.

mmCIF coordinates. Structure coordinates are given as an mmCIF _atom_site loop: one row per atom with element, resi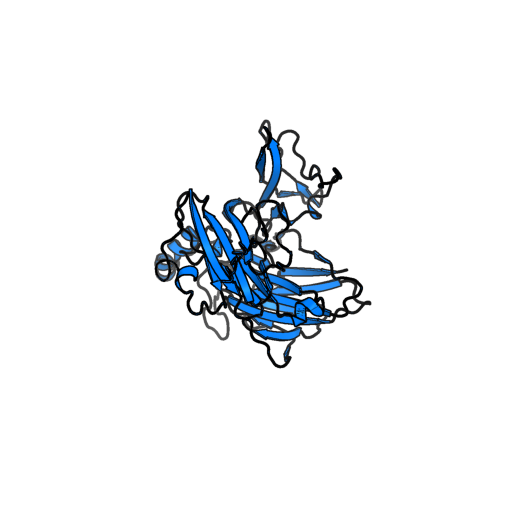due name, chain id, sequence number, and x/y/z position in Å. Only the four main-chain atoms per residue are included here; side chains are omitted to keep the record compact.

Sequence. This is the polypeptide sequence — one letter per residue, N-terminus first. Length ranges from a few dozen residues for small domains to over a thousand for large multi-domain proteins.